Protein AF-A0AAX0X054-F1 (afdb_monomer_lite)

pLDDT: mean 71.23, std 25.9, range [21.17, 98.19]

Organism: NCBI:txid28082

Foldseek 3Di:
DDDDPPPPDDDPPPPPPPDPPPPPPPPDDDDDDDPDVVVVVVVVVCVPDDDPVVVVVPDPPDDPDDDDPDDDDDDPPPVPCPVVVVVVVVVVVVVVVVVVVVVVVVVVVVVVVVVVVVVVVVVVVVVVVVVVVVVVVVVVVVVVVVVVVVVVVVVVVVVVVVVVVVVVVVVVVVVVVVVVVVVPPVVVVVVVVPDDPDDDDPPPDDDDDDDPPPDDPPDDPPDPPPPDPDDLAADADVVSQLQQFWAFDLQFIATSVRHTDEFFKWWWFQAPVRGIGIDGPVDPDAPCRDHVPDDTLATDIWGAHRVRHTAEDERHRPPDAQALLSCQVVLLVSCVSNVSHDDPVDQNRKYWHCNCVVVQDIAIDRSVVSNPQDHDVSVVVVCVVCVVPDDRPPDPDDDDDDDPDDDDDPDDDDDDDDDDDDDDDDDDDD

Radius of gyration: 42.75 Å; chains: 1; bounding box: 107×79×151 Å

Sequence (430 aa):
MYEKNDFFDGIEENNFDFLDFNFDDLDVFGENRTPIHLEQELKQDDEKLSTPSDLLSWIPSEQFDLFPILDSQSPPQVEHSSKKRKLNNMELQNRINSLEERRGKLHDEEKEELRRRKNALSQRRVRERAKQKIVGLENQAETLRTSIWETNKTIKELEVENNLLKKELSFLSSLAKTIQQISNNSSVQNYFFQSNPFENPSVTRSHDDNNSTRVSSDLIPMDSQFLTEDKSHYLYTENERAPYLVHFNNGKLYNYKNEVILDSRLLYVLDKNNNLYAVPSSYEWNHSWFFAGQPVKAAGFIETDNTGEVFLISNESGYYKPTMLQMLPTLRYFSQQIKLSQSPAKSTVVYESHDRANEGIILTYRLNDVARLNGAQDINNVLHKLMVMGKQSTKKTNVVSEGIKGYETKMYEDNSEVTLSRYGLGSQKT

InterPro domains:
  IPR004827 Basic-leucine zipper domain [PS00036] (115-129)
  IPR004827 Basic-leucine zipper domain [PS50217] (109-172)

Secondary structure (DSSP, 8-state):
-PPP------------------GGG---------TTSHHHHHTTTGGGS--TTGGGTTS--------------PPP---S-HHHHHHHHHHHHHHHHHHHHHHHHHHHHHHHHHHHHHHHHHHHHHHHHHHHHHHHHHHHHHHHHHHHHHHHHHHHHHHHHHHHHHHHHHHHHHHHHHHHHHHT-HHHHHHHTTS----------------------------S----SS------SHHHHGGGEEEEETTEEE-TTS-B--S-EEEEEE-TT--EEEEETTS---HHHHHTT---SEEEEEEE-TTSBEEEEE--BTTB---HHHHHHHHHHHHHHHHTTS-TT---PEEEE-TTGGGT--EEEEHHHHHT--SHHHHHHHHHHHHTT-------------------------S---------------

Structure (mmCIF, N/CA/C/O backbone):
data_AF-A0AAX0X054-F1
#
_entry.id   AF-A0AAX0X054-F1
#
loop_
_atom_site.group_PDB
_atom_site.id
_atom_site.type_symbol
_atom_site.label_atom_id
_atom_site.label_alt_id
_atom_site.label_comp_id
_atom_site.label_asym_id
_atom_site.label_entity_id
_atom_site.label_seq_id
_atom_site.pdbx_PDB_ins_code
_atom_site.Cartn_x
_atom_site.Cartn_y
_atom_site.Cartn_z
_atom_site.occupancy
_atom_site.B_iso_or_equiv
_atom_site.auth_seq_id
_atom_site.auth_comp_id
_atom_site.auth_asym_id
_atom_site.auth_atom_id
_atom_site.pdbx_PDB_model_num
ATOM 1 N N . MET A 1 1 ? -43.550 -31.860 2.692 1.00 37.50 1 MET A N 1
ATOM 2 C CA . MET A 1 1 ? -43.912 -31.343 1.358 1.00 37.50 1 MET A CA 1
ATOM 3 C C . MET A 1 1 ? -43.564 -29.869 1.374 1.00 37.50 1 MET A C 1
ATOM 5 O O . MET A 1 1 ? -44.274 -29.117 2.019 1.00 37.50 1 MET A O 1
ATOM 9 N N . TYR A 1 2 ? -42.404 -29.497 0.835 1.00 32.59 2 TYR A N 1
ATOM 10 C CA . TYR A 1 2 ? -41.979 -28.098 0.781 1.00 32.59 2 TYR A CA 1
ATOM 11 C C . TYR A 1 2 ? -42.402 -27.525 -0.569 1.00 32.59 2 TYR A C 1
ATOM 13 O O . TYR A 1 2 ? -41.990 -28.036 -1.610 1.00 32.59 2 TYR A O 1
ATOM 21 N N . GLU A 1 3 ? -43.269 -26.518 -0.522 1.00 41.12 3 GLU A N 1
ATOM 22 C CA . GLU A 1 3 ? -43.678 -25.720 -1.672 1.00 41.12 3 GLU A CA 1
ATOM 23 C C . GLU A 1 3 ? -42.481 -24.906 -2.179 1.00 41.12 3 GLU A C 1
ATOM 25 O O . GLU A 1 3 ? -41.755 -24.274 -1.407 1.00 41.12 3 GLU A O 1
ATOM 30 N N . LYS A 1 4 ? -42.253 -24.976 -3.493 1.00 39.44 4 LYS A N 1
ATOM 31 C CA . LYS A 1 4 ? -41.329 -24.101 -4.213 1.00 39.44 4 LYS A CA 1
ATOM 32 C C . LYS A 1 4 ? -41.923 -22.695 -4.212 1.00 39.44 4 LYS A C 1
ATOM 34 O O . LYS A 1 4 ? -42.990 -22.488 -4.774 1.00 39.44 4 LYS A O 1
ATOM 39 N N . ASN A 1 5 ? -41.221 -21.749 -3.596 1.00 40.62 5 ASN A N 1
ATOM 40 C CA . ASN A 1 5 ? -41.498 -20.330 -3.778 1.00 40.62 5 ASN A CA 1
ATOM 41 C C . ASN A 1 5 ? -40.805 -19.857 -5.060 1.00 40.62 5 ASN A C 1
ATOM 43 O O . ASN A 1 5 ? -39.590 -19.647 -5.075 1.00 40.62 5 ASN A O 1
ATOM 47 N N . ASP A 1 6 ? -41.598 -19.693 -6.114 1.00 43.38 6 ASP A N 1
ATOM 48 C CA . ASP A 1 6 ? -41.240 -18.990 -7.344 1.00 43.38 6 ASP A CA 1
ATOM 49 C C . ASP A 1 6 ? -41.238 -17.474 -7.060 1.00 43.38 6 ASP A C 1
ATOM 51 O O . ASP A 1 6 ? -42.267 -16.810 -7.143 1.00 43.38 6 ASP A O 1
ATOM 55 N N . PHE A 1 7 ? -40.091 -16.925 -6.637 1.00 49.41 7 PHE A N 1
ATOM 56 C CA . PHE A 1 7 ? -39.941 -15.492 -6.311 1.00 49.41 7 PHE A CA 1
ATOM 57 C C . PHE A 1 7 ? -38.848 -14.784 -7.135 1.00 49.41 7 PHE A C 1
ATOM 59 O O . PHE A 1 7 ? -38.215 -13.843 -6.666 1.00 49.41 7 PHE A O 1
ATOM 66 N N . PHE A 1 8 ? -38.607 -15.232 -8.369 1.00 43.44 8 PHE A N 1
ATOM 67 C CA . PHE A 1 8 ? -37.689 -14.571 -9.306 1.00 43.44 8 PHE A CA 1
ATOM 68 C C . PHE A 1 8 ? -38.316 -14.433 -10.701 1.00 43.44 8 PHE A C 1
ATOM 70 O O . PHE A 1 8 ? -37.746 -14.880 -11.685 1.00 43.44 8 PHE A O 1
ATOM 77 N N . ASP A 1 9 ? -39.471 -13.773 -10.780 1.00 41.75 9 ASP A N 1
ATOM 78 C CA . ASP A 1 9 ? -39.961 -13.162 -12.021 1.00 41.75 9 ASP A CA 1
ATOM 79 C C . ASP A 1 9 ? -39.891 -11.643 -11.835 1.00 41.75 9 ASP A C 1
ATOM 81 O O . ASP A 1 9 ? -40.727 -11.052 -11.152 1.00 41.75 9 ASP A O 1
ATOM 85 N N . GLY A 1 10 ? -38.844 -11.005 -12.365 1.00 36.53 10 GLY A N 1
ATOM 86 C CA . GLY A 1 10 ? -38.724 -9.545 -12.284 1.00 36.53 10 GLY A CA 1
ATOM 87 C C . GLY A 1 10 ? -37.322 -8.953 -12.384 1.00 36.53 10 GLY A C 1
ATOM 88 O O . GLY A 1 10 ? -37.091 -7.881 -11.830 1.00 36.53 10 GLY A O 1
ATOM 89 N N . ILE A 1 11 ? -36.378 -9.612 -13.059 1.00 40.59 11 ILE A N 1
ATOM 90 C CA . ILE A 1 11 ? -35.191 -8.921 -13.575 1.00 40.59 11 ILE A CA 1
ATOM 91 C C . ILE A 1 11 ? -35.355 -8.901 -15.087 1.00 40.59 11 ILE A C 1
ATOM 93 O O . ILE A 1 11 ? -35.149 -9.912 -15.750 1.00 40.59 11 ILE A O 1
ATOM 97 N N . GLU A 1 12 ? -35.811 -7.760 -15.600 1.00 36.50 12 GLU A N 1
ATOM 98 C CA . GLU A 1 12 ? -35.842 -7.473 -17.030 1.00 36.50 12 GLU A CA 1
ATOM 99 C C . GLU A 1 12 ? -34.437 -7.699 -17.601 1.00 36.50 12 GLU A C 1
ATOM 101 O O . GLU A 1 12 ? -33.459 -7.073 -17.177 1.00 36.50 12 GLU A O 1
ATOM 106 N N . GLU A 1 13 ? -34.343 -8.636 -18.542 1.00 36.00 13 GLU A N 1
ATOM 107 C CA . GLU A 1 13 ? -33.186 -8.829 -19.401 1.00 36.00 13 GLU A CA 1
ATOM 108 C C . GLU A 1 13 ? -32.975 -7.540 -20.202 1.00 36.00 13 GLU A C 1
ATOM 110 O O . GLU A 1 13 ? -33.556 -7.327 -21.265 1.00 36.00 13 GLU A O 1
ATOM 115 N N . ASN A 1 14 ? -32.140 -6.643 -19.680 1.00 35.31 14 ASN A N 1
ATOM 116 C CA . ASN A 1 14 ? -31.542 -5.606 -20.502 1.00 35.31 14 ASN A CA 1
ATOM 117 C C . ASN A 1 14 ? -30.633 -6.313 -21.509 1.00 35.31 14 ASN A C 1
ATOM 119 O O . ASN A 1 14 ? -29.506 -6.687 -21.180 1.00 35.31 14 ASN A O 1
ATOM 123 N N . ASN A 1 15 ? -31.161 -6.508 -22.719 1.00 32.97 15 ASN A N 1
ATOM 124 C CA . ASN A 1 15 ? -30.406 -6.828 -23.922 1.00 32.97 15 ASN A CA 1
ATOM 125 C C . ASN A 1 15 ? -29.242 -5.838 -24.042 1.00 32.97 15 ASN A C 1
ATOM 127 O O . ASN A 1 15 ? -29.396 -4.716 -24.522 1.00 32.97 15 ASN A O 1
ATOM 131 N N . PHE A 1 16 ? -28.067 -6.248 -23.571 1.00 36.91 16 PHE A N 1
ATOM 132 C CA . PHE A 1 16 ? -26.815 -5.644 -23.985 1.00 36.91 16 PHE A CA 1
ATOM 133 C C . PHE A 1 16 ? -26.561 -6.141 -25.402 1.00 36.91 16 PHE A C 1
ATOM 135 O O . PHE A 1 16 ? -25.985 -7.210 -25.606 1.00 36.91 16 PHE A O 1
ATOM 142 N N . ASP A 1 17 ? -27.041 -5.369 -26.376 1.00 33.59 17 ASP A N 1
ATOM 143 C CA . ASP A 1 17 ? -26.593 -5.492 -27.754 1.00 33.59 17 ASP A CA 1
ATOM 144 C C . ASP A 1 17 ? -25.062 -5.424 -27.746 1.00 33.59 17 ASP A C 1
ATOM 146 O O . ASP A 1 17 ? -24.453 -4.427 -27.342 1.00 33.59 17 ASP A O 1
ATOM 150 N N . PHE A 1 18 ? -24.434 -6.528 -28.151 1.00 36.19 18 PHE A N 1
ATOM 151 C CA . PHE A 1 18 ? -23.022 -6.554 -28.487 1.00 36.19 18 PHE A CA 1
ATOM 152 C C . PHE A 1 18 ? -22.825 -5.570 -29.639 1.00 36.19 18 PHE A C 1
ATOM 154 O O . PHE A 1 18 ? -23.109 -5.873 -30.794 1.00 36.19 18 PHE A O 1
ATOM 161 N N . LEU A 1 19 ? -22.362 -4.365 -29.312 1.00 34.12 19 LEU A N 1
ATOM 162 C CA . LEU A 1 19 ? -21.788 -3.463 -30.294 1.00 34.12 19 LEU A CA 1
ATOM 163 C C . LEU A 1 19 ? -20.584 -4.184 -30.902 1.00 34.12 19 LEU A C 1
ATOM 165 O O . LEU A 1 19 ? -19.560 -4.363 -30.237 1.00 34.12 19 LEU A O 1
ATOM 169 N N . ASP A 1 20 ? -20.730 -4.608 -32.156 1.00 33.56 20 ASP A N 1
ATOM 170 C CA . ASP A 1 20 ? -19.623 -4.997 -33.019 1.00 33.56 20 ASP A CA 1
ATOM 171 C C . ASP A 1 20 ? -18.632 -3.827 -33.063 1.00 33.56 20 ASP A C 1
ATOM 173 O O . ASP A 1 20 ? -18.819 -2.831 -33.765 1.00 33.56 20 ASP A O 1
ATOM 177 N N . PHE A 1 21 ? -17.579 -3.918 -32.250 1.00 37.66 21 PHE A N 1
ATOM 178 C CA . PHE A 1 21 ? -16.469 -2.979 -32.289 1.00 37.66 21 PHE A CA 1
ATOM 179 C C . PHE A 1 21 ? -15.703 -3.209 -33.590 1.00 37.66 21 PHE A C 1
ATOM 181 O O . PHE A 1 21 ? -14.863 -4.105 -33.698 1.00 37.66 21 PHE A O 1
ATOM 188 N N . ASN A 1 22 ? -16.009 -2.381 -34.585 1.00 34.28 22 ASN A N 1
ATOM 189 C CA . ASN A 1 22 ? -15.249 -2.284 -35.818 1.00 34.28 22 ASN A CA 1
ATOM 190 C C . ASN A 1 22 ? -13.858 -1.722 -35.476 1.00 34.28 22 ASN A C 1
ATOM 192 O O . ASN A 1 22 ? -13.716 -0.562 -35.095 1.00 34.28 22 ASN A O 1
ATOM 196 N N . PHE A 1 23 ? -12.827 -2.566 -35.549 1.00 43.31 23 PHE A N 1
ATOM 197 C CA . PHE A 1 23 ? -11.446 -2.220 -35.175 1.00 43.31 23 PHE A CA 1
ATOM 198 C C . PHE A 1 23 ? -10.701 -1.388 -36.234 1.00 43.31 23 PHE A C 1
ATOM 200 O O . PHE A 1 23 ? -9.516 -1.108 -36.050 1.00 43.31 23 PHE A O 1
ATOM 207 N N . ASP A 1 24 ? -11.375 -0.983 -37.311 1.00 41.25 24 ASP A N 1
ATOM 208 C CA . ASP A 1 24 ? -10.747 -0.314 -38.453 1.00 41.25 24 ASP A C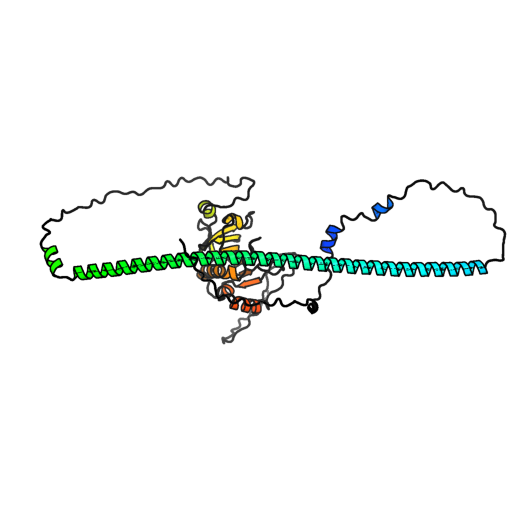A 1
ATOM 209 C C . ASP A 1 24 ? -10.579 1.211 -38.285 1.00 41.25 24 ASP A C 1
ATOM 211 O O . ASP A 1 24 ? -9.817 1.803 -39.041 1.00 41.25 24 ASP A O 1
ATOM 215 N N . ASP A 1 25 ? -11.166 1.831 -37.250 1.00 38.34 25 ASP A N 1
ATOM 216 C CA . ASP A 1 25 ? -11.129 3.297 -37.046 1.00 38.34 25 ASP A CA 1
ATOM 217 C C . ASP A 1 25 ? -10.319 3.766 -35.818 1.00 38.34 25 ASP A C 1
ATOM 219 O O . ASP A 1 25 ? -10.433 4.910 -35.370 1.00 38.34 25 ASP A O 1
ATOM 223 N N . LEU A 1 26 ? -9.449 2.920 -35.256 1.00 39.97 26 LEU A N 1
ATOM 224 C CA . LEU A 1 26 ? -8.464 3.388 -34.274 1.00 39.97 26 LEU A CA 1
ATOM 225 C C . LEU A 1 26 ? -7.276 4.031 -35.000 1.00 39.97 26 LEU A C 1
ATOM 227 O O . LEU A 1 26 ? -6.211 3.429 -35.143 1.00 39.97 26 LEU A O 1
ATOM 231 N N . ASP A 1 27 ? -7.469 5.286 -35.412 1.00 41.28 27 ASP A N 1
ATOM 232 C CA . ASP A 1 27 ? -6.382 6.226 -35.682 1.00 41.28 27 ASP A CA 1
ATOM 233 C C . ASP A 1 27 ? -5.554 6.372 -34.398 1.00 41.28 27 ASP A C 1
ATOM 235 O O . ASP A 1 27 ? -5.874 7.102 -33.455 1.00 41.28 27 ASP A O 1
ATOM 239 N N . VAL A 1 28 ? -4.491 5.574 -34.337 1.00 42.91 28 VAL A N 1
ATOM 240 C CA . VAL A 1 28 ? -3.510 5.586 -33.263 1.00 42.91 28 VAL A CA 1
ATOM 241 C C . VAL A 1 28 ? -2.813 6.938 -33.290 1.00 42.91 28 VAL A C 1
ATOM 243 O O . VAL A 1 28 ? -2.056 7.252 -34.209 1.00 42.91 28 VAL A O 1
ATOM 246 N N . PHE A 1 29 ? -3.078 7.713 -32.241 1.00 37.59 29 PHE A N 1
ATOM 247 C CA . PHE A 1 29 ? -2.338 8.895 -31.829 1.00 37.59 29 PHE A CA 1
ATOM 248 C C . PHE A 1 29 ? -0.856 8.812 -32.210 1.00 37.59 29 PHE A C 1
ATOM 250 O O . PHE A 1 29 ? -0.129 7.900 -31.807 1.00 37.59 29 PHE A O 1
ATOM 257 N N . GLY A 1 30 ? -0.421 9.813 -32.974 1.00 42.28 30 GLY A N 1
ATOM 258 C CA . GLY A 1 30 ? 0.978 10.053 -33.269 1.00 42.28 30 GLY A CA 1
ATOM 259 C C . GLY A 1 30 ? 1.761 10.293 -31.985 1.00 42.28 30 GLY A C 1
ATOM 260 O O . GLY A 1 30 ? 1.680 11.359 -31.384 1.00 42.28 30 GLY A O 1
ATOM 261 N N . GLU A 1 31 ? 2.572 9.315 -31.602 1.00 36.06 31 GLU A N 1
ATOM 262 C CA . GLU A 1 31 ? 3.674 9.515 -30.673 1.00 36.06 31 GLU A CA 1
ATOM 263 C C . GLU A 1 31 ? 4.973 9.078 -31.342 1.00 36.06 31 GLU A C 1
ATOM 265 O O . GLU A 1 31 ? 5.179 7.913 -31.688 1.00 36.06 31 GLU A O 1
ATOM 270 N N . ASN A 1 32 ? 5.870 10.051 -31.493 1.00 43.34 32 ASN A N 1
ATOM 271 C CA . ASN A 1 32 ? 7.276 9.858 -31.807 1.00 43.34 32 ASN A CA 1
ATOM 272 C C . ASN A 1 32 ? 7.912 8.916 -30.774 1.00 43.34 32 ASN A C 1
ATOM 274 O O . ASN A 1 32 ? 8.374 9.356 -29.723 1.00 43.34 32 ASN A O 1
ATOM 278 N N . ARG A 1 33 ? 7.973 7.617 -31.075 1.00 37.69 33 ARG A N 1
ATOM 279 C CA . ARG A 1 33 ? 8.833 6.673 -30.357 1.00 37.69 33 ARG A CA 1
ATOM 280 C C . ARG A 1 33 ? 10.058 6.390 -31.206 1.00 37.69 33 ARG A C 1
ATOM 282 O O . ARG A 1 33 ? 9.965 5.834 -32.297 1.00 37.69 33 ARG A O 1
ATOM 289 N N . THR A 1 34 ? 11.214 6.803 -30.702 1.00 43.53 34 THR A N 1
ATOM 290 C CA . THR A 1 34 ? 12.503 6.491 -31.311 1.00 43.53 34 THR A CA 1
ATOM 291 C C . THR A 1 34 ? 12.754 4.975 -31.280 1.00 43.53 34 THR A C 1
ATOM 293 O O . THR A 1 34 ? 12.467 4.310 -30.278 1.00 43.53 34 THR A O 1
ATOM 296 N N . PRO A 1 35 ? 13.297 4.397 -32.365 1.00 41.69 35 PRO A N 1
ATOM 297 C CA . PRO A 1 35 ? 13.538 2.965 -32.484 1.00 41.69 35 PRO A CA 1
ATOM 298 C C . PRO A 1 35 ? 14.836 2.602 -31.752 1.00 41.69 35 PRO A C 1
ATOM 300 O O . PRO A 1 35 ? 15.868 2.425 -32.380 1.00 41.69 35 PRO A O 1
ATOM 303 N N . ILE A 1 36 ? 14.824 2.569 -30.417 1.00 48.03 36 ILE A N 1
ATOM 304 C CA . ILE A 1 36 ? 16.029 2.210 -29.635 1.00 48.03 36 ILE A CA 1
ATOM 305 C C . ILE A 1 36 ? 15.752 1.079 -28.632 1.00 48.03 36 ILE A C 1
ATOM 307 O O . ILE A 1 36 ? 16.656 0.322 -28.291 1.00 48.03 36 ILE A O 1
ATOM 311 N N . HIS A 1 37 ? 14.500 0.860 -28.215 1.00 42.59 37 HIS A N 1
ATOM 312 C CA . HIS A 1 37 ? 14.200 -0.171 -27.211 1.00 42.59 37 HIS A CA 1
ATOM 313 C C . HIS A 1 37 ? 13.945 -1.584 -27.749 1.00 42.59 37 HIS A C 1
ATOM 315 O O . HIS A 1 37 ? 14.006 -2.535 -26.981 1.00 42.59 37 HIS A O 1
ATOM 321 N N . LEU A 1 38 ? 13.745 -1.755 -29.058 1.00 45.25 38 LEU A N 1
ATOM 322 C CA . LEU A 1 38 ? 13.615 -3.088 -29.665 1.00 45.25 38 LEU A CA 1
ATOM 323 C C . LEU A 1 38 ? 14.969 -3.754 -29.973 1.00 45.25 38 LEU A C 1
ATOM 325 O O . LEU A 1 38 ? 15.019 -4.971 -30.098 1.00 45.25 38 LEU A O 1
ATOM 329 N N . GLU A 1 39 ? 16.071 -3.000 -30.047 1.00 45.34 39 GLU A N 1
ATOM 330 C CA . GLU A 1 39 ? 17.398 -3.562 -30.357 1.00 45.34 39 GLU A CA 1
ATOM 331 C C . GLU A 1 39 ? 18.092 -4.228 -29.158 1.00 45.34 39 GLU A C 1
ATOM 333 O O . GLU A 1 39 ? 18.992 -5.042 -29.356 1.00 45.34 39 GLU A O 1
ATOM 338 N N . GLN A 1 40 ? 17.697 -3.916 -27.917 1.00 46.88 40 GLN A N 1
ATOM 339 C CA . GLN A 1 40 ? 18.358 -4.469 -26.726 1.00 46.88 40 GLN A CA 1
ATOM 340 C C . GLN A 1 40 ? 17.816 -5.843 -26.303 1.00 46.88 40 GLN A C 1
ATOM 342 O O . GLN A 1 40 ? 18.602 -6.658 -25.834 1.00 46.88 40 GLN A O 1
ATOM 347 N N . GLU A 1 41 ? 16.535 -6.146 -26.543 1.00 43.28 41 GLU A N 1
ATOM 348 C CA . GLU A 1 41 ? 15.974 -7.489 -26.293 1.00 43.28 41 GLU A CA 1
ATOM 349 C C . GLU A 1 41 ? 16.215 -8.470 -27.456 1.00 43.28 41 GLU A C 1
ATOM 351 O O . GLU A 1 41 ? 16.269 -9.673 -27.233 1.00 43.28 41 GLU A O 1
ATOM 356 N N . LEU A 1 42 ? 16.436 -7.988 -28.688 1.00 50.44 42 LEU A N 1
ATOM 357 C CA . LEU A 1 42 ? 16.758 -8.858 -29.833 1.00 50.44 42 LEU A CA 1
ATOM 358 C C . LEU A 1 42 ? 18.174 -9.457 -29.763 1.00 50.44 42 LEU A C 1
ATOM 360 O O . LEU A 1 42 ? 18.405 -10.532 -30.308 1.00 50.44 42 LEU A O 1
ATOM 364 N N . LYS A 1 43 ? 19.109 -8.821 -29.041 1.00 48.19 43 LYS A N 1
ATOM 365 C CA . LYS A 1 43 ? 20.471 -9.356 -28.867 1.00 48.19 43 LYS A CA 1
ATOM 366 C C . LYS A 1 43 ? 20.533 -10.636 -28.029 1.00 48.19 43 LYS A C 1
ATOM 368 O O . LYS A 1 43 ? 21.507 -11.364 -28.162 1.00 48.19 43 LYS A O 1
ATOM 373 N N . GLN A 1 44 ? 19.527 -10.922 -27.198 1.00 47.12 44 GLN A N 1
ATOM 374 C CA . GLN A 1 44 ? 19.509 -12.146 -26.384 1.00 47.12 44 GLN A CA 1
ATOM 375 C C . GLN A 1 44 ? 18.980 -13.377 -27.136 1.00 47.12 44 GLN A C 1
ATOM 377 O O . GLN A 1 44 ? 19.323 -14.495 -26.761 1.00 47.12 44 GLN A O 1
ATOM 382 N N . ASP A 1 45 ? 18.218 -13.192 -28.219 1.00 42.88 45 ASP A N 1
ATOM 383 C CA . ASP A 1 45 ? 17.711 -14.306 -29.034 1.00 42.88 45 ASP A CA 1
ATOM 384 C C . ASP A 1 45 ? 18.597 -14.600 -30.265 1.00 42.88 45 ASP A C 1
ATOM 386 O O . ASP A 1 45 ? 18.632 -15.740 -30.734 1.00 42.88 45 ASP A O 1
ATOM 390 N N . ASP A 1 46 ? 19.370 -13.620 -30.754 1.00 43.53 46 ASP A N 1
ATOM 391 C CA . ASP A 1 46 ? 20.309 -13.800 -31.878 1.00 43.53 46 ASP A CA 1
ATOM 392 C C . ASP A 1 46 ? 21.629 -14.507 -31.478 1.00 43.53 46 ASP A C 1
ATOM 394 O O . ASP A 1 46 ? 22.347 -14.999 -32.348 1.00 43.53 46 ASP A O 1
ATOM 398 N N . GLU A 1 47 ? 21.929 -14.672 -30.180 1.00 47.31 47 GLU A N 1
ATOM 399 C CA . GLU A 1 47 ? 23.099 -15.440 -29.692 1.00 47.31 47 GLU A CA 1
ATOM 400 C C . GLU A 1 47 ? 22.989 -16.967 -29.906 1.00 47.31 47 GLU A C 1
ATOM 402 O O . GLU A 1 47 ? 23.901 -17.717 -29.556 1.00 47.31 47 GLU A O 1
ATOM 407 N N . LYS A 1 48 ? 21.902 -17.454 -30.522 1.00 46.88 48 LYS A N 1
ATOM 408 C CA . LYS A 1 48 ? 21.727 -18.869 -30.907 1.00 46.88 48 LYS A CA 1
ATOM 409 C C . LYS A 1 48 ? 21.765 -19.137 -32.413 1.00 46.88 48 LYS A C 1
ATOM 411 O O . LYS A 1 48 ? 21.494 -20.265 -32.824 1.00 46.88 48 LYS A O 1
ATOM 416 N N . LEU A 1 49 ? 22.115 -18.153 -33.239 1.00 47.34 49 LEU A N 1
ATOM 417 C CA . LEU A 1 49 ? 22.341 -18.371 -34.668 1.00 47.34 49 LEU A CA 1
ATOM 418 C C . LEU A 1 49 ? 23.845 -18.399 -34.952 1.00 47.34 49 LEU A C 1
ATOM 420 O O . LEU A 1 49 ? 24.557 -17.420 -34.747 1.00 47.34 49 LEU A O 1
ATOM 424 N N . SER A 1 50 ? 24.301 -19.571 -35.400 1.00 49.75 50 SER A N 1
ATOM 425 C CA . SER A 1 50 ? 25.656 -19.882 -35.863 1.00 49.75 50 SER A CA 1
ATOM 426 C C . SER A 1 50 ? 26.291 -18.721 -36.622 1.00 49.75 50 SER A C 1
ATOM 428 O O . SER A 1 50 ? 25.704 -18.179 -37.564 1.00 49.75 50 SER A O 1
ATOM 430 N N . THR A 1 51 ? 27.503 -18.359 -36.215 1.00 49.03 51 THR A N 1
ATOM 431 C CA . THR A 1 51 ? 28.272 -17.296 -36.857 1.00 49.03 51 THR A CA 1
ATOM 432 C C . THR A 1 51 ? 28.554 -17.648 -38.327 1.00 49.03 51 THR A C 1
ATOM 434 O O . THR A 1 51 ? 28.693 -18.827 -38.655 1.00 49.03 51 THR A O 1
ATOM 437 N N . PRO A 1 52 ? 28.707 -16.668 -39.241 1.00 48.38 52 PRO A N 1
ATOM 438 C CA . PRO A 1 52 ? 29.093 -16.927 -40.637 1.00 48.38 52 PRO A CA 1
ATOM 439 C C . PRO A 1 52 ? 30.406 -17.721 -40.795 1.00 48.38 52 PRO A C 1
ATOM 441 O O . PRO A 1 52 ? 30.671 -18.271 -41.861 1.00 48.38 52 PRO A O 1
ATOM 444 N N . SER A 1 53 ? 31.207 -17.808 -39.730 1.00 52.31 53 SER A N 1
ATOM 445 C CA . SER A 1 53 ? 32.411 -18.634 -39.609 1.00 52.31 53 SER A CA 1
ATOM 446 C C . SER A 1 53 ? 32.130 -20.144 -39.651 1.00 52.31 53 SER A C 1
ATOM 448 O O . SER A 1 53 ? 32.979 -20.897 -40.122 1.00 52.31 53 SER A O 1
ATOM 450 N N . ASP A 1 54 ? 30.943 -20.595 -39.235 1.00 52.00 54 ASP A N 1
ATOM 451 C CA . ASP A 1 54 ? 30.606 -22.024 -39.169 1.00 52.00 54 ASP A CA 1
ATOM 452 C C . ASP A 1 54 ? 30.206 -22.599 -40.543 1.00 52.00 54 ASP A C 1
ATOM 454 O O . ASP A 1 54 ? 30.417 -23.782 -40.816 1.00 52.00 54 ASP A O 1
ATOM 458 N N . LEU A 1 55 ? 29.723 -21.752 -41.462 1.00 49.34 55 LEU A N 1
ATOM 459 C CA . LEU A 1 55 ? 29.319 -22.136 -42.825 1.00 49.34 55 LEU A CA 1
ATOM 460 C C . LEU A 1 55 ? 30.493 -22.374 -43.793 1.00 49.34 55 LEU A C 1
ATOM 462 O O . LEU A 1 55 ? 30.288 -22.931 -44.869 1.00 49.34 55 LEU A O 1
ATOM 466 N N . LEU A 1 56 ? 31.720 -21.994 -43.425 1.00 48.03 56 LEU A N 1
ATOM 467 C CA . LEU A 1 56 ? 32.923 -22.232 -44.238 1.00 48.03 56 LEU A CA 1
ATOM 468 C C . LEU A 1 56 ? 33.635 -23.555 -43.908 1.00 48.03 56 LEU A C 1
ATOM 470 O O . LEU A 1 56 ? 34.566 -23.936 -44.612 1.00 48.03 56 LEU A O 1
ATOM 474 N N . SER A 1 57 ? 33.180 -24.285 -42.885 1.00 49.34 57 SER A N 1
ATOM 475 C CA . SER A 1 57 ? 33.746 -25.586 -42.491 1.00 49.34 57 SER A CA 1
ATOM 476 C C . SER A 1 57 ? 33.251 -26.772 -43.337 1.00 49.34 57 SER A C 1
ATOM 478 O O . SER A 1 57 ? 33.731 -27.891 -43.170 1.00 49.34 57 SER A O 1
ATOM 480 N N . TRP A 1 58 ? 32.320 -26.536 -44.270 1.00 45.53 58 TRP A N 1
ATOM 481 C CA . TRP A 1 58 ? 31.690 -27.569 -45.104 1.00 45.53 58 TRP A CA 1
ATOM 482 C C . TRP A 1 58 ? 32.119 -27.530 -46.578 1.00 45.53 58 TRP A C 1
ATOM 484 O O . TRP A 1 58 ? 31.391 -27.982 -47.459 1.00 45.53 58 TRP A O 1
ATOM 494 N N . ILE A 1 59 ? 33.308 -26.991 -46.859 1.00 51.75 59 ILE A N 1
ATOM 495 C CA . ILE A 1 59 ? 33.976 -27.186 -48.149 1.00 51.75 59 ILE A CA 1
ATOM 496 C C . ILE A 1 59 ? 34.978 -28.331 -47.954 1.00 51.75 59 ILE A C 1
ATOM 498 O O . ILE A 1 59 ? 35.951 -28.147 -47.222 1.00 51.75 59 ILE A O 1
ATOM 502 N N . PRO A 1 60 ? 34.760 -29.513 -48.560 1.00 44.12 60 PRO A N 1
ATOM 503 C CA . PRO A 1 60 ? 35.711 -30.614 -48.483 1.00 44.12 60 PRO A CA 1
ATOM 504 C C . PRO A 1 60 ? 37.067 -30.151 -49.017 1.00 44.12 60 PRO A C 1
ATOM 506 O O . PRO A 1 60 ? 37.179 -29.709 -50.159 1.00 44.12 60 PRO A O 1
ATOM 509 N N . SER A 1 61 ? 38.102 -30.243 -48.188 1.00 52.84 61 SER A N 1
ATOM 510 C CA . SER A 1 61 ? 39.482 -29.878 -48.514 1.00 52.84 61 SER A CA 1
ATOM 511 C C . SER A 1 61 ? 40.190 -30.933 -49.376 1.00 52.84 61 SER A C 1
ATOM 513 O O . SER A 1 61 ? 41.389 -31.158 -49.220 1.00 52.84 61 SER A O 1
ATOM 515 N N . GLU A 1 62 ? 39.466 -31.606 -50.268 1.00 50.69 62 GLU A N 1
ATOM 516 C CA . GLU A 1 62 ? 40.006 -32.679 -51.098 1.00 50.69 62 GLU A CA 1
ATOM 517 C C . GLU A 1 62 ? 40.085 -32.257 -52.571 1.00 50.69 62 GLU A C 1
ATOM 519 O O . GLU A 1 62 ? 39.092 -31.894 -53.195 1.00 50.69 62 GLU A O 1
ATOM 524 N N . GLN A 1 63 ? 41.310 -32.358 -53.102 1.00 52.84 63 GLN A N 1
ATOM 525 C CA . GLN A 1 63 ? 41.681 -32.380 -54.522 1.00 52.84 63 GLN A CA 1
ATOM 526 C C . GLN A 1 63 ? 41.614 -31.052 -55.296 1.00 52.84 63 GLN A C 1
ATOM 528 O O . GLN A 1 63 ? 40.865 -30.890 -56.255 1.00 52.84 63 GLN A O 1
ATOM 533 N N . PHE A 1 64 ? 42.543 -30.145 -54.982 1.00 44.53 64 PHE A N 1
ATOM 534 C CA . PHE A 1 64 ? 43.197 -29.357 -56.033 1.00 44.53 64 PHE A CA 1
ATOM 535 C C . PHE A 1 64 ? 44.506 -30.050 -56.408 1.00 44.53 64 PHE A C 1
ATOM 537 O O . PHE A 1 64 ? 45.579 -29.701 -55.917 1.00 44.53 64 PHE A O 1
ATOM 544 N N . ASP A 1 65 ? 44.395 -31.068 -57.260 1.00 42.88 65 ASP A N 1
ATOM 545 C CA . ASP A 1 65 ? 45.559 -31.628 -57.928 1.00 42.88 65 ASP A CA 1
ATOM 546 C C . ASP A 1 65 ? 46.158 -30.584 -58.873 1.00 42.88 65 ASP A C 1
ATOM 548 O O . ASP A 1 65 ? 45.481 -29.910 -59.655 1.00 42.88 65 ASP A O 1
ATOM 552 N N . LEU A 1 66 ? 47.471 -30.460 -58.735 1.00 45.03 66 LEU A N 1
ATOM 553 C CA . LEU A 1 66 ? 48.384 -29.656 -59.522 1.00 45.03 66 LEU A CA 1
ATOM 554 C C . LEU A 1 66 ? 48.128 -29.856 -61.022 1.00 45.03 66 LEU A C 1
ATOM 556 O O . LEU A 1 66 ? 48.473 -30.893 -61.589 1.00 45.03 66 LEU A O 1
ATOM 560 N N . PHE A 1 67 ? 47.588 -28.838 -61.693 1.00 46.28 67 PHE A N 1
ATOM 561 C CA . PHE A 1 67 ? 47.699 -28.758 -63.146 1.00 46.28 67 PHE A CA 1
ATOM 562 C C . PHE A 1 67 ? 49.175 -28.526 -63.506 1.00 46.28 67 PHE A C 1
ATOM 564 O O . PHE A 1 67 ? 49.773 -27.565 -63.010 1.00 46.28 67 PHE A O 1
ATOM 571 N N . PRO A 1 68 ? 49.784 -29.370 -64.357 1.00 49.50 68 PRO A N 1
ATOM 572 C CA . PRO A 1 68 ? 51.142 -29.145 -64.811 1.00 49.50 68 PRO A CA 1
ATOM 573 C C . PRO A 1 68 ? 51.170 -27.886 -65.676 1.00 49.50 68 PRO A C 1
ATOM 575 O O . PRO A 1 68 ? 50.349 -27.706 -66.578 1.00 49.50 68 PRO A O 1
ATOM 578 N N . ILE A 1 69 ? 52.134 -27.019 -65.376 1.00 52.81 69 ILE A N 1
ATOM 579 C CA . ILE A 1 69 ? 52.526 -25.880 -66.200 1.00 52.81 69 ILE A CA 1
ATOM 580 C C . ILE A 1 69 ? 52.923 -26.449 -67.567 1.00 52.81 69 ILE A C 1
ATOM 582 O O . ILE A 1 69 ? 54.004 -27.009 -67.727 1.00 52.81 69 ILE A O 1
ATOM 586 N N . LEU A 1 70 ? 52.002 -26.382 -68.529 1.00 45.19 70 LEU A N 1
ATOM 587 C CA . LEU A 1 70 ? 52.264 -26.719 -69.919 1.00 45.19 70 LEU A CA 1
ATOM 588 C C . LEU A 1 70 ? 52.942 -25.524 -70.577 1.00 45.19 70 LEU A C 1
ATOM 590 O O . LEU A 1 70 ? 52.396 -24.419 -70.625 1.00 45.19 70 LEU A O 1
ATOM 594 N N . ASP A 1 71 ? 54.152 -25.798 -71.049 1.00 45.59 71 ASP A N 1
ATOM 595 C CA . ASP A 1 71 ? 55.024 -24.895 -71.772 1.00 45.59 71 ASP A CA 1
ATOM 596 C C . ASP A 1 71 ? 54.339 -24.184 -72.939 1.00 45.59 71 ASP A C 1
ATOM 598 O O . ASP A 1 71 ? 53.465 -24.691 -73.648 1.00 45.59 71 ASP A O 1
ATOM 602 N N . SER A 1 72 ? 54.843 -22.974 -73.140 1.00 49.91 72 SER A N 1
ATOM 603 C CA . SER A 1 72 ? 54.535 -22.028 -74.192 1.00 49.91 72 SER A CA 1
ATOM 604 C C . SER A 1 72 ? 54.631 -22.645 -75.590 1.00 49.91 72 SER A C 1
ATOM 606 O O . SER A 1 72 ? 55.717 -22.787 -76.152 1.00 49.91 72 SER A O 1
ATOM 608 N N . GLN A 1 73 ? 53.482 -22.918 -76.200 1.00 47.06 73 GLN A N 1
ATOM 609 C CA . GLN A 1 73 ? 53.352 -22.975 -77.652 1.00 47.06 73 GLN A CA 1
ATOM 610 C C . GLN A 1 73 ? 52.556 -21.745 -78.087 1.00 47.06 73 GLN A C 1
ATOM 612 O O . GLN A 1 73 ? 51.391 -21.568 -77.731 1.00 47.06 73 GLN A O 1
ATOM 617 N N . SER A 1 74 ? 53.238 -20.854 -78.804 1.00 52.81 74 SER A N 1
ATOM 618 C CA . SER A 1 74 ? 52.714 -19.601 -79.336 1.00 52.81 74 SER A CA 1
ATOM 619 C C . SER A 1 74 ? 51.413 -19.836 -80.115 1.00 52.81 74 SER A C 1
ATOM 621 O O . SER A 1 74 ? 51.413 -20.636 -81.054 1.00 52.81 74 SER A O 1
ATOM 623 N N . PRO A 1 75 ? 50.302 -19.154 -79.779 1.00 50.16 75 PRO A N 1
ATOM 624 C CA . PRO A 1 75 ? 49.070 -19.315 -80.529 1.00 50.16 75 PRO A CA 1
ATOM 625 C C . PRO A 1 75 ? 49.246 -18.741 -81.946 1.00 50.16 75 PRO A C 1
ATOM 627 O O . PRO A 1 75 ? 49.831 -17.665 -82.104 1.00 50.16 75 PRO A O 1
ATOM 630 N N . PRO A 1 76 ? 48.731 -19.420 -82.986 1.00 48.91 76 PRO A N 1
ATOM 631 C CA . PRO A 1 76 ? 48.753 -18.907 -84.347 1.00 48.91 76 PRO A CA 1
ATOM 632 C C . PRO A 1 76 ? 47.999 -17.574 -84.411 1.00 48.91 76 PRO A C 1
ATOM 634 O O . PRO A 1 76 ? 46.886 -17.440 -83.893 1.00 48.91 76 PRO A O 1
ATOM 637 N N . GLN A 1 77 ? 48.621 -16.576 -85.043 1.00 53.59 77 GLN A N 1
ATOM 638 C CA . GLN A 1 77 ? 48.028 -15.265 -85.280 1.00 53.59 77 GLN A CA 1
ATOM 639 C C . GLN A 1 77 ? 46.834 -15.391 -86.231 1.00 53.59 77 GLN A C 1
ATOM 641 O O . GLN A 1 77 ? 46.964 -15.366 -87.450 1.00 53.59 77 GLN A O 1
ATOM 646 N N . VAL A 1 78 ? 45.641 -15.534 -85.656 1.00 52.72 78 VAL A N 1
ATOM 647 C CA . VAL A 1 78 ? 44.371 -15.421 -86.375 1.00 52.72 78 VAL A CA 1
ATOM 648 C C . VAL A 1 78 ? 43.891 -13.972 -86.246 1.00 52.72 78 VAL A C 1
ATOM 650 O O . VAL A 1 78 ? 43.126 -13.626 -85.344 1.00 52.72 78 VAL A O 1
ATOM 653 N N . GLU A 1 79 ? 44.350 -13.104 -87.152 1.00 53.25 79 GLU A N 1
ATOM 654 C CA . GLU A 1 79 ? 44.046 -11.658 -87.201 1.00 53.25 79 GLU A CA 1
ATOM 655 C C . GLU A 1 79 ? 42.626 -11.302 -87.693 1.00 53.25 79 GLU A C 1
ATOM 657 O O . GLU A 1 79 ? 42.310 -10.147 -87.985 1.00 53.25 79 GLU A O 1
ATOM 662 N N . HIS A 1 80 ? 41.697 -12.256 -87.728 1.00 52.00 80 HIS A N 1
ATOM 663 C CA . HIS A 1 80 ? 40.338 -12.019 -88.223 1.00 52.00 80 HIS A CA 1
ATOM 664 C C . HIS A 1 80 ? 39.254 -12.457 -87.226 1.00 52.00 80 HIS A C 1
ATOM 666 O O . HIS A 1 80 ? 38.390 -13.265 -87.544 1.00 52.00 80 HIS A O 1
ATOM 672 N N . SER A 1 81 ? 39.252 -11.923 -85.993 1.00 54.22 81 SER A N 1
ATOM 673 C CA . SER A 1 81 ? 38.052 -12.014 -85.122 1.00 54.22 81 SER A CA 1
ATOM 674 C C . SER A 1 81 ? 37.881 -10.924 -84.046 1.00 54.22 81 SER A C 1
ATOM 676 O O . SER A 1 81 ? 36.977 -11.017 -83.210 1.00 54.22 81 SER A O 1
ATOM 678 N N . SER A 1 82 ? 38.686 -9.854 -84.058 1.00 59.81 82 SER A N 1
ATOM 679 C CA . SER A 1 82 ? 38.681 -8.815 -83.007 1.00 59.81 82 SER A CA 1
ATOM 680 C C . SER A 1 82 ? 37.328 -8.107 -82.833 1.00 59.81 82 SER A C 1
ATOM 682 O O . SER A 1 82 ? 36.939 -7.785 -81.710 1.00 59.81 82 SER A O 1
ATOM 684 N N . LYS A 1 83 ? 36.560 -7.926 -83.916 1.00 63.00 83 LYS A N 1
ATOM 685 C CA . LYS A 1 83 ? 35.208 -7.343 -83.855 1.00 63.00 83 LYS A CA 1
ATOM 686 C C . LYS A 1 83 ? 34.183 -8.276 -83.194 1.00 63.00 83 LYS A C 1
ATOM 688 O O . LYS A 1 83 ? 33.375 -7.807 -82.400 1.00 63.00 83 LYS A O 1
ATOM 693 N N . LYS A 1 84 ? 34.247 -9.589 -83.452 1.00 66.88 84 LYS A N 1
ATOM 694 C CA . LYS A 1 84 ? 33.305 -10.573 -82.883 1.00 66.88 84 LYS A CA 1
ATOM 695 C C . LYS A 1 84 ? 33.531 -10.774 -81.379 1.00 66.88 84 LYS A C 1
ATOM 697 O O . LYS A 1 84 ? 32.572 -10.867 -80.626 1.00 66.88 84 LYS A O 1
ATOM 702 N N . ARG A 1 85 ? 34.791 -10.738 -80.922 1.00 72.44 85 ARG A N 1
ATOM 703 C CA . ARG A 1 85 ? 35.127 -10.783 -79.485 1.00 72.44 85 ARG A CA 1
ATOM 704 C C . ARG A 1 85 ? 34.641 -9.546 -78.723 1.00 72.44 85 ARG A C 1
ATOM 706 O O . ARG A 1 85 ? 34.130 -9.683 -77.619 1.00 72.44 85 ARG A O 1
ATOM 713 N N . LYS A 1 86 ? 34.748 -8.351 -79.317 1.00 74.44 86 LYS A N 1
ATOM 714 C CA . LYS A 1 86 ? 34.234 -7.112 -78.705 1.00 74.44 86 LYS A CA 1
ATOM 715 C C . LYS A 1 86 ? 32.710 -7.120 -78.561 1.00 74.44 86 LYS A C 1
ATOM 717 O O . LYS A 1 86 ? 32.214 -6.723 -77.512 1.00 74.44 86 LYS A O 1
ATOM 722 N N . LEU A 1 87 ? 31.987 -7.605 -79.575 1.00 73.12 87 LEU A N 1
ATOM 723 C CA . LEU A 1 87 ? 30.528 -7.730 -79.516 1.00 73.12 87 LEU A CA 1
ATOM 724 C C . LEU A 1 87 ? 30.092 -8.723 -78.421 1.00 73.12 87 LEU A C 1
ATOM 726 O O . LEU A 1 87 ? 29.242 -8.382 -77.605 1.00 73.12 87 LEU A O 1
ATOM 730 N N . ASN A 1 88 ? 30.752 -9.885 -78.329 1.00 82.06 88 ASN A N 1
ATOM 731 C CA . ASN A 1 88 ? 30.472 -10.878 -77.284 1.00 82.06 88 ASN A CA 1
ATOM 732 C C . ASN A 1 88 ? 30.777 -10.361 -75.868 1.00 82.06 88 ASN A C 1
ATOM 734 O O . ASN A 1 88 ? 30.025 -10.649 -74.943 1.00 82.06 88 ASN A O 1
ATOM 738 N N . ASN A 1 89 ? 31.848 -9.582 -75.682 1.00 85.69 89 ASN A N 1
ATOM 739 C CA . ASN A 1 89 ? 32.163 -8.998 -74.373 1.00 85.69 89 ASN A CA 1
ATOM 740 C C . ASN A 1 89 ? 31.120 -7.961 -73.936 1.00 85.69 89 ASN A C 1
ATOM 742 O O . ASN A 1 89 ? 30.782 -7.897 -72.758 1.00 85.69 89 ASN A O 1
ATOM 746 N N . MET A 1 90 ? 30.590 -7.171 -74.871 1.00 89.38 90 MET A N 1
ATOM 747 C CA . MET A 1 90 ? 29.532 -6.205 -74.571 1.00 89.38 90 MET A CA 1
ATOM 748 C C . MET A 1 90 ? 28.215 -6.904 -74.200 1.00 89.38 90 MET A C 1
ATOM 750 O O . MET A 1 90 ? 27.554 -6.502 -73.247 1.00 89.38 90 MET A O 1
ATOM 754 N N . GLU A 1 91 ? 27.856 -7.982 -74.902 1.00 91.50 91 GLU A N 1
ATOM 755 C CA . GLU A 1 91 ? 26.682 -8.797 -74.568 1.00 91.50 91 GLU A CA 1
ATOM 756 C C . GLU A 1 91 ? 26.824 -9.477 -73.196 1.00 91.50 91 GLU A C 1
ATOM 758 O O . GLU A 1 91 ? 25.888 -9.460 -72.393 1.00 91.50 91 GLU A O 1
ATOM 763 N N . LEU A 1 92 ? 28.016 -10.000 -72.885 1.00 91.38 92 LEU A N 1
ATOM 764 C CA . LEU A 1 92 ? 28.325 -10.570 -71.575 1.00 91.38 92 LEU A CA 1
ATOM 765 C C . LEU A 1 92 ? 28.186 -9.521 -70.463 1.00 91.38 92 LEU A C 1
ATOM 767 O O . LEU A 1 92 ? 27.539 -9.791 -69.452 1.00 91.38 92 LEU A O 1
ATOM 771 N N . GLN A 1 93 ? 28.733 -8.319 -70.663 1.00 92.00 93 GLN A N 1
ATOM 772 C CA . GLN A 1 93 ? 28.650 -7.242 -69.676 1.00 92.00 93 GLN A CA 1
ATOM 773 C C . GLN A 1 93 ? 27.201 -6.806 -69.433 1.00 92.00 93 GLN A C 1
ATOM 775 O O . GLN A 1 93 ? 26.789 -6.646 -68.287 1.00 92.00 93 GLN A O 1
ATOM 780 N N . ASN A 1 94 ? 26.398 -6.683 -70.493 1.00 93.81 94 ASN A N 1
ATOM 781 C CA . ASN A 1 94 ? 24.975 -6.365 -70.364 1.00 93.81 94 ASN A CA 1
ATOM 782 C C . ASN A 1 94 ? 24.219 -7.446 -69.578 1.00 93.81 94 ASN A C 1
ATOM 784 O O . ASN A 1 94 ? 23.351 -7.132 -68.762 1.00 93.81 94 ASN A O 1
ATOM 788 N N . ARG A 1 95 ? 24.566 -8.723 -69.783 1.00 94.00 95 ARG A N 1
ATOM 789 C CA . ARG A 1 95 ? 23.968 -9.839 -69.043 1.00 94.00 95 ARG A CA 1
ATOM 790 C C . ARG A 1 95 ? 24.372 -9.839 -67.567 1.00 94.00 95 ARG A C 1
ATOM 792 O O . ARG A 1 95 ? 23.513 -10.097 -66.730 1.00 94.00 95 ARG A O 1
ATOM 799 N N . ILE A 1 96 ? 25.629 -9.522 -67.249 1.00 93.81 96 ILE A N 1
ATOM 800 C CA . ILE A 1 96 ? 26.103 -9.366 -65.863 1.00 93.81 96 ILE A CA 1
ATOM 801 C C . ILE A 1 96 ? 25.333 -8.237 -65.172 1.00 93.81 96 ILE A C 1
ATOM 803 O O . ILE A 1 96 ? 24.701 -8.484 -64.149 1.00 93.81 96 ILE A O 1
ATOM 807 N N . ASN A 1 97 ? 25.276 -7.051 -65.785 1.00 93.62 97 ASN A N 1
ATOM 808 C CA . ASN A 1 97 ? 24.559 -5.903 -65.224 1.00 93.62 97 ASN A CA 1
ATOM 809 C C . ASN A 1 97 ? 23.065 -6.221 -64.990 1.00 93.62 97 ASN A C 1
ATOM 811 O O . ASN A 1 97 ? 22.504 -5.870 -63.956 1.00 93.62 97 ASN A O 1
ATOM 815 N N . SER A 1 98 ? 22.419 -6.944 -65.917 1.00 94.81 98 SER A N 1
ATOM 816 C CA . SER A 1 98 ? 21.018 -7.368 -65.767 1.00 94.81 98 SER A CA 1
ATOM 817 C C . SER A 1 98 ? 20.808 -8.361 -64.615 1.00 94.81 98 SER A C 1
ATOM 819 O O . SER A 1 98 ? 19.784 -8.309 -63.929 1.00 94.81 98 SER A O 1
ATOM 821 N N . LEU A 1 99 ? 21.760 -9.269 -64.380 1.00 93.50 99 LEU A N 1
ATOM 822 C CA . LEU A 1 99 ? 21.706 -10.206 -63.255 1.00 93.50 99 LEU A CA 1
ATOM 823 C C . LEU A 1 99 ? 21.946 -9.502 -61.916 1.00 93.50 99 LEU A C 1
ATOM 825 O O . LEU A 1 99 ? 21.268 -9.824 -60.943 1.00 93.50 99 LEU A O 1
ATOM 829 N N . GLU A 1 100 ? 22.856 -8.529 -61.867 1.00 93.38 100 GLU A N 1
ATOM 830 C CA . GLU A 1 100 ? 23.096 -7.712 -60.673 1.00 93.38 100 GLU A CA 1
ATOM 831 C C . GLU A 1 100 ? 21.868 -6.872 -60.305 1.00 93.38 100 GLU A C 1
ATOM 833 O O . GLU A 1 100 ? 21.467 -6.856 -59.142 1.00 93.38 100 GLU A O 1
ATOM 838 N N . GLU A 1 101 ? 21.198 -6.266 -61.291 1.00 94.31 101 GLU A N 1
ATOM 839 C CA . GLU A 1 101 ? 19.945 -5.537 -61.069 1.00 94.31 101 GLU A CA 1
ATOM 840 C C . GLU A 1 101 ? 18.840 -6.461 -60.527 1.00 94.31 101 GLU A C 1
ATOM 842 O O . GLU A 1 101 ? 18.139 -6.112 -59.575 1.00 94.31 101 GLU A O 1
ATOM 847 N N . ARG A 1 102 ? 18.701 -7.672 -61.088 1.00 92.69 102 ARG A N 1
ATOM 848 C CA . ARG A 1 102 ? 17.747 -8.678 -60.584 1.00 92.69 102 ARG A CA 1
ATOM 849 C C . ARG A 1 102 ? 18.076 -9.123 -59.162 1.00 92.69 102 ARG A C 1
ATOM 851 O O . ARG A 1 102 ? 17.162 -9.262 -58.357 1.00 92.69 102 ARG A O 1
ATOM 858 N N . ARG A 1 103 ? 19.358 -9.322 -58.844 1.00 92.19 103 ARG A N 1
ATOM 859 C CA . ARG A 1 103 ? 19.808 -9.680 -57.492 1.00 92.19 103 ARG A CA 1
ATOM 860 C C . ARG A 1 103 ? 19.501 -8.566 -56.488 1.00 92.19 103 ARG A C 1
ATOM 862 O O . ARG A 1 103 ? 19.069 -8.872 -55.383 1.00 92.19 103 ARG A O 1
ATOM 869 N N . GLY A 1 104 ? 19.686 -7.302 -56.875 1.00 93.12 104 GLY A N 1
ATOM 870 C CA . GLY A 1 104 ? 19.312 -6.148 -56.053 1.00 93.12 104 GLY A CA 1
ATOM 871 C C . GLY A 1 104 ? 17.814 -6.121 -55.741 1.00 93.12 104 GLY A C 1
ATOM 872 O O . GLY A 1 104 ? 17.437 -6.051 -54.576 1.00 93.12 104 GLY A O 1
ATOM 873 N N . LYS A 1 105 ? 16.964 -6.285 -56.766 1.00 94.25 105 LYS A N 1
ATOM 874 C CA . LYS A 1 105 ? 15.499 -6.334 -56.597 1.00 94.25 105 LYS A CA 1
ATOM 875 C C . LYS A 1 105 ? 15.051 -7.481 -55.692 1.00 94.25 105 LYS A C 1
ATOM 877 O O . LYS A 1 105 ? 14.244 -7.256 -54.799 1.00 94.25 105 LYS A O 1
ATOM 882 N N . LEU A 1 106 ? 15.611 -8.677 -55.880 1.00 92.88 106 LEU A N 1
ATOM 883 C CA . LEU A 1 106 ? 15.280 -9.843 -55.057 1.00 92.88 106 LEU A CA 1
ATOM 884 C C . LEU A 1 106 ? 15.662 -9.627 -53.583 1.00 92.88 106 LEU A C 1
ATOM 886 O O . LEU A 1 106 ? 14.879 -9.933 -52.693 1.00 92.88 106 LEU A O 1
ATOM 890 N N . HIS A 1 107 ? 16.822 -9.020 -53.321 1.00 93.50 107 HIS A N 1
ATOM 891 C CA . HIS A 1 107 ? 17.245 -8.684 -51.960 1.00 93.50 107 HIS A CA 1
ATOM 892 C C . HIS A 1 107 ? 16.341 -7.620 -51.303 1.00 93.50 107 HIS A C 1
ATOM 894 O O . HIS A 1 107 ? 16.060 -7.691 -50.104 1.00 93.50 107 HIS A O 1
ATOM 900 N N . ASP A 1 108 ? 15.867 -6.630 -52.065 1.00 94.00 108 ASP A N 1
ATOM 901 C CA . ASP A 1 108 ? 14.918 -5.629 -51.561 1.00 94.00 108 ASP A CA 1
ATOM 902 C C . ASP A 1 108 ? 13.535 -6.237 -51.271 1.00 94.00 108 ASP A C 1
ATOM 904 O O . ASP A 1 108 ? 12.927 -5.913 -50.247 1.00 94.00 108 ASP A O 1
ATOM 908 N N . GLU A 1 109 ? 13.066 -7.164 -52.114 1.00 95.56 109 GLU A N 1
ATOM 909 C CA . GLU A 1 109 ? 11.833 -7.932 -51.895 1.00 95.56 109 GLU A CA 1
ATOM 910 C C . GLU A 1 109 ? 11.922 -8.810 -50.635 1.00 95.56 109 GLU A C 1
ATOM 912 O O . GLU A 1 109 ? 11.037 -8.736 -49.780 1.00 95.56 109 GLU A O 1
ATOM 917 N N . GLU A 1 110 ? 13.015 -9.559 -50.453 1.00 95.31 110 GLU A N 1
ATOM 918 C CA . GLU A 1 110 ? 13.261 -10.376 -49.253 1.00 95.31 110 GLU A CA 1
ATOM 919 C C . GLU A 1 110 ? 13.303 -9.522 -47.975 1.00 95.31 110 GLU A C 1
ATOM 921 O O . GLU A 1 110 ? 12.744 -9.885 -46.933 1.00 95.31 110 GLU A O 1
ATOM 926 N N . LYS A 1 111 ? 13.935 -8.344 -48.041 1.00 94.50 111 LYS A N 1
ATOM 927 C CA . LYS A 1 111 ? 14.005 -7.408 -46.912 1.00 94.50 111 LYS A CA 1
ATOM 928 C C . LYS A 1 111 ? 12.630 -6.853 -46.547 1.00 94.50 111 LYS A C 1
ATOM 930 O O . LYS A 1 111 ? 12.333 -6.685 -45.359 1.00 94.50 111 LYS A O 1
ATOM 935 N N . GLU A 1 112 ? 11.797 -6.560 -47.539 1.00 95.81 112 GLU A N 1
ATOM 936 C CA . GLU A 1 112 ? 10.436 -6.077 -47.318 1.00 95.81 112 GLU A CA 1
ATOM 937 C C . GLU A 1 112 ? 9.518 -7.185 -46.781 1.00 95.81 112 GLU A C 1
ATOM 939 O O . GLU A 1 112 ? 8.754 -6.954 -45.840 1.00 95.81 112 GLU A O 1
ATOM 944 N N . GLU A 1 113 ? 9.649 -8.418 -47.271 1.00 96.38 113 GLU A N 1
ATOM 945 C CA . GLU A 1 113 ? 8.946 -9.575 -46.713 1.00 96.38 113 GLU A CA 1
ATOM 946 C C . GLU A 1 113 ? 9.330 -9.817 -45.245 1.00 96.38 113 GLU A C 1
ATOM 948 O O . GLU A 1 113 ? 8.460 -10.001 -44.384 1.00 96.38 113 GLU A O 1
ATOM 953 N N . LEU A 1 114 ? 10.622 -9.719 -44.913 1.00 94.31 114 LEU A N 1
ATOM 954 C CA . LEU A 1 114 ? 11.100 -9.838 -43.537 1.00 94.31 114 LEU A CA 1
ATOM 955 C C . LEU A 1 114 ? 10.498 -8.757 -42.626 1.00 94.31 114 LEU A C 1
ATOM 957 O O . LEU A 1 114 ? 10.098 -9.053 -41.495 1.00 94.31 114 LEU A O 1
ATOM 961 N N . ARG A 1 115 ? 10.390 -7.511 -43.106 1.00 94.06 115 ARG A N 1
ATOM 962 C CA . ARG A 1 115 ? 9.729 -6.415 -42.376 1.00 94.06 115 ARG A CA 1
ATOM 963 C C . ARG A 1 115 ? 8.254 -6.710 -42.133 1.00 94.06 115 ARG A C 1
ATOM 965 O O . ARG A 1 115 ? 7.794 -6.575 -40.999 1.00 94.06 115 ARG A O 1
ATOM 972 N N . ARG A 1 116 ? 7.527 -7.181 -43.151 1.00 96.44 116 ARG A N 1
ATOM 973 C CA . ARG A 1 116 ? 6.115 -7.581 -43.019 1.00 96.44 116 ARG A CA 1
ATOM 974 C C . ARG A 1 116 ? 5.943 -8.696 -41.995 1.00 96.44 116 ARG A C 1
ATOM 976 O O . ARG A 1 116 ? 5.081 -8.595 -41.123 1.00 96.44 116 ARG A O 1
ATOM 983 N N . ARG A 1 117 ? 6.808 -9.715 -42.026 1.00 96.06 117 ARG A N 1
ATOM 984 C CA . ARG A 1 117 ? 6.784 -10.826 -41.064 1.00 96.06 117 ARG A CA 1
ATOM 985 C C . ARG A 1 117 ? 7.070 -10.361 -39.634 1.00 96.06 117 ARG A C 1
ATOM 987 O O . ARG A 1 117 ? 6.375 -10.788 -38.711 1.00 96.06 117 ARG A O 1
ATOM 994 N N . LYS A 1 118 ? 8.041 -9.459 -39.439 1.00 94.38 118 LYS A N 1
ATOM 995 C CA . 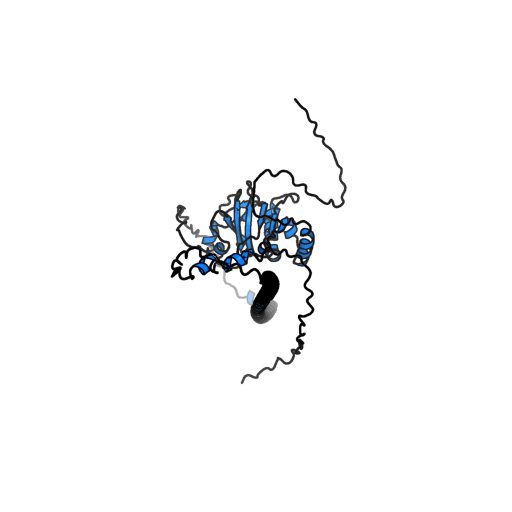LYS A 1 118 ? 8.337 -8.855 -38.125 1.00 94.38 118 LYS A CA 1
ATOM 996 C C . LYS A 1 118 ? 7.162 -8.023 -37.602 1.00 94.38 118 LYS A C 1
ATOM 998 O O . LYS A 1 118 ? 6.781 -8.180 -36.442 1.00 94.38 118 LYS A O 1
ATOM 1003 N N . ASN A 1 119 ? 6.540 -7.211 -38.455 1.00 94.75 119 ASN A N 1
ATOM 1004 C CA . ASN A 1 119 ? 5.362 -6.422 -38.090 1.00 94.75 119 ASN A CA 1
ATOM 1005 C C . ASN A 1 119 ? 4.171 -7.317 -37.717 1.00 94.75 119 ASN A C 1
ATOM 1007 O O . ASN A 1 119 ? 3.550 -7.100 -36.677 1.00 94.75 119 ASN A O 1
ATOM 1011 N N . ALA A 1 120 ? 3.903 -8.370 -38.494 1.00 96.19 120 ALA A N 1
ATOM 1012 C CA . ALA A 1 120 ? 2.845 -9.336 -38.198 1.00 96.19 120 ALA A CA 1
ATOM 1013 C C . ALA A 1 120 ? 3.078 -10.063 -36.860 1.00 96.19 120 ALA A C 1
ATOM 1015 O O . ALA A 1 120 ? 2.152 -10.216 -36.059 1.00 96.19 120 ALA A O 1
ATOM 1016 N N . LEU A 1 121 ? 4.321 -10.470 -36.571 1.00 95.69 121 LEU A N 1
ATOM 1017 C CA . LEU A 1 121 ? 4.682 -11.083 -35.289 1.00 95.69 121 LEU A CA 1
ATOM 1018 C C . LEU A 1 121 ? 4.482 -10.105 -34.119 1.00 95.69 121 LEU A C 1
ATOM 1020 O O . LEU A 1 121 ? 3.944 -10.490 -33.080 1.00 95.69 121 LEU A O 1
ATOM 1024 N N . SER A 1 122 ? 4.888 -8.845 -34.293 1.00 93.25 122 SER A N 1
ATOM 1025 C CA . SER A 1 122 ? 4.705 -7.789 -33.293 1.00 93.25 122 SER A CA 1
ATOM 1026 C C . SER A 1 122 ? 3.221 -7.566 -32.983 1.00 93.25 122 SER A C 1
ATOM 1028 O O . SER A 1 122 ? 2.811 -7.648 -31.825 1.00 93.25 122 SER A O 1
ATOM 1030 N N . GLN A 1 123 ? 2.384 -7.415 -34.014 1.00 95.44 123 GLN A N 1
ATOM 1031 C CA . GLN A 1 123 ? 0.933 -7.280 -33.854 1.00 95.44 123 GLN A CA 1
ATOM 1032 C C . GLN A 1 123 ? 0.310 -8.500 -33.166 1.00 95.44 123 GLN A C 1
ATOM 1034 O O . GLN A 1 123 ? -0.528 -8.345 -32.278 1.00 95.44 123 GLN A O 1
ATOM 1039 N N . ARG A 1 124 ? 0.750 -9.720 -33.509 1.00 96.19 124 ARG A N 1
ATOM 1040 C CA . ARG A 1 124 ? 0.304 -10.944 -32.828 1.00 96.19 124 ARG A CA 1
ATOM 1041 C C . ARG A 1 124 ? 0.639 -10.909 -31.336 1.00 96.19 124 ARG A C 1
ATOM 1043 O O . ARG A 1 124 ? -0.230 -11.210 -30.525 1.00 96.19 124 ARG A O 1
ATOM 1050 N N . ARG A 1 125 ? 1.857 -10.504 -30.961 1.00 93.06 125 ARG A N 1
ATOM 1051 C CA . ARG A 1 125 ? 2.265 -10.374 -29.549 1.00 93.06 125 ARG A CA 1
ATOM 1052 C C . ARG A 1 125 ? 1.427 -9.333 -28.803 1.00 93.06 125 ARG A C 1
ATOM 1054 O O . ARG A 1 125 ? 1.034 -9.583 -27.667 1.00 93.06 125 ARG A O 1
ATOM 1061 N N . VAL A 1 126 ? 1.118 -8.199 -29.435 1.00 94.12 126 VAL A N 1
ATOM 1062 C CA . VAL A 1 126 ? 0.239 -7.168 -28.852 1.00 94.12 126 VAL A CA 1
ATOM 1063 C C . VAL A 1 126 ? -1.168 -7.722 -28.611 1.00 94.12 126 VAL A C 1
ATOM 1065 O O . VAL A 1 126 ? -1.694 -7.571 -27.510 1.00 94.12 126 VAL A O 1
ATOM 1068 N N . ARG A 1 127 ? -1.751 -8.426 -29.592 1.00 95.44 127 ARG A N 1
ATOM 1069 C CA . ARG A 1 127 ? -3.072 -9.063 -29.450 1.00 95.44 127 ARG A CA 1
ATOM 1070 C C . ARG A 1 127 ? -3.091 -10.118 -28.345 1.00 95.44 127 ARG A C 1
ATOM 1072 O O . ARG A 1 127 ? -4.030 -10.147 -27.560 1.00 95.44 127 ARG A O 1
ATOM 1079 N N . GLU A 1 128 ? -2.059 -10.952 -28.241 1.00 95.94 128 GLU A N 1
ATOM 1080 C CA . GLU A 1 128 ? -1.970 -11.957 -27.172 1.00 95.94 128 GLU A CA 1
ATOM 1081 C C . GLU A 1 128 ? -1.840 -11.321 -25.780 1.00 95.94 128 GLU A C 1
ATOM 1083 O O . GLU A 1 128 ? -2.534 -11.736 -24.855 1.00 95.94 128 GLU A O 1
ATOM 1088 N N . ARG A 1 129 ? -1.049 -10.250 -25.625 1.00 92.31 129 ARG A N 1
ATOM 1089 C CA . ARG A 1 129 ? -0.997 -9.489 -24.362 1.00 92.31 129 ARG A CA 1
ATOM 1090 C C . ARG A 1 129 ? -2.349 -8.863 -24.012 1.00 92.31 129 ARG A C 1
ATOM 1092 O O . ARG A 1 129 ? -2.742 -8.880 -22.848 1.00 92.31 129 ARG A O 1
ATOM 1099 N N . ALA A 1 130 ? -3.069 -8.334 -25.003 1.00 93.50 130 ALA A N 1
ATOM 1100 C CA . ALA A 1 130 ? -4.410 -7.792 -24.798 1.00 93.50 130 ALA A CA 1
ATOM 1101 C C . ALA A 1 130 ? -5.392 -8.879 -24.329 1.00 93.50 130 ALA A C 1
ATOM 1103 O O . ALA A 1 130 ? -6.089 -8.668 -23.340 1.00 93.50 130 ALA A O 1
ATOM 1104 N N . LYS A 1 131 ? -5.382 -10.065 -24.955 1.00 96.12 131 LYS A N 1
ATOM 1105 C CA . LYS A 1 131 ? -6.190 -11.217 -24.519 1.00 96.12 131 LYS A CA 1
ATOM 1106 C C . LYS A 1 131 ? -5.863 -11.648 -23.091 1.00 96.12 131 LYS A C 1
ATOM 1108 O O . LYS A 1 131 ? -6.770 -11.816 -22.288 1.00 96.12 131 LYS A O 1
ATOM 1113 N N . GLN A 1 132 ? -4.580 -11.776 -22.749 1.00 92.56 132 GLN A N 1
ATOM 1114 C CA . GLN A 1 132 ? -4.160 -12.123 -21.386 1.00 92.56 132 GLN A CA 1
ATOM 1115 C C . GLN A 1 132 ? -4.630 -11.087 -20.359 1.00 92.56 132 GLN A C 1
ATOM 1117 O O . GLN A 1 132 ? -5.069 -11.452 -19.271 1.00 92.56 132 GLN A O 1
ATOM 1122 N N . LYS A 1 133 ? -4.580 -9.796 -20.711 1.00 93.06 133 LYS A N 1
ATOM 1123 C CA . LYS A 1 133 ? -5.091 -8.720 -19.856 1.00 93.06 133 LYS A CA 1
ATOM 1124 C C . LYS A 1 133 ? -6.608 -8.813 -19.667 1.00 93.06 133 LYS A C 1
ATOM 1126 O O . LYS A 1 133 ? -7.065 -8.624 -18.546 1.00 93.06 133 LYS A O 1
ATOM 1131 N N . ILE A 1 134 ? -7.363 -9.126 -20.723 1.00 95.00 134 ILE A N 1
ATOM 1132 C CA . ILE A 1 134 ? -8.818 -9.343 -20.647 1.00 95.00 134 ILE A CA 1
ATOM 1133 C C . ILE A 1 134 ? -9.132 -10.502 -19.696 1.00 95.00 134 ILE A C 1
ATOM 1135 O O . ILE A 1 134 ? -9.854 -10.293 -18.729 1.00 95.00 134 ILE A O 1
ATOM 1139 N N . VAL A 1 135 ? -8.494 -11.663 -19.876 1.00 94.81 135 VAL A N 1
ATOM 1140 C CA . VAL A 1 135 ? -8.667 -12.827 -18.983 1.00 94.81 135 VAL A CA 1
ATOM 1141 C C . VAL A 1 135 ? -8.310 -12.483 -17.529 1.00 94.81 135 VAL A C 1
ATOM 1143 O O . VAL A 1 135 ? -9.001 -12.881 -16.594 1.00 94.81 135 VAL A O 1
ATOM 1146 N N . GLY A 1 136 ? -7.244 -11.706 -17.312 1.00 90.44 136 GLY A N 1
ATOM 1147 C CA . GLY A 1 136 ? -6.869 -11.229 -15.980 1.00 90.44 136 GLY A CA 1
ATOM 1148 C C . GLY A 1 136 ? -7.945 -10.354 -15.328 1.00 90.44 136 GLY A C 1
ATOM 1149 O O . GLY A 1 136 ? -8.232 -10.520 -14.143 1.00 90.44 136 GLY A O 1
ATOM 1150 N N . LEU A 1 137 ? -8.562 -9.452 -16.096 1.00 93.19 137 LEU A N 1
ATOM 1151 C CA . LEU A 1 137 ? -9.650 -8.591 -15.625 1.00 93.19 137 LEU A CA 1
ATOM 1152 C C . LEU A 1 137 ? -10.942 -9.382 -15.371 1.00 93.19 137 LEU A C 1
ATOM 1154 O O . LEU A 1 137 ? -11.625 -9.109 -14.388 1.00 93.19 137 LEU A O 1
ATOM 1158 N N . GLU A 1 138 ? -11.254 -10.385 -16.194 1.00 95.31 138 GLU A N 1
ATOM 1159 C CA . GLU A 1 138 ? -12.397 -11.287 -15.985 1.00 95.31 138 GLU A CA 1
ATOM 1160 C C . GLU A 1 138 ? -12.262 -12.071 -14.674 1.00 95.31 138 GLU A C 1
ATOM 1162 O O . GLU A 1 138 ? -13.190 -12.092 -13.866 1.00 95.31 138 GLU A O 1
ATOM 1167 N N . ASN A 1 139 ? -11.078 -12.626 -14.396 1.00 91.94 139 ASN A N 1
ATOM 1168 C CA . ASN A 1 139 ? -10.805 -13.319 -13.134 1.00 91.94 139 ASN A CA 1
ATOM 1169 C C . ASN A 1 139 ? -10.919 -12.385 -11.914 1.00 91.94 139 ASN A C 1
ATOM 1171 O O . ASN A 1 139 ? -11.436 -12.777 -10.863 1.00 91.94 139 ASN A O 1
ATOM 1175 N N . GLN A 1 140 ? -10.457 -11.135 -12.039 1.00 89.38 140 GLN A N 1
ATOM 1176 C CA . GLN A 1 140 ? -10.623 -10.125 -10.989 1.00 89.38 140 GLN A CA 1
ATOM 1177 C C . GLN A 1 140 ? -12.099 -9.780 -10.763 1.00 89.38 140 GLN A C 1
ATOM 1179 O O . GLN A 1 140 ? -12.540 -9.715 -9.615 1.00 89.38 140 GLN A O 1
ATOM 1184 N N . ALA A 1 141 ? -12.873 -9.601 -11.837 1.00 94.00 141 ALA A N 1
ATOM 1185 C CA . ALA A 1 141 ? -14.306 -9.347 -11.752 1.00 94.00 141 ALA A CA 1
ATOM 1186 C C . ALA A 1 141 ? -15.044 -10.508 -11.070 1.00 94.00 141 ALA A C 1
ATOM 1188 O O . ALA A 1 141 ? -15.896 -10.269 -10.217 1.00 94.00 141 ALA A O 1
ATOM 1189 N N . GLU A 1 142 ? -14.678 -11.755 -11.371 1.00 95.81 142 GLU A N 1
ATOM 1190 C CA . GLU A 1 142 ? -15.282 -12.936 -10.747 1.00 95.81 142 GLU A CA 1
ATOM 1191 C C . GLU A 1 142 ? -14.951 -13.051 -9.250 1.00 95.81 142 GLU A C 1
ATOM 1193 O O . GLU A 1 142 ? -15.819 -13.341 -8.420 1.00 95.81 142 GLU A O 1
ATOM 1198 N N . THR A 1 143 ? -13.716 -12.713 -8.874 1.00 90.38 143 THR A N 1
ATOM 1199 C CA . THR A 1 143 ? -13.303 -12.629 -7.464 1.00 90.38 143 THR A CA 1
ATOM 1200 C C . THR A 1 143 ? -14.124 -11.574 -6.713 1.00 90.38 143 THR A C 1
ATOM 1202 O O . THR A 1 143 ? -14.616 -11.826 -5.612 1.00 90.38 143 THR A O 1
ATOM 1205 N N . LEU A 1 144 ? -14.330 -10.401 -7.325 1.00 94.06 144 LEU A N 1
ATOM 1206 C CA . LEU A 1 144 ? -15.155 -9.337 -6.750 1.00 94.06 144 LEU A CA 1
ATOM 1207 C C . LEU A 1 144 ? -16.627 -9.750 -6.634 1.00 94.06 144 LEU A C 1
ATOM 1209 O O . LEU A 1 144 ? -17.239 -9.482 -5.604 1.00 94.06 144 LEU A O 1
ATOM 1213 N N . ARG A 1 145 ? -17.193 -10.440 -7.634 1.00 95.56 145 ARG A N 1
ATOM 1214 C CA . ARG A 1 145 ? -18.568 -10.971 -7.570 1.00 95.56 145 ARG A CA 1
ATOM 1215 C C . ARG A 1 145 ? -18.746 -11.941 -6.408 1.00 95.56 145 ARG A C 1
ATOM 1217 O O . ARG A 1 145 ? -19.715 -11.814 -5.662 1.00 95.56 145 ARG A O 1
ATOM 1224 N N . THR A 1 146 ? -17.793 -12.851 -6.218 1.00 92.88 146 THR A N 1
ATOM 1225 C CA . THR A 1 146 ? -17.801 -13.805 -5.098 1.00 92.88 146 THR A CA 1
ATOM 1226 C C . THR A 1 146 ? -17.753 -13.070 -3.756 1.00 92.88 146 THR A C 1
ATOM 1228 O O . THR A 1 146 ? -18.582 -13.319 -2.884 1.00 92.88 146 THR A O 1
ATOM 1231 N N . SER A 1 147 ? -16.866 -12.080 -3.616 1.00 91.62 147 SER A N 1
ATOM 1232 C CA . SER A 1 147 ? -16.765 -11.260 -2.400 1.00 91.62 147 SER A CA 1
ATOM 1233 C C . SER A 1 147 ? -18.039 -10.442 -2.120 1.00 91.62 147 SER A C 1
ATOM 1235 O O . SER A 1 147 ? -18.499 -10.364 -0.978 1.00 91.62 147 SER A O 1
ATOM 1237 N N . ILE A 1 148 ? -18.670 -9.870 -3.152 1.00 94.31 148 ILE A N 1
ATOM 1238 C CA . ILE A 1 148 ? -19.958 -9.166 -3.026 1.00 94.31 148 ILE A CA 1
ATOM 1239 C C . ILE A 1 148 ? -21.059 -10.133 -2.573 1.00 94.31 148 ILE A C 1
ATOM 1241 O O . ILE A 1 148 ? -21.886 -9.792 -1.728 1.00 94.31 148 ILE A O 1
ATOM 1245 N N . TRP A 1 149 ? -21.079 -11.353 -3.107 1.00 96.38 149 TRP A N 1
ATOM 1246 C CA . TRP A 1 149 ? -22.044 -12.369 -2.698 1.00 96.38 149 TRP A CA 1
ATOM 1247 C C . TRP A 1 149 ? -21.867 -12.772 -1.225 1.00 96.38 149 TRP A C 1
ATOM 1249 O O . TRP A 1 149 ? -22.849 -12.793 -0.480 1.00 96.38 149 TRP A O 1
ATOM 1259 N N . GLU A 1 150 ? -20.631 -13.010 -0.778 1.00 93.62 150 GLU A N 1
ATOM 1260 C CA . GLU A 1 150 ? -20.325 -13.337 0.622 1.00 93.62 150 GLU A CA 1
ATOM 1261 C C . GLU A 1 150 ? -20.699 -12.199 1.576 1.00 93.62 150 GLU A C 1
ATOM 1263 O O . GLU A 1 150 ? -21.334 -12.431 2.604 1.00 93.62 150 GLU A O 1
ATOM 1268 N N . THR A 1 151 ? -20.373 -10.954 1.225 1.00 93.88 151 THR A N 1
ATOM 1269 C CA . THR A 1 151 ? -20.729 -9.791 2.055 1.00 93.88 151 THR A CA 1
ATOM 1270 C C . THR A 1 151 ? -22.243 -9.605 2.149 1.00 93.88 151 THR A C 1
ATOM 1272 O O . THR A 1 151 ? -22.760 -9.397 3.246 1.00 93.88 151 THR A O 1
ATOM 1275 N N . ASN A 1 152 ? -22.982 -9.777 1.048 1.00 94.94 152 ASN A N 1
ATOM 1276 C CA . ASN A 1 152 ? -24.447 -9.746 1.056 1.00 94.94 152 ASN A CA 1
ATOM 1277 C C . ASN A 1 152 ? -25.065 -10.871 1.895 1.00 94.94 152 ASN A C 1
ATOM 1279 O O . ASN A 1 152 ? -26.092 -10.663 2.544 1.00 94.94 152 ASN A O 1
ATOM 1283 N N . LYS A 1 153 ? -24.455 -12.060 1.905 1.00 97.31 153 LYS A N 1
ATOM 1284 C CA . LYS A 1 153 ? -24.874 -13.157 2.782 1.00 97.31 153 LYS A CA 1
ATOM 1285 C C . LYS A 1 153 ? -24.718 -12.767 4.256 1.00 97.31 153 LYS A C 1
ATOM 1287 O O . LYS A 1 153 ? -25.686 -12.874 5.004 1.00 97.31 153 LYS A O 1
ATOM 1292 N N . THR A 1 154 ? -23.557 -12.240 4.643 1.00 94.31 154 THR A N 1
ATOM 1293 C CA . THR A 1 154 ? -23.293 -11.775 6.016 1.00 94.31 154 THR A CA 1
ATOM 1294 C C . THR A 1 154 ? -24.243 -10.652 6.435 1.00 94.31 154 THR A C 1
ATOM 1296 O O . THR A 1 154 ? -24.744 -10.656 7.556 1.00 94.31 154 THR A O 1
ATOM 1299 N N . ILE A 1 155 ? -24.551 -9.706 5.538 1.00 94.94 155 ILE A N 1
ATOM 1300 C CA . ILE A 1 155 ? -25.531 -8.639 5.808 1.00 94.94 155 ILE A CA 1
ATOM 1301 C C . ILE A 1 155 ? -26.898 -9.238 6.160 1.00 94.94 155 ILE A C 1
ATOM 1303 O O . ILE A 1 155 ? -27.487 -8.848 7.165 1.00 94.94 155 ILE A O 1
ATOM 1307 N N . LYS A 1 156 ? -27.377 -10.229 5.398 1.00 97.69 156 LYS A N 1
ATOM 1308 C CA . LYS A 1 156 ? -28.658 -10.900 5.681 1.00 97.69 156 LYS A CA 1
ATOM 1309 C C . LYS A 1 156 ? -28.651 -11.644 7.018 1.00 97.69 156 LYS A C 1
ATOM 1311 O O . LYS A 1 156 ? -29.649 -11.617 7.732 1.00 97.69 156 LYS A O 1
ATOM 1316 N N . GLU A 1 157 ? -27.546 -12.299 7.369 1.00 96.44 157 GLU A N 1
ATOM 1317 C CA . GLU A 1 157 ? -27.393 -12.968 8.670 1.00 96.44 157 GLU A CA 1
ATOM 1318 C C . GLU A 1 157 ? -27.487 -11.956 9.826 1.00 96.44 157 GLU A C 1
ATOM 1320 O O . GLU A 1 157 ? -28.259 -12.158 10.767 1.00 96.44 157 GLU A O 1
ATOM 1325 N N . LEU A 1 158 ? -26.802 -10.815 9.702 1.00 96.44 158 LEU A N 1
ATOM 1326 C CA . LEU A 1 158 ? -26.856 -9.726 10.682 1.00 96.44 158 LEU A CA 1
ATOM 1327 C C . LEU A 1 158 ? -28.241 -9.068 10.767 1.00 96.44 158 LEU A C 1
ATOM 1329 O O . LEU A 1 158 ? -28.673 -8.680 11.851 1.00 96.44 158 LEU A O 1
ATOM 1333 N N . GLU A 1 159 ? -28.969 -8.942 9.656 1.00 97.06 159 GLU A N 1
ATOM 1334 C CA . GLU A 1 159 ? -30.350 -8.443 9.659 1.00 97.06 159 GLU A CA 1
ATOM 1335 C C . GLU A 1 159 ? -31.288 -9.366 10.447 1.00 97.06 159 GLU A C 1
ATOM 1337 O O . GLU A 1 159 ? -32.134 -8.891 11.212 1.00 97.06 159 GLU A O 1
ATOM 1342 N N . VAL A 1 160 ? -31.130 -10.686 10.301 1.00 97.88 160 VAL A N 1
ATOM 1343 C CA . VAL A 1 160 ? -31.894 -11.678 11.073 1.00 97.88 160 VAL A CA 1
ATOM 1344 C C . VAL A 1 160 ? -31.571 -11.569 12.565 1.00 97.88 160 VAL A C 1
ATOM 1346 O O . VAL A 1 160 ? -32.499 -11.507 13.377 1.00 97.88 160 VAL A O 1
ATOM 1349 N N . GLU A 1 161 ? -30.291 -11.481 12.931 1.00 97.69 161 GLU A N 1
ATOM 1350 C CA . GLU A 1 161 ? -29.851 -11.312 14.322 1.00 97.69 161 GLU A CA 1
ATOM 1351 C C . GLU A 1 161 ? -30.389 -10.010 14.936 1.00 97.69 161 GLU A C 1
ATOM 1353 O O . GLU A 1 161 ? -30.978 -10.015 16.018 1.00 97.69 161 GLU A O 1
ATOM 1358 N N . ASN A 1 162 ? -30.288 -8.893 14.213 1.00 95.81 162 ASN A N 1
ATOM 1359 C CA . ASN A 1 162 ? -30.801 -7.598 14.659 1.00 95.81 162 ASN A CA 1
ATOM 1360 C C . ASN A 1 162 ? -32.320 -7.643 14.904 1.00 95.81 162 ASN A C 1
ATOM 1362 O O . ASN A 1 162 ? -32.822 -7.108 15.896 1.00 95.81 162 ASN A O 1
ATOM 1366 N N . ASN A 1 163 ? -33.063 -8.329 14.033 1.00 97.56 163 ASN A N 1
ATOM 1367 C CA . ASN A 1 163 ? -34.499 -8.533 14.205 1.00 97.56 163 ASN A CA 1
ATOM 1368 C C . ASN A 1 163 ? -34.833 -9.409 15.422 1.00 97.56 163 ASN A C 1
ATOM 1370 O O . ASN A 1 163 ? -35.846 -9.161 16.082 1.00 97.56 163 ASN A O 1
ATOM 1374 N N . LEU A 1 164 ? -34.003 -10.405 15.744 1.00 98.06 164 LEU A N 1
ATOM 1375 C CA . LEU A 1 164 ? -34.161 -11.221 16.949 1.00 98.06 164 LEU A CA 1
ATOM 1376 C C . LEU A 1 164 ? -33.931 -10.383 18.215 1.00 98.06 164 LEU A C 1
ATOM 1378 O O . LEU A 1 164 ? -34.803 -10.340 19.082 1.00 98.06 164 LEU A O 1
ATOM 1382 N N . LEU A 1 165 ? -32.834 -9.624 18.266 1.00 97.38 165 LEU A N 1
ATOM 1383 C CA . LEU A 1 165 ? -32.509 -8.738 19.390 1.00 97.38 165 LEU A CA 1
ATOM 1384 C C . LEU A 1 165 ? -33.591 -7.673 19.623 1.00 97.38 165 LEU A C 1
ATOM 1386 O O . LEU A 1 165 ? -33.963 -7.390 20.761 1.00 97.38 165 LEU A O 1
ATOM 1390 N N . LYS A 1 166 ? -34.168 -7.108 18.553 1.00 97.25 166 LYS A N 1
ATOM 1391 C CA . LYS A 1 166 ? -35.312 -6.184 18.663 1.00 97.25 166 LYS A CA 1
ATOM 1392 C C . LYS A 1 166 ? -36.529 -6.836 19.320 1.00 97.25 166 LYS A C 1
ATOM 1394 O O . LYS A 1 166 ? -37.197 -6.190 20.131 1.00 97.25 166 LYS A O 1
ATOM 1399 N N . LYS A 1 167 ? -36.822 -8.100 18.996 1.00 98.19 167 LYS A N 1
ATOM 1400 C CA . LYS A 1 167 ? -37.919 -8.850 19.630 1.00 98.19 167 LYS A CA 1
ATOM 1401 C C . LYS A 1 167 ? -37.637 -9.081 21.113 1.00 98.19 167 LYS A C 1
ATOM 1403 O O . LYS A 1 167 ? -38.516 -8.808 21.929 1.00 98.19 167 LYS A O 1
ATOM 1408 N N . GLU A 1 168 ? -36.423 -9.485 21.476 1.00 98.19 168 GLU A N 1
ATOM 1409 C CA . GLU A 1 168 ? -36.020 -9.669 22.878 1.00 98.19 168 GLU A CA 1
ATOM 1410 C C . GLU A 1 168 ? -36.124 -8.370 23.687 1.00 98.19 168 GLU A C 1
ATOM 1412 O O . GLU A 1 168 ? -36.732 -8.348 24.758 1.00 98.19 168 GLU A O 1
ATOM 1417 N N . LEU A 1 169 ? -35.632 -7.254 23.142 1.00 97.81 169 LEU A N 1
ATOM 1418 C CA . LEU A 1 169 ? -35.762 -5.937 23.771 1.00 97.81 169 LEU A CA 1
ATOM 1419 C C . LEU A 1 169 ? -37.228 -5.534 23.974 1.00 97.81 169 LEU A C 1
ATOM 1421 O O . LEU A 1 169 ? -37.586 -5.003 25.028 1.00 97.81 169 LEU A O 1
ATOM 1425 N N . SER A 1 170 ? -38.098 -5.808 22.996 1.00 97.81 170 SER A N 1
ATOM 1426 C CA . SER A 1 170 ? -39.534 -5.521 23.116 1.00 97.81 170 SER A CA 1
ATOM 1427 C C . SER A 1 170 ? -40.211 -6.346 24.221 1.00 97.81 170 SER A C 1
ATOM 1429 O O . SER A 1 170 ? -41.063 -5.831 24.956 1.00 97.81 170 SER A O 1
ATOM 1431 N N . PHE A 1 171 ? -39.784 -7.601 24.397 1.00 98.19 171 PHE A N 1
ATOM 1432 C CA . PHE A 1 171 ? -40.255 -8.481 25.462 1.00 98.19 171 PHE A CA 1
ATOM 1433 C C . PHE A 1 171 ? -39.805 -7.978 26.838 1.00 98.19 171 PHE A C 1
ATOM 1435 O O . PHE A 1 171 ? -40.640 -7.791 27.724 1.00 98.19 171 PHE A O 1
ATOM 1442 N N . LEU A 1 172 ? -38.515 -7.666 26.999 1.00 97.56 172 LEU A N 1
ATOM 1443 C CA . LEU A 1 172 ? -37.969 -7.124 28.248 1.00 97.56 172 LEU A CA 1
ATOM 1444 C C . LEU A 1 172 ? -38.620 -5.789 28.630 1.00 97.56 172 LEU A C 1
ATOM 1446 O O . LEU A 1 172 ? -38.946 -5.575 29.795 1.00 97.56 172 LEU A O 1
ATOM 1450 N N . SER A 1 173 ? -38.876 -4.914 27.653 1.00 97.44 173 SER A N 1
ATOM 1451 C CA . SER A 1 173 ? -39.600 -3.658 27.882 1.00 97.44 173 SER A CA 1
ATOM 1452 C C . SER A 1 173 ? -41.021 -3.899 28.400 1.00 97.44 173 SER A C 1
ATOM 1454 O O . SER A 1 173 ? -41.479 -3.211 29.313 1.00 97.44 173 SER A O 1
ATOM 1456 N N . SER A 1 174 ? -41.716 -4.899 27.853 1.00 97.75 174 SER A N 1
ATOM 1457 C CA . SER A 1 174 ? -43.061 -5.275 28.300 1.00 97.75 174 SER A CA 1
ATOM 1458 C C . SER A 1 174 ? -43.040 -5.833 29.725 1.00 97.75 174 SER A C 1
ATOM 1460 O O . SER A 1 174 ? -43.833 -5.406 30.561 1.00 97.75 174 SER A O 1
ATOM 1462 N N . LEU A 1 175 ? -42.077 -6.705 30.034 1.00 97.44 175 LEU A N 1
ATOM 1463 C CA . LEU A 1 175 ? -41.888 -7.277 31.368 1.00 97.44 175 LEU A CA 1
ATOM 1464 C C . LEU A 1 175 ? -41.556 -6.201 32.414 1.00 97.44 175 LEU A C 1
ATOM 1466 O O . LEU A 1 175 ? -42.146 -6.188 33.494 1.00 97.44 175 LEU A O 1
ATOM 1470 N N . ALA A 1 176 ? -40.682 -5.249 32.077 1.00 97.06 176 ALA A N 1
ATOM 1471 C CA . ALA A 1 176 ? -40.355 -4.120 32.945 1.00 97.06 176 ALA A CA 1
ATOM 1472 C C . ALA A 1 176 ? -41.591 -3.262 33.266 1.00 97.06 176 ALA A C 1
ATOM 1474 O O . ALA A 1 176 ? -41.804 -2.898 34.424 1.00 97.06 176 ALA A O 1
ATOM 1475 N N . LYS A 1 177 ? -42.452 -2.997 32.271 1.00 97.44 177 LYS A N 1
ATOM 1476 C CA . LYS A 1 177 ? -43.728 -2.292 32.484 1.00 97.44 177 LYS A CA 1
ATOM 1477 C C . LYS A 1 177 ? -44.652 -3.062 33.427 1.00 97.44 177 LYS A C 1
ATOM 1479 O O . LYS A 1 177 ? -45.249 -2.451 34.310 1.00 97.44 177 LYS A O 1
ATOM 1484 N N . THR A 1 178 ? -44.751 -4.383 33.282 1.00 96.81 178 THR A N 1
ATOM 1485 C CA . THR A 1 178 ? -45.554 -5.223 34.182 1.00 96.81 178 THR A CA 1
ATOM 1486 C C . THR A 1 178 ? -45.024 -5.183 35.617 1.00 96.81 178 THR A C 1
ATOM 1488 O O . THR A 1 178 ? -45.804 -4.985 36.545 1.00 96.81 178 THR A O 1
ATOM 1491 N N . ILE A 1 179 ? -43.705 -5.289 35.817 1.00 94.38 179 ILE A N 1
ATOM 1492 C CA . ILE A 1 179 ? -43.087 -5.168 37.150 1.00 94.38 179 ILE A CA 1
ATOM 1493 C C . ILE A 1 179 ? -43.385 -3.797 37.763 1.00 94.38 179 ILE A C 1
ATOM 1495 O O . ILE A 1 179 ? -43.772 -3.710 38.928 1.00 94.38 179 ILE A O 1
ATOM 1499 N N . GLN A 1 180 ? -43.257 -2.725 36.979 1.00 94.62 180 GLN A N 1
ATOM 1500 C CA . GLN A 1 180 ? -43.553 -1.370 37.439 1.00 94.62 180 GLN A CA 1
ATOM 1501 C C . GLN A 1 180 ? -45.028 -1.213 37.846 1.00 94.62 180 GLN A C 1
ATOM 1503 O O . GLN A 1 180 ? -45.322 -0.609 38.875 1.00 94.62 180 GLN A O 1
ATOM 1508 N N . GLN A 1 181 ? -45.961 -1.797 37.087 1.00 94.56 181 GLN A N 1
ATOM 1509 C CA . GLN A 1 181 ? -47.387 -1.810 37.434 1.00 94.56 181 GLN A CA 1
ATOM 1510 C C . GLN A 1 181 ? -47.665 -2.566 38.739 1.00 94.56 181 GLN A C 1
ATOM 1512 O O . GLN A 1 181 ? -48.445 -2.087 39.560 1.00 94.56 181 GLN A O 1
ATOM 1517 N N . ILE A 1 182 ? -47.011 -3.713 38.956 1.00 91.75 182 ILE A N 1
ATOM 1518 C CA . ILE A 1 182 ? -47.123 -4.482 40.206 1.00 91.75 182 ILE A CA 1
ATOM 1519 C C . ILE A 1 182 ? -46.576 -3.669 41.386 1.00 91.75 182 ILE A C 1
ATOM 1521 O O . ILE A 1 182 ? -47.229 -3.582 42.422 1.00 91.75 182 ILE A O 1
ATOM 1525 N N . SER A 1 183 ? -45.411 -3.034 41.221 1.00 88.31 183 SER A N 1
ATOM 1526 C CA . SER A 1 183 ? -44.764 -2.217 42.258 1.00 88.31 183 SER A CA 1
ATOM 1527 C C . SER A 1 183 ? -45.605 -1.006 42.681 1.00 88.31 183 SER A C 1
ATOM 1529 O O . SER A 1 183 ? -45.637 -0.656 43.864 1.00 88.31 183 SER A O 1
ATOM 1531 N N . ASN A 1 184 ? -46.325 -0.404 41.731 1.00 89.31 184 ASN A N 1
ATOM 1532 C CA . ASN A 1 184 ? -47.214 0.731 41.978 1.00 89.31 184 ASN A CA 1
ATOM 1533 C C . ASN A 1 184 ? -48.556 0.332 42.617 1.00 89.31 184 ASN A C 1
ATOM 1535 O O . ASN A 1 184 ? -49.315 1.204 43.040 1.00 89.31 184 ASN A O 1
ATOM 1539 N N . ASN A 1 185 ? -48.881 -0.961 42.689 1.00 90.06 185 ASN A N 1
ATOM 1540 C CA . ASN A 1 185 ? -50.130 -1.431 43.272 1.00 90.06 185 ASN A CA 1
ATOM 1541 C C . ASN A 1 185 ? -49.998 -1.463 44.807 1.00 90.06 185 ASN A C 1
ATOM 1543 O O . ASN A 1 185 ? -49.378 -2.361 45.380 1.00 90.06 185 ASN A O 1
ATOM 1547 N N . SER A 1 186 ? -50.564 -0.457 45.481 1.00 69.94 186 SER A N 1
ATOM 1548 C CA . SER A 1 186 ? -50.413 -0.182 46.925 1.00 69.94 186 SER A CA 1
ATOM 1549 C C . SER A 1 186 ? -50.746 -1.367 47.843 1.00 69.94 186 SER A C 1
ATOM 1551 O O . SER A 1 186 ? -50.178 -1.498 48.927 1.00 69.94 186 SER A O 1
ATOM 1553 N N . SER A 1 187 ? -51.599 -2.283 47.388 1.00 71.56 187 SER A N 1
ATOM 1554 C CA . SER A 1 187 ? -51.937 -3.533 48.079 1.00 71.56 187 SER A CA 1
ATOM 1555 C C . SER A 1 187 ? -50.722 -4.448 48.311 1.00 71.56 187 SER A C 1
ATOM 1557 O O . SER A 1 187 ? -50.647 -5.115 49.339 1.00 71.56 187 SER A O 1
ATOM 1559 N N . VAL A 1 188 ? -49.755 -4.470 47.384 1.00 63.28 188 VAL A N 1
ATOM 1560 C CA . VAL A 1 188 ? -48.538 -5.302 47.481 1.00 63.28 188 VAL A CA 1
ATOM 1561 C C . VAL A 1 188 ? -47.504 -4.661 48.409 1.00 63.28 188 VAL A C 1
ATOM 1563 O O . VAL A 1 188 ? -46.831 -5.368 49.159 1.00 63.28 188 VAL A O 1
ATOM 1566 N N . GLN A 1 189 ? -47.421 -3.326 48.430 1.00 58.47 189 GLN A N 1
ATOM 1567 C CA . GLN A 1 189 ? -46.515 -2.611 49.336 1.00 58.47 189 GLN A CA 1
ATOM 1568 C C . GLN A 1 189 ? -46.861 -2.866 50.812 1.00 58.47 189 GLN A C 1
ATOM 1570 O O . GLN A 1 189 ? -45.959 -3.060 51.623 1.00 58.47 189 GLN A O 1
ATOM 1575 N N . ASN A 1 190 ? -48.148 -2.975 51.159 1.00 58.12 190 ASN A N 1
ATOM 1576 C CA . ASN A 1 190 ? -48.567 -3.250 52.538 1.00 58.12 190 ASN A CA 1
ATOM 1577 C C . ASN A 1 190 ? -48.238 -4.677 53.021 1.00 58.12 190 ASN A C 1
ATOM 1579 O O . ASN A 1 190 ? -48.000 -4.867 54.212 1.00 58.12 190 ASN A O 1
ATOM 1583 N N . TYR A 1 191 ? -48.161 -5.670 52.127 1.00 58.84 191 TYR A N 1
ATOM 1584 C CA . TYR A 1 191 ? -47.776 -7.042 52.494 1.00 58.84 191 TYR A CA 1
ATOM 1585 C C . TYR A 1 191 ? -46.263 -7.202 52.719 1.00 58.84 191 TYR A C 1
ATOM 1587 O O . TYR A 1 191 ? -45.843 -7.984 53.574 1.00 58.84 191 TYR A O 1
ATOM 1595 N N . PHE A 1 192 ? -45.437 -6.442 51.994 1.00 53.81 192 PHE A N 1
ATOM 1596 C CA . PHE A 1 192 ? -43.977 -6.526 52.112 1.00 53.81 192 PHE A CA 1
ATOM 1597 C C . PHE A 1 192 ? -43.433 -5.876 53.396 1.00 53.81 192 PHE A C 1
ATOM 1599 O O . PHE A 1 192 ? -42.400 -6.297 53.908 1.00 53.81 192 PHE A O 1
ATOM 1606 N N . PHE A 1 193 ? -44.145 -4.897 53.963 1.00 53.78 193 PHE A N 1
ATOM 1607 C CA . PHE A 1 193 ? -43.745 -4.236 55.212 1.00 53.78 193 PHE A CA 1
ATOM 1608 C C . PHE A 1 193 ? -44.184 -4.962 56.496 1.00 53.78 193 PHE A C 1
ATOM 1610 O O . PHE A 1 193 ? -43.760 -4.566 57.578 1.00 53.78 193 PHE A O 1
ATOM 1617 N N . GLN A 1 194 ? -44.989 -6.028 56.416 1.00 52.19 194 GLN A N 1
ATOM 1618 C CA . GLN A 1 194 ? -45.498 -6.728 57.608 1.00 52.19 194 GLN A CA 1
ATOM 1619 C C . GLN A 1 194 ? -44.786 -8.051 57.946 1.00 52.19 194 GLN A C 1
ATOM 1621 O O . GLN A 1 194 ? -45.167 -8.693 58.920 1.00 52.19 194 GLN A O 1
ATOM 1626 N N . SER A 1 195 ? -43.754 -8.477 57.202 1.00 49.06 195 SER A N 1
ATOM 1627 C CA . SER A 1 195 ? -43.210 -9.845 57.337 1.00 49.06 195 SER A CA 1
ATOM 1628 C C . SER A 1 195 ? -41.687 -10.002 57.483 1.00 49.06 195 SER A C 1
ATOM 1630 O O . SER A 1 195 ? -41.200 -11.119 57.346 1.00 49.06 195 SER A O 1
ATOM 1632 N N . ASN A 1 196 ? -40.926 -8.967 57.864 1.00 46.25 196 ASN A N 1
ATOM 1633 C CA . ASN A 1 196 ? -39.494 -9.136 58.183 1.00 46.25 196 ASN A CA 1
ATOM 1634 C C . ASN A 1 196 ? -39.143 -8.801 59.648 1.00 46.25 196 ASN A C 1
ATOM 1636 O O . ASN A 1 196 ? -38.768 -7.667 59.941 1.00 46.25 196 ASN A O 1
ATOM 1640 N N . PRO A 1 197 ? -39.191 -9.790 60.564 1.00 50.00 197 PRO A N 1
ATOM 1641 C CA . PRO A 1 197 ? -38.578 -9.722 61.888 1.00 50.00 197 PRO A CA 1
ATOM 1642 C C . PRO A 1 197 ? -37.205 -10.424 61.930 1.00 50.00 197 PRO A C 1
ATOM 1644 O O . PRO A 1 197 ? -36.864 -11.035 62.937 1.00 50.00 197 PRO A O 1
ATOM 1647 N N . PHE A 1 198 ? -36.419 -10.390 60.848 1.00 47.53 198 PHE A N 1
ATOM 1648 C CA . PHE A 1 198 ? -35.058 -10.933 60.868 1.00 47.53 198 PHE A CA 1
ATOM 1649 C C . PHE A 1 198 ? -34.035 -9.810 60.998 1.00 47.53 198 PHE A C 1
ATOM 1651 O O . PHE A 1 198 ? -33.756 -9.058 60.066 1.00 47.53 198 PHE A O 1
ATOM 1658 N N . GLU A 1 199 ? -33.527 -9.715 62.222 1.00 44.06 199 GLU A N 1
ATOM 1659 C CA . GLU A 1 199 ? -32.361 -8.957 62.644 1.00 44.06 199 GLU A CA 1
ATOM 1660 C C . GLU A 1 199 ? -31.188 -9.168 61.678 1.00 44.06 199 GLU A C 1
ATOM 1662 O O . GLU A 1 199 ? -30.847 -10.295 61.321 1.00 44.06 199 GLU A O 1
ATOM 1667 N N . ASN A 1 200 ? -30.560 -8.065 61.271 1.00 44.41 200 ASN A N 1
ATOM 1668 C CA . ASN A 1 200 ? -29.294 -8.061 60.548 1.00 44.41 200 ASN A CA 1
ATOM 1669 C C . ASN A 1 200 ? -28.177 -8.611 61.453 1.00 44.41 200 ASN A C 1
ATOM 1671 O O . ASN A 1 200 ? -27.828 -7.934 62.425 1.00 44.41 200 ASN A O 1
ATOM 1675 N N . PRO A 1 201 ? -27.535 -9.753 61.140 1.00 47.03 201 PRO A N 1
ATOM 1676 C CA . PRO A 1 201 ? -26.254 -10.069 61.740 1.00 47.03 201 PRO A CA 1
ATOM 1677 C C . PRO A 1 201 ? -25.184 -9.177 61.106 1.00 47.03 201 PRO A C 1
ATOM 1679 O O . PRO A 1 201 ? -24.979 -9.148 59.892 1.00 47.03 201 PRO A O 1
ATOM 1682 N N . SER A 1 202 ? -24.497 -8.434 61.961 1.00 45.66 202 SER A N 1
ATOM 1683 C CA . SER A 1 202 ? -23.324 -7.622 61.669 1.00 45.66 202 SER A CA 1
ATOM 1684 C C . SER A 1 202 ? -22.210 -8.502 61.087 1.00 45.66 202 SER A C 1
ATOM 1686 O O . SER A 1 202 ? -21.425 -9.097 61.821 1.00 45.66 202 SER A O 1
ATOM 1688 N N . VAL A 1 203 ? -22.124 -8.610 59.760 1.00 45.00 203 VAL A N 1
ATOM 1689 C CA . VAL A 1 203 ? -20.995 -9.274 59.098 1.00 45.00 203 VAL A CA 1
ATOM 1690 C C . VAL A 1 203 ? -19.833 -8.285 59.034 1.00 45.00 203 VAL A C 1
ATOM 1692 O O . VAL A 1 203 ? -19.724 -7.464 58.124 1.00 45.00 203 VAL A O 1
ATOM 1695 N N . THR A 1 204 ? -18.958 -8.358 60.034 1.00 46.19 204 THR A N 1
ATOM 1696 C CA . THR A 1 204 ? -17.612 -7.782 59.996 1.00 46.19 204 THR A CA 1
ATOM 1697 C C . THR A 1 204 ? -16.814 -8.492 58.908 1.00 46.19 204 THR A C 1
ATOM 1699 O O . THR A 1 204 ? -16.433 -9.652 59.054 1.00 46.19 204 THR A O 1
ATOM 1702 N N . ARG A 1 205 ? -16.596 -7.801 57.790 1.00 41.81 205 ARG A N 1
ATOM 1703 C CA . ARG A 1 205 ? -15.794 -8.283 56.665 1.00 41.81 205 ARG A CA 1
ATOM 1704 C C . ARG A 1 205 ? -14.319 -8.047 57.001 1.00 41.81 205 ARG A C 1
ATOM 1706 O O . ARG A 1 205 ? -13.857 -6.910 56.970 1.00 41.81 205 ARG A O 1
ATOM 1713 N N . SER A 1 206 ? -13.613 -9.113 57.365 1.00 41.84 206 SER A N 1
ATOM 1714 C CA . SER A 1 206 ? -12.158 -9.128 57.506 1.00 41.84 206 SER A CA 1
ATOM 1715 C C . SER A 1 206 ? -11.513 -8.842 56.147 1.00 41.84 206 SER A C 1
ATOM 1717 O O . SER A 1 206 ? -11.753 -9.543 55.163 1.00 41.84 206 SER A O 1
ATOM 1719 N N . HIS A 1 207 ? -10.743 -7.758 56.093 1.00 48.50 207 HIS A N 1
ATOM 1720 C CA . HIS A 1 207 ? -9.728 -7.519 55.078 1.00 48.50 207 HIS A CA 1
ATOM 1721 C C . HIS A 1 207 ? -8.538 -8.404 55.414 1.00 48.50 207 HIS A C 1
ATOM 1723 O O . HIS A 1 207 ? -7.797 -8.052 56.319 1.00 48.50 207 HIS A O 1
ATOM 1729 N N . ASP A 1 208 ? -8.366 -9.506 54.693 1.00 44.78 208 ASP A N 1
ATOM 1730 C CA . ASP A 1 208 ? -7.092 -10.209 54.646 1.00 44.78 208 ASP A CA 1
ATOM 1731 C C . ASP A 1 208 ? -6.823 -10.720 53.223 1.00 44.78 208 ASP A C 1
ATOM 1733 O O . ASP A 1 208 ? -7.709 -11.211 52.521 1.00 44.78 208 ASP A O 1
ATOM 1737 N N . ASP A 1 209 ? -5.552 -10.549 52.863 1.00 40.50 209 ASP A N 1
ATOM 1738 C CA . ASP A 1 209 ? -4.749 -11.325 51.922 1.00 40.50 209 ASP A CA 1
ATOM 1739 C C . ASP A 1 209 ? -4.748 -10.978 50.424 1.00 40.50 209 ASP A C 1
ATOM 1741 O O . ASP A 1 209 ? -5.345 -11.612 49.556 1.00 40.50 209 ASP A O 1
ATOM 1745 N N . ASN A 1 210 ? -3.921 -9.968 50.126 1.00 47.38 210 ASN A N 1
ATOM 1746 C CA . ASN A 1 210 ? -2.655 -10.143 49.399 1.00 47.38 210 ASN A CA 1
ATOM 1747 C C . ASN A 1 210 ? -2.563 -11.375 48.482 1.00 47.38 210 ASN A C 1
ATOM 1749 O O . ASN A 1 210 ? -2.138 -12.447 48.905 1.00 47.38 210 ASN A O 1
ATOM 1753 N N . ASN A 1 211 ? -2.771 -11.170 47.181 1.00 40.00 211 ASN A N 1
ATOM 1754 C CA . ASN A 1 211 ? -2.196 -12.052 46.169 1.00 40.00 211 ASN A CA 1
ATOM 1755 C C . ASN A 1 211 ? -1.504 -11.224 45.076 1.00 40.00 211 ASN A C 1
ATOM 1757 O O . ASN A 1 211 ? -1.965 -11.102 43.942 1.00 40.00 211 ASN A O 1
ATOM 1761 N N . SER A 1 212 ? -0.392 -10.593 45.464 1.00 41.06 212 SER A N 1
ATOM 1762 C CA . SER A 1 212 ? 0.566 -9.991 44.536 1.00 41.06 212 SER A CA 1
ATOM 1763 C C . SER A 1 212 ? 1.465 -11.101 44.005 1.00 41.06 212 SER A C 1
ATOM 1765 O O . SER A 1 212 ? 2.450 -11.496 44.631 1.00 41.06 212 SER A O 1
ATOM 1767 N N . THR A 1 213 ? 1.079 -11.647 42.856 1.00 41.78 213 THR A N 1
ATOM 1768 C CA . THR A 1 213 ? 1.878 -12.634 42.132 1.00 41.78 213 THR A CA 1
ATOM 1769 C C . THR A 1 213 ? 3.078 -11.901 41.529 1.00 41.78 213 THR A C 1
ATOM 1771 O O . THR A 1 213 ? 2.989 -11.310 40.455 1.00 41.78 213 THR A O 1
ATOM 1774 N N . ARG A 1 214 ? 4.204 -11.884 42.255 1.00 40.66 214 ARG A N 1
ATOM 1775 C CA . ARG A 1 214 ? 5.516 -11.502 41.719 1.00 40.66 214 ARG A CA 1
ATOM 1776 C C . ARG A 1 214 ? 5.898 -12.513 40.641 1.00 40.66 214 ARG A C 1
ATOM 1778 O O . ARG A 1 214 ? 6.334 -13.618 40.948 1.00 40.66 214 ARG A O 1
ATOM 1785 N N . VAL A 1 215 ? 5.732 -12.126 39.383 1.00 40.72 215 VAL A N 1
ATOM 1786 C CA . VAL A 1 215 ? 6.358 -12.813 38.255 1.00 40.72 215 VAL A CA 1
ATOM 1787 C C . VAL A 1 215 ? 7.855 -12.510 38.331 1.00 40.72 215 VAL A C 1
ATOM 1789 O O . VAL A 1 215 ? 8.259 -11.348 38.271 1.00 40.72 215 VAL A O 1
ATOM 1792 N N . SER A 1 216 ? 8.654 -13.555 38.557 1.00 36.59 216 SER A N 1
ATOM 1793 C CA . SER A 1 216 ? 10.118 -13.506 38.557 1.00 36.59 216 SER A CA 1
ATOM 1794 C C . SER A 1 216 ? 10.602 -13.003 37.201 1.00 36.59 216 SER A C 1
ATOM 1796 O O . SER A 1 216 ? 10.359 -13.635 36.174 1.00 36.59 216 SER A O 1
ATOM 1798 N N . SER A 1 217 ? 11.259 -11.848 37.194 1.00 39.84 217 SER A N 1
ATOM 1799 C CA . SER A 1 217 ? 12.024 -11.350 36.059 1.00 39.84 217 SER A CA 1
ATOM 1800 C C . SER A 1 217 ? 13.394 -12.020 36.080 1.00 39.84 217 SER A C 1
ATOM 1802 O O . SER A 1 217 ? 14.374 -11.442 36.558 1.00 39.84 217 SER A O 1
ATOM 1804 N N . ASP A 1 218 ? 13.446 -13.255 35.592 1.00 36.78 218 ASP A N 1
ATOM 1805 C CA . ASP A 1 218 ? 14.711 -13.905 35.286 1.00 36.78 218 ASP A CA 1
ATOM 1806 C C . ASP A 1 218 ? 15.296 -13.204 34.053 1.00 36.78 218 ASP A C 1
ATOM 1808 O O . ASP A 1 218 ? 14.809 -13.323 32.927 1.00 36.78 218 ASP A O 1
ATOM 1812 N N . LEU A 1 219 ? 16.312 -12.382 34.312 1.00 37.59 219 LEU A N 1
ATOM 1813 C CA . LEU A 1 219 ? 17.158 -11.740 33.317 1.00 37.59 219 LEU A CA 1
ATOM 1814 C C . LEU A 1 219 ? 17.905 -12.828 32.542 1.00 37.59 219 LEU A C 1
ATOM 1816 O O . LEU A 1 219 ? 18.921 -13.346 33.001 1.00 37.59 219 LEU A O 1
ATOM 1820 N N . ILE A 1 220 ? 17.399 -13.162 31.359 1.00 39.16 220 ILE A N 1
ATOM 1821 C CA . ILE A 1 220 ? 18.152 -13.920 30.362 1.00 39.16 220 ILE A CA 1
ATOM 1822 C C . ILE A 1 220 ? 19.214 -12.964 29.788 1.00 39.16 220 ILE A C 1
ATOM 1824 O O . ILE A 1 220 ? 18.848 -11.900 29.277 1.00 39.16 220 ILE A O 1
ATOM 1828 N N . PRO A 1 221 ? 20.517 -13.291 29.874 1.00 36.53 221 PRO A N 1
ATOM 1829 C CA . PRO A 1 221 ? 21.551 -12.511 29.216 1.00 36.53 221 PRO A CA 1
ATOM 1830 C C . PRO A 1 221 ? 21.329 -12.600 27.709 1.00 36.53 221 PRO A C 1
ATOM 1832 O O . PRO A 1 221 ? 21.188 -13.685 27.145 1.00 36.53 221 PRO A O 1
ATOM 1835 N N . MET A 1 222 ? 21.249 -11.436 27.071 1.00 39.38 222 MET A N 1
ATOM 1836 C CA . MET A 1 222 ? 21.056 -11.308 25.635 1.00 39.38 222 MET A CA 1
ATOM 1837 C C . MET A 1 222 ? 22.383 -11.615 24.928 1.00 39.38 222 MET A C 1
ATOM 1839 O O . MET A 1 222 ? 23.087 -10.711 24.483 1.00 39.38 222 MET A O 1
ATOM 1843 N N . ASP A 1 223 ? 22.733 -12.898 24.876 1.00 39.94 223 ASP A N 1
ATOM 1844 C CA . ASP A 1 223 ? 23.818 -13.391 24.039 1.00 39.94 223 ASP A CA 1
ATOM 1845 C C . ASP A 1 223 ? 23.375 -13.414 22.573 1.00 39.94 223 ASP A C 1
ATOM 1847 O O . ASP A 1 223 ? 22.239 -13.737 22.219 1.00 39.94 223 ASP A O 1
ATOM 1851 N N . SER A 1 224 ? 24.322 -13.046 21.719 1.00 45.06 224 SER A N 1
ATOM 1852 C CA . SER A 1 224 ? 24.262 -12.817 20.276 1.00 45.06 224 SER A CA 1
ATOM 1853 C C . SER A 1 224 ? 23.962 -14.064 19.422 1.00 45.06 224 SER A C 1
ATOM 1855 O O . SER A 1 224 ? 24.579 -14.262 18.379 1.00 45.06 224 SER A O 1
ATOM 1857 N N . GLN A 1 225 ? 23.024 -14.920 19.835 1.00 41.84 225 GLN A N 1
ATOM 1858 C CA . GLN A 1 225 ? 22.747 -16.217 19.199 1.00 41.84 225 GLN A CA 1
ATOM 1859 C C . GLN A 1 225 ? 21.643 -16.212 18.124 1.00 41.84 225 GLN A C 1
ATOM 1861 O O . GLN A 1 225 ? 21.338 -17.263 17.570 1.00 41.84 225 GLN A O 1
ATOM 1866 N N . PHE A 1 226 ? 21.069 -15.062 17.754 1.00 45.97 226 PHE A N 1
ATOM 1867 C CA . PHE A 1 226 ? 20.008 -15.005 16.728 1.00 45.97 226 PHE A CA 1
ATOM 1868 C C . PHE A 1 226 ? 20.489 -14.778 15.288 1.00 45.97 226 PHE A C 1
ATOM 1870 O O . PHE A 1 226 ? 19.696 -14.439 14.416 1.00 45.97 226 PHE A O 1
ATOM 1877 N N . LEU A 1 227 ? 21.767 -15.022 15.008 1.00 44.69 227 LEU A N 1
ATOM 1878 C CA . LEU A 1 227 ? 22.261 -15.150 13.638 1.00 44.69 227 LEU A CA 1
ATOM 1879 C C . LEU A 1 227 ? 22.651 -16.608 13.401 1.00 44.69 227 LEU A C 1
ATOM 1881 O O . LEU A 1 227 ? 23.828 -16.945 13.326 1.00 44.69 227 LEU A O 1
ATOM 1885 N N . THR A 1 228 ? 21.646 -17.484 13.342 1.00 40.91 228 THR A N 1
ATOM 1886 C CA . THR A 1 228 ? 21.840 -18.780 12.689 1.00 40.91 228 THR A CA 1
ATOM 1887 C C . THR A 1 228 ? 21.586 -18.587 11.203 1.00 40.91 228 THR A C 1
ATOM 1889 O O . THR A 1 228 ? 20.568 -18.034 10.788 1.00 40.91 228 THR A O 1
ATOM 1892 N N . GLU A 1 229 ? 22.600 -18.954 10.431 1.00 49.44 229 GLU A N 1
ATOM 1893 C CA . GLU A 1 229 ? 22.648 -18.913 8.978 1.00 49.44 229 GLU A CA 1
ATOM 1894 C C . GLU A 1 229 ? 21.439 -19.654 8.378 1.00 49.44 229 GLU A C 1
ATOM 1896 O O . GLU A 1 229 ? 21.075 -20.743 8.821 1.00 49.44 229 GLU A O 1
ATOM 1901 N N . ASP A 1 230 ? 20.832 -19.048 7.357 1.00 59.59 230 ASP A N 1
ATOM 1902 C CA . ASP A 1 230 ? 19.764 -19.593 6.513 1.00 59.59 230 ASP A CA 1
ATOM 1903 C C . ASP A 1 230 ? 18.392 -19.875 7.154 1.00 59.59 230 ASP A C 1
ATOM 1905 O O . ASP A 1 230 ? 18.063 -20.995 7.558 1.00 59.59 230 ASP A O 1
ATOM 1909 N N . LYS A 1 231 ? 17.511 -18.864 7.081 1.00 51.47 231 LYS A N 1
ATOM 1910 C CA . LYS A 1 231 ? 16.158 -18.917 6.477 1.00 51.47 231 LYS A CA 1
ATOM 1911 C C . LYS A 1 231 ? 15.425 -17.610 6.761 1.00 51.47 231 LYS A C 1
ATOM 1913 O O . LYS A 1 231 ? 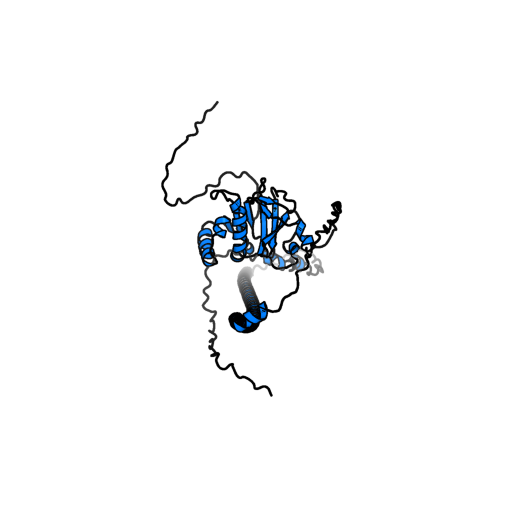15.501 -17.076 7.860 1.00 51.47 231 LYS A O 1
ATOM 1918 N N . SER A 1 232 ? 14.671 -17.129 5.779 1.00 63.94 232 SER A N 1
ATOM 1919 C CA . SER A 1 232 ? 13.682 -16.053 5.893 1.00 63.94 232 SER A CA 1
ATOM 1920 C C . SER A 1 232 ? 12.728 -16.295 7.072 1.00 63.94 232 SER A C 1
ATOM 1922 O O . SER A 1 232 ? 11.692 -16.950 6.939 1.00 63.94 232 SER A O 1
ATOM 1924 N N . HIS A 1 233 ? 13.100 -15.800 8.251 1.00 81.50 233 HIS A N 1
ATOM 1925 C CA . HIS A 1 233 ? 12.340 -15.993 9.475 1.00 81.50 233 HIS A CA 1
ATOM 1926 C C . HIS A 1 233 ? 11.203 -14.972 9.517 1.00 81.50 233 HIS A C 1
ATOM 1928 O O . HIS A 1 233 ? 11.404 -13.786 9.771 1.00 81.50 233 HIS A O 1
ATOM 1934 N N . TYR A 1 234 ? 9.997 -15.438 9.204 1.00 91.50 234 TYR A N 1
ATOM 1935 C CA . TYR A 1 234 ? 8.782 -14.662 9.409 1.00 91.50 234 TYR A CA 1
ATOM 1936 C C . TYR A 1 234 ? 8.481 -14.553 10.908 1.00 91.50 234 TYR A C 1
ATOM 1938 O O . TYR A 1 234 ? 8.548 -15.550 11.622 1.00 91.50 234 TYR A O 1
ATOM 1946 N N . LEU A 1 235 ? 8.101 -13.359 11.363 1.00 93.44 235 LEU A N 1
ATOM 1947 C CA . LEU A 1 235 ? 7.667 -13.097 12.734 1.00 93.44 235 LEU A CA 1
ATOM 1948 C C . LEU A 1 235 ? 6.166 -13.402 12.845 1.00 93.44 235 LEU A C 1
ATOM 1950 O O . LEU A 1 235 ? 5.322 -12.628 12.382 1.00 93.44 235 LEU A O 1
ATOM 1954 N N . TYR A 1 236 ? 5.809 -14.538 13.440 1.00 91.62 236 TYR A N 1
ATOM 1955 C CA . TYR A 1 236 ? 4.420 -14.999 13.519 1.00 91.62 236 TYR A CA 1
ATOM 1956 C C . TYR A 1 236 ? 3.692 -14.412 14.730 1.00 91.62 236 TYR A C 1
ATOM 1958 O O . TYR A 1 236 ? 2.526 -14.013 14.633 1.00 91.62 236 TYR A O 1
ATOM 1966 N N . THR A 1 237 ? 4.380 -14.290 15.860 1.00 93.75 237 THR A N 1
ATOM 1967 C CA . THR A 1 237 ? 3.793 -13.888 17.142 1.00 93.75 237 THR A CA 1
ATOM 1968 C C . THR A 1 237 ? 4.047 -12.418 17.473 1.00 93.75 237 THR A C 1
ATOM 1970 O O . THR A 1 237 ? 4.972 -11.784 16.969 1.00 93.75 237 THR A O 1
ATOM 1973 N N . GLU A 1 238 ? 3.215 -11.843 18.344 1.00 93.88 238 GLU A N 1
ATOM 1974 C CA . GLU A 1 238 ? 3.433 -10.476 18.837 1.00 93.88 238 GLU A CA 1
ATOM 1975 C C . GLU A 1 238 ? 4.722 -10.363 19.655 1.00 93.88 238 GLU A C 1
ATOM 1977 O O . GLU A 1 238 ? 5.419 -9.360 19.540 1.00 93.88 238 GLU A O 1
ATOM 1982 N N . ASN A 1 239 ? 5.084 -11.411 20.401 1.00 95.38 239 ASN A N 1
ATOM 1983 C CA . ASN A 1 239 ? 6.325 -11.458 21.175 1.00 95.38 239 ASN A CA 1
ATOM 1984 C C . ASN A 1 239 ? 7.567 -11.403 20.274 1.00 95.38 239 ASN A C 1
ATOM 1986 O O . ASN A 1 239 ? 8.519 -10.704 20.602 1.00 95.38 239 ASN A O 1
ATOM 1990 N N . GLU A 1 240 ? 7.542 -12.082 19.122 1.00 95.44 240 GLU A N 1
ATOM 1991 C CA . GLU A 1 240 ? 8.614 -12.002 18.117 1.00 95.44 240 GLU A CA 1
ATOM 1992 C C . GLU A 1 240 ? 8.696 -10.612 17.469 1.00 95.44 240 GLU A C 1
ATOM 1994 O O . GLU A 1 240 ? 9.783 -10.143 17.143 1.00 95.44 240 GLU A O 1
ATOM 1999 N N . ARG A 1 241 ? 7.557 -9.925 17.301 1.00 96.38 241 ARG A N 1
ATOM 2000 C CA . ARG A 1 241 ? 7.498 -8.566 16.736 1.00 96.38 241 ARG A CA 1
ATOM 2001 C C . ARG A 1 241 ? 7.846 -7.462 17.737 1.00 96.38 241 ARG A C 1
ATOM 2003 O O . ARG A 1 241 ? 8.277 -6.389 17.319 1.00 96.38 241 ARG A O 1
ATOM 2010 N N . ALA A 1 242 ? 7.648 -7.691 19.034 1.00 96.75 242 ALA A N 1
ATOM 2011 C CA . ALA A 1 242 ? 7.793 -6.679 20.081 1.00 96.75 242 ALA A CA 1
ATOM 2012 C C . ALA A 1 242 ? 9.149 -5.936 20.074 1.00 96.75 242 ALA A C 1
ATOM 2014 O O . ALA A 1 242 ? 9.131 -4.710 20.206 1.00 96.75 242 ALA A O 1
ATOM 2015 N N . PRO A 1 243 ? 10.306 -6.591 19.836 1.00 96.94 243 PRO A N 1
ATOM 2016 C CA . PRO A 1 243 ? 11.603 -5.909 19.758 1.00 96.94 243 PRO A CA 1
ATOM 2017 C C . PRO A 1 243 ? 11.748 -4.930 18.585 1.00 96.94 243 PRO A C 1
ATOM 2019 O O . PRO A 1 243 ? 12.698 -4.154 18.545 1.00 96.94 243 PRO A O 1
ATOM 2022 N N . TYR A 1 244 ? 10.835 -4.963 17.616 1.00 97.25 244 TYR A N 1
ATOM 2023 C CA . TYR A 1 244 ? 10.860 -4.089 16.444 1.00 97.25 244 TYR A CA 1
ATOM 2024 C C . TYR A 1 244 ? 9.807 -2.988 16.502 1.00 97.25 244 TYR A C 1
ATOM 2026 O O . TYR A 1 244 ? 9.672 -2.218 15.551 1.00 97.25 244 TYR A O 1
ATOM 2034 N N . LEU A 1 245 ? 9.034 -2.925 17.588 1.00 97.88 245 LEU A N 1
ATOM 2035 C CA . LEU A 1 245 ? 8.050 -1.876 17.780 1.00 97.88 245 LEU A CA 1
ATOM 2036 C C . LEU A 1 245 ? 8.768 -0.527 17.900 1.00 97.88 245 LEU A C 1
ATOM 2038 O O . LEU A 1 245 ? 9.686 -0.357 18.706 1.00 97.88 245 LEU A O 1
ATOM 2042 N N . VAL A 1 246 ? 8.324 0.436 17.104 1.00 97.94 246 VAL A N 1
ATOM 2043 C CA . VAL A 1 246 ? 8.766 1.826 17.160 1.00 97.94 246 VAL A CA 1
ATOM 2044 C C . VAL A 1 246 ? 7.560 2.733 17.366 1.00 97.94 246 VAL A C 1
ATOM 2046 O O . VAL A 1 246 ? 6.433 2.405 16.993 1.00 97.94 246 VAL A O 1
ATOM 2049 N N . HIS A 1 247 ? 7.778 3.890 17.973 1.00 97.19 247 HIS A N 1
ATOM 2050 C CA . HIS A 1 247 ? 6.716 4.860 18.203 1.00 97.19 247 HIS A CA 1
ATOM 2051 C C . HIS A 1 247 ? 7.218 6.285 18.000 1.00 97.19 247 HIS A C 1
ATOM 2053 O O . HIS A 1 247 ? 8.411 6.576 18.098 1.00 97.19 247 HIS A O 1
ATOM 2059 N N . PHE A 1 248 ? 6.282 7.178 17.697 1.00 95.88 248 PHE A N 1
ATOM 2060 C CA . PHE A 1 248 ? 6.554 8.603 17.606 1.00 95.88 248 PHE A CA 1
ATOM 2061 C C . PHE A 1 248 ? 6.420 9.245 18.983 1.00 95.88 248 PHE A C 1
ATOM 2063 O O . PHE A 1 248 ? 5.454 8.994 19.701 1.00 95.88 248 PHE A O 1
ATOM 2070 N N . ASN A 1 249 ? 7.347 10.132 19.321 1.00 94.44 249 ASN A N 1
ATOM 2071 C CA . ASN A 1 249 ? 7.194 11.046 20.443 1.00 94.44 249 ASN A CA 1
ATOM 2072 C C . ASN A 1 249 ? 7.828 12.381 20.057 1.00 94.44 249 ASN A C 1
ATOM 2074 O O . ASN A 1 249 ? 9.015 12.450 19.744 1.00 94.44 249 ASN A O 1
ATOM 2078 N N . ASN A 1 250 ? 7.010 13.432 20.010 1.00 88.50 250 ASN A N 1
ATOM 2079 C CA . ASN A 1 250 ? 7.420 14.752 19.546 1.00 88.50 250 ASN A CA 1
ATOM 2080 C C . ASN A 1 250 ? 8.202 14.680 18.217 1.00 88.50 250 ASN A C 1
ATOM 2082 O O . ASN A 1 250 ? 9.286 15.244 18.092 1.00 88.50 250 ASN A O 1
ATOM 2086 N N . GLY A 1 251 ? 7.624 14.019 17.203 1.00 88.56 251 GLY A N 1
ATOM 2087 C CA . GLY A 1 251 ? 8.148 13.981 15.826 1.00 88.56 251 GLY A CA 1
ATOM 2088 C C . GLY A 1 251 ? 9.472 13.240 15.654 1.00 88.56 251 GLY A C 1
ATOM 2089 O O . GLY A 1 251 ? 9.957 13.111 14.529 1.00 88.56 251 GLY A O 1
ATOM 2090 N N . LYS A 1 252 ? 10.020 12.718 16.751 1.00 94.62 252 LYS A N 1
ATOM 2091 C CA . LYS A 1 252 ? 11.154 11.811 16.760 1.00 94.62 252 LYS A CA 1
ATOM 2092 C C . LYS A 1 252 ? 10.678 10.376 16.854 1.00 94.62 252 LYS A C 1
ATOM 2094 O O . LYS A 1 252 ? 9.608 10.103 17.407 1.00 94.62 252 LYS A O 1
ATOM 2099 N N . LEU A 1 253 ? 11.488 9.471 16.323 1.00 96.00 253 LEU A N 1
ATOM 2100 C CA . LEU A 1 253 ? 11.211 8.045 16.357 1.00 96.00 253 LEU A CA 1
ATOM 2101 C C . LEU A 1 253 ? 11.991 7.372 17.490 1.00 96.00 253 LEU A C 1
ATOM 2103 O O . LEU A 1 253 ? 13.194 7.585 17.638 1.00 96.00 253 LEU A O 1
ATOM 2107 N N . TYR A 1 254 ? 11.296 6.558 18.277 1.00 97.69 254 TYR A N 1
ATOM 2108 C CA . TYR A 1 254 ? 11.846 5.826 19.413 1.00 97.69 254 TYR A CA 1
ATOM 2109 C C . TYR A 1 254 ? 11.657 4.326 19.215 1.00 97.69 254 TYR A C 1
ATOM 2111 O O . TYR A 1 254 ? 10.619 3.889 18.714 1.00 97.69 254 TYR A O 1
ATOM 2119 N N . ASN A 1 255 ? 12.645 3.533 19.623 1.00 97.81 255 ASN A N 1
ATOM 2120 C CA . ASN A 1 255 ? 12.543 2.074 19.627 1.00 97.81 255 ASN A CA 1
ATOM 2121 C C . ASN A 1 255 ? 11.743 1.554 20.844 1.00 97.81 255 ASN A C 1
ATOM 2123 O O . ASN A 1 255 ? 11.310 2.323 21.706 1.00 97.81 255 ASN A O 1
ATOM 2127 N N . TYR A 1 256 ? 11.576 0.233 20.947 1.00 97.00 256 TYR A N 1
ATOM 2128 C CA . TYR A 1 256 ? 10.864 -0.420 22.057 1.00 97.00 256 TYR A CA 1
ATOM 2129 C C . TYR A 1 256 ? 11.503 -0.205 23.442 1.00 97.00 256 TYR A C 1
ATOM 2131 O O . TYR A 1 256 ? 10.849 -0.423 24.461 1.00 97.00 256 TYR A O 1
ATOM 2139 N N . LYS A 1 257 ? 12.772 0.222 23.492 1.00 97.56 257 LYS A N 1
ATOM 2140 C CA . LYS A 1 257 ? 13.503 0.581 24.717 1.00 97.56 257 LYS A CA 1
ATOM 2141 C C . LYS A 1 257 ? 13.397 2.070 25.062 1.00 97.56 257 LYS A C 1
ATOM 2143 O O . LYS A 1 257 ? 14.022 2.508 26.024 1.00 97.56 257 LYS A O 1
ATOM 2148 N N . ASN A 1 258 ? 12.606 2.845 24.315 1.00 97.56 258 ASN A N 1
ATOM 2149 C CA . ASN A 1 258 ? 12.508 4.304 24.420 1.00 97.56 258 ASN A CA 1
ATOM 2150 C C . ASN A 1 258 ? 13.827 5.039 24.120 1.00 97.56 258 ASN A C 1
ATOM 2152 O O . ASN A 1 258 ? 14.069 6.132 24.634 1.00 97.56 258 ASN A O 1
ATOM 2156 N N . GLU A 1 259 ? 14.670 4.474 23.258 1.00 97.50 259 GLU A N 1
ATOM 2157 C CA . GLU A 1 259 ? 15.873 5.134 22.749 1.00 97.50 259 GLU A CA 1
ATOM 2158 C C . GLU A 1 259 ? 15.556 5.807 21.406 1.00 97.50 259 GLU A C 1
ATOM 2160 O O . GLU A 1 259 ? 14.845 5.238 20.573 1.00 97.50 259 GLU A O 1
ATOM 2165 N N . VAL A 1 260 ? 16.074 7.021 21.192 1.00 96.94 260 VAL A N 1
ATOM 2166 C CA . VAL A 1 260 ? 15.878 7.771 19.939 1.00 96.94 260 VAL A CA 1
ATOM 2167 C C . VAL A 1 260 ? 16.646 7.091 18.806 1.00 96.94 260 VAL A C 1
ATOM 2169 O O . VAL A 1 260 ? 17.827 6.782 18.956 1.00 96.94 260 VAL A O 1
ATOM 2172 N N . ILE A 1 261 ? 15.998 6.914 17.655 1.00 95.81 261 ILE A N 1
ATOM 2173 C CA . ILE A 1 261 ? 16.618 6.358 16.451 1.00 95.81 261 ILE A CA 1
ATOM 2174 C C . ILE A 1 261 ? 17.181 7.498 15.593 1.00 95.81 261 ILE A C 1
ATOM 2176 O O . ILE A 1 261 ? 16.429 8.317 15.065 1.00 95.81 261 ILE A O 1
ATOM 2180 N N . LEU A 1 262 ? 18.504 7.547 15.447 1.00 94.44 262 LEU A N 1
ATOM 2181 C CA . LEU A 1 262 ? 19.233 8.631 14.778 1.00 94.44 262 LEU A CA 1
ATOM 2182 C C . LEU A 1 262 ? 19.759 8.195 13.407 1.00 94.44 262 LEU A C 1
ATOM 2184 O O . LEU A 1 262 ? 20.175 7.046 13.264 1.00 94.44 262 LEU A O 1
ATOM 2188 N N . ASP A 1 263 ? 19.786 9.126 12.450 1.00 92.06 263 ASP A N 1
ATOM 2189 C CA . ASP A 1 263 ? 20.458 9.020 11.141 1.00 92.06 263 ASP A CA 1
ATOM 2190 C C . ASP A 1 263 ? 20.263 7.657 10.462 1.00 92.06 263 ASP A C 1
ATOM 2192 O O . ASP A 1 263 ? 21.207 6.957 10.095 1.00 92.06 263 ASP A O 1
ATOM 2196 N N . SER A 1 264 ? 19.007 7.218 10.409 1.00 93.88 264 SER A N 1
ATOM 2197 C CA . SER A 1 264 ? 18.670 5.858 10.011 1.00 93.88 264 SER A CA 1
ATOM 2198 C C . SER A 1 264 ? 17.612 5.861 8.928 1.00 93.88 264 SER A C 1
ATOM 2200 O O . SER A 1 264 ? 16.551 6.468 9.072 1.00 93.88 264 SER A O 1
ATOM 2202 N N . ARG A 1 265 ? 17.866 5.078 7.879 1.00 96.62 265 ARG A N 1
ATOM 2203 C CA . ARG A 1 265 ? 16.834 4.615 6.956 1.00 96.62 265 ARG A CA 1
ATOM 2204 C C . ARG A 1 265 ? 16.267 3.309 7.485 1.00 96.62 265 ARG A C 1
ATOM 2206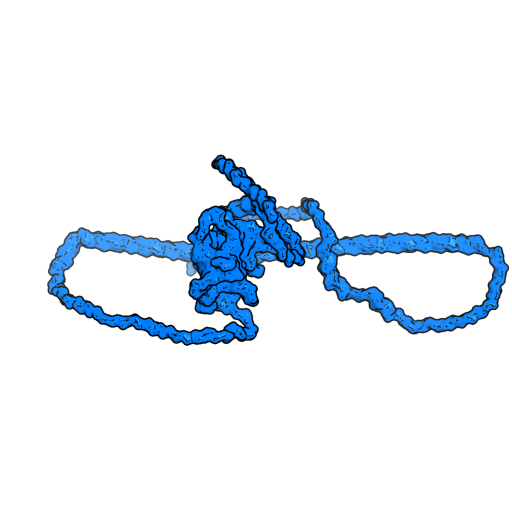 O O . ARG A 1 265 ? 16.989 2.324 7.639 1.00 96.62 265 ARG A O 1
ATOM 2213 N N . LEU A 1 266 ? 14.976 3.301 7.779 1.00 97.38 266 LEU A N 1
ATOM 2214 C CA . LEU A 1 266 ? 14.295 2.156 8.359 1.00 97.38 266 LEU A CA 1
ATOM 2215 C C . LEU A 1 266 ? 13.268 1.606 7.382 1.00 97.38 266 LEU A C 1
ATOM 2217 O O . LEU A 1 266 ? 12.440 2.345 6.852 1.00 97.38 266 LEU A O 1
ATOM 2221 N N . LEU A 1 267 ? 13.291 0.295 7.189 1.00 96.88 267 LEU A N 1
ATOM 2222 C CA . LEU A 1 267 ? 12.195 -0.443 6.591 1.00 96.88 267 LEU A CA 1
ATOM 2223 C C . LEU A 1 267 ? 11.063 -0.507 7.620 1.00 96.88 267 LEU A C 1
ATOM 2225 O O . LEU A 1 267 ? 11.294 -0.997 8.724 1.00 96.88 267 LEU A O 1
ATOM 2229 N N . TYR A 1 268 ? 9.861 -0.029 7.281 1.00 97.62 268 TYR A N 1
ATOM 2230 C CA . TYR A 1 268 ? 8.728 -0.010 8.213 1.00 97.62 268 TYR A CA 1
ATOM 2231 C C . TYR A 1 268 ? 7.497 -0.752 7.699 1.00 97.62 268 TYR A C 1
ATOM 2233 O O . TYR A 1 268 ? 7.227 -0.803 6.498 1.00 97.62 268 TYR A O 1
ATOM 2241 N N . VAL A 1 269 ? 6.705 -1.254 8.645 1.00 97.06 269 VAL A N 1
ATOM 2242 C CA . VAL A 1 269 ? 5.368 -1.808 8.435 1.00 97.06 269 VAL A CA 1
ATOM 2243 C C . VAL A 1 269 ? 4.424 -1.254 9.498 1.00 97.06 269 VAL A C 1
ATOM 2245 O O . VAL A 1 269 ? 4.745 -1.258 10.684 1.00 97.06 269 VAL A O 1
ATOM 2248 N N . LEU A 1 270 ? 3.251 -0.781 9.077 1.00 97.69 270 LEU A N 1
ATOM 2249 C CA . LEU A 1 270 ? 2.190 -0.310 9.966 1.00 97.69 270 LEU A CA 1
ATOM 2250 C C . LEU A 1 270 ? 1.024 -1.299 9.939 1.00 97.69 270 LEU A C 1
ATOM 2252 O O . LEU A 1 270 ? 0.421 -1.534 8.886 1.00 97.69 270 LEU A O 1
ATOM 2256 N N . ASP A 1 271 ? 0.692 -1.871 11.090 1.00 97.00 271 ASP A N 1
ATOM 2257 C CA . ASP A 1 271 ? -0.368 -2.872 11.194 1.00 97.00 271 ASP A CA 1
ATOM 2258 C C . ASP A 1 271 ? -1.785 -2.258 11.184 1.00 97.00 271 ASP A C 1
ATOM 2260 O O . ASP A 1 271 ? -1.983 -1.040 11.117 1.00 97.00 271 ASP A O 1
ATOM 2264 N N . LYS A 1 272 ? -2.816 -3.108 11.276 1.00 96.00 272 LYS A N 1
ATOM 2265 C CA . LYS A 1 272 ? -4.224 -2.673 11.332 1.00 96.00 272 LYS A CA 1
ATOM 2266 C C . LYS A 1 272 ? -4.581 -1.836 12.573 1.00 96.00 272 LYS A C 1
ATOM 2268 O O . LYS A 1 272 ? -5.549 -1.074 12.525 1.00 96.00 272 LYS A O 1
ATOM 2273 N N . ASN A 1 273 ? -3.802 -1.932 13.644 1.00 96.44 273 ASN A N 1
ATOM 2274 C CA . ASN A 1 273 ? -3.997 -1.244 14.919 1.00 96.44 273 ASN A CA 1
ATOM 2275 C C . ASN A 1 273 ? -3.131 0.027 15.050 1.00 96.44 273 ASN A C 1
ATOM 2277 O O . ASN A 1 273 ? -3.194 0.694 16.077 1.00 96.44 273 ASN A O 1
ATOM 2281 N N . ASN A 1 274 ? -2.395 0.407 13.997 1.00 97.19 274 ASN A N 1
ATOM 2282 C CA . ASN A 1 274 ? -1.407 1.494 13.985 1.00 97.19 274 ASN A CA 1
ATOM 2283 C C . ASN A 1 274 ? -0.159 1.235 14.850 1.00 97.19 274 ASN A C 1
ATOM 2285 O O . ASN A 1 274 ? 0.511 2.185 15.250 1.00 97.19 274 ASN A O 1
ATOM 2289 N N . ASN A 1 275 ? 0.182 -0.026 15.111 1.00 97.50 275 ASN A N 1
ATOM 2290 C CA . ASN A 1 275 ? 1.493 -0.382 15.638 1.00 97.50 275 ASN A CA 1
ATOM 2291 C C . ASN A 1 275 ? 2.513 -0.291 14.499 1.00 97.50 275 ASN A C 1
ATOM 2293 O O . ASN A 1 275 ? 2.348 -0.933 13.454 1.00 97.50 275 ASN A O 1
ATOM 2297 N N . LEU A 1 276 ? 3.540 0.537 14.686 1.00 98.00 276 LEU A N 1
ATOM 2298 C CA . LEU A 1 276 ? 4.610 0.732 13.718 1.00 98.00 276 LEU A CA 1
ATOM 2299 C C . LEU A 1 276 ? 5.777 -0.183 14.084 1.00 98.00 276 LEU A C 1
ATOM 2301 O O . LEU A 1 276 ? 6.329 -0.087 15.175 1.00 98.00 276 LEU A O 1
ATOM 2305 N N . TYR A 1 277 ? 6.155 -1.059 13.164 1.00 97.69 277 TYR A N 1
ATOM 2306 C CA . TYR A 1 277 ? 7.331 -1.910 13.293 1.00 97.69 277 TYR A CA 1
ATOM 2307 C C . TYR A 1 277 ? 8.379 -1.443 12.303 1.00 97.69 277 TYR A C 1
ATOM 2309 O O . TYR A 1 277 ? 8.040 -1.158 11.153 1.00 97.69 277 TYR A O 1
ATOM 2317 N N . ALA A 1 278 ? 9.633 -1.349 12.733 1.00 97.25 278 ALA A N 1
ATOM 2318 C CA . ALA A 1 278 ? 10.700 -0.902 11.856 1.00 97.25 278 ALA A CA 1
ATOM 2319 C C . ALA A 1 278 ? 12.045 -1.560 12.173 1.00 97.25 278 ALA A C 1
ATOM 2321 O O . ALA A 1 278 ? 12.341 -1.907 13.315 1.00 97.25 278 ALA A O 1
ATOM 2322 N N . VAL A 1 279 ? 12.867 -1.712 11.139 1.00 96.19 279 VAL A N 1
ATOM 2323 C CA . VAL A 1 279 ? 14.227 -2.258 11.216 1.00 96.19 279 VAL A CA 1
ATOM 2324 C C . VAL A 1 279 ? 15.149 -1.432 10.316 1.00 96.19 279 VAL A C 1
ATOM 2326 O O . VAL A 1 279 ? 14.694 -0.961 9.271 1.00 96.19 279 VAL A O 1
ATOM 2329 N N . PRO A 1 280 ? 16.430 -1.224 10.670 1.00 95.88 280 PRO A N 1
ATOM 2330 C CA . PRO A 1 280 ? 17.371 -0.558 9.775 1.00 95.88 280 PRO A CA 1
ATOM 2331 C C . PRO A 1 280 ? 17.463 -1.246 8.410 1.00 95.88 280 PRO A C 1
ATOM 2333 O O . PRO A 1 280 ? 17.524 -2.471 8.322 1.00 95.88 280 PRO A O 1
ATOM 2336 N N . SER A 1 281 ? 17.500 -0.461 7.333 1.00 92.81 281 SER A N 1
ATOM 2337 C CA . SER A 1 281 ? 17.564 -0.983 5.961 1.00 92.81 281 SER A CA 1
ATOM 2338 C C . SER A 1 281 ? 18.904 -1.638 5.614 1.00 92.81 281 SER A C 1
ATOM 2340 O O . SER A 1 281 ? 19.049 -2.181 4.526 1.00 92.81 281 SER A O 1
ATOM 2342 N N . SER A 1 282 ? 19.902 -1.541 6.498 1.00 86.75 282 SER A N 1
ATOM 2343 C CA . SER A 1 282 ? 21.193 -2.220 6.359 1.00 86.75 282 SER A CA 1
ATOM 2344 C C . SER A 1 282 ? 21.095 -3.734 6.550 1.00 86.75 282 SER A C 1
ATOM 2346 O O . SER A 1 282 ? 22.017 -4.449 6.165 1.00 86.75 282 SER A O 1
ATOM 2348 N N . TYR A 1 283 ? 20.006 -4.226 7.141 1.00 80.62 283 TYR A N 1
ATOM 2349 C CA . TYR A 1 283 ? 19.751 -5.653 7.267 1.00 80.62 283 TYR A CA 1
ATOM 2350 C C . TYR A 1 283 ? 19.036 -6.194 6.019 1.00 80.62 283 TYR A C 1
ATOM 2352 O O . TYR A 1 283 ? 18.264 -5.477 5.385 1.00 80.62 283 TYR A O 1
ATOM 2360 N N . GLU A 1 284 ? 19.229 -7.478 5.696 1.00 86.19 284 GLU A N 1
ATOM 2361 C CA . GLU A 1 284 ? 18.576 -8.180 4.571 1.00 86.19 284 GLU A CA 1
ATOM 2362 C C . GLU A 1 284 ? 17.078 -8.455 4.816 1.00 86.19 284 GLU A C 1
ATOM 2364 O O . GLU A 1 284 ? 16.573 -9.549 4.586 1.00 86.19 284 GLU A O 1
ATOM 2369 N N . TRP A 1 285 ? 16.349 -7.474 5.341 1.00 90.00 285 TRP A N 1
ATOM 2370 C CA . TRP A 1 285 ? 14.961 -7.625 5.752 1.00 90.00 285 TRP A CA 1
ATOM 2371 C C . TRP A 1 285 ? 13.997 -7.301 4.6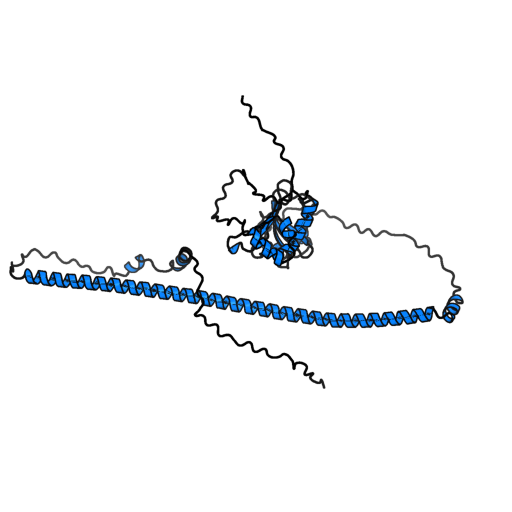21 1.00 90.00 285 TRP A C 1
ATOM 2373 O O . TRP A 1 285 ? 14.228 -6.419 3.799 1.00 90.00 285 TRP A O 1
ATOM 2383 N N . ASN A 1 286 ? 12.859 -7.990 4.632 1.00 91.62 286 ASN A N 1
ATOM 2384 C CA . ASN A 1 286 ? 11.745 -7.724 3.732 1.00 91.62 286 ASN A CA 1
ATOM 2385 C C . ASN A 1 286 ? 10.503 -7.345 4.542 1.00 91.62 286 ASN A C 1
ATOM 2387 O O . ASN A 1 286 ? 10.259 -7.911 5.608 1.00 91.62 286 ASN A O 1
ATOM 2391 N N . HIS A 1 287 ? 9.651 -6.460 4.011 1.00 92.25 287 HIS A N 1
ATOM 2392 C CA . HIS A 1 287 ? 8.394 -6.061 4.666 1.00 92.25 287 HIS A CA 1
ATOM 2393 C C . HIS A 1 287 ? 7.509 -7.252 5.043 1.00 92.25 287 HIS A C 1
ATOM 2395 O O . HIS A 1 287 ? 6.889 -7.255 6.104 1.00 92.25 287 HIS A O 1
ATOM 2401 N N . SER A 1 288 ? 7.496 -8.297 4.211 1.00 90.50 288 SER A N 1
ATOM 2402 C CA . SER A 1 288 ? 6.715 -9.512 4.458 1.00 90.50 288 SER A CA 1
ATOM 2403 C C . SER A 1 288 ? 7.138 -10.271 5.718 1.00 90.50 288 SER A C 1
ATOM 2405 O O . SER A 1 288 ? 6.328 -11.028 6.248 1.00 90.50 288 SER A O 1
ATOM 2407 N N . TRP A 1 289 ? 8.372 -10.090 6.201 1.00 91.94 289 TRP A N 1
ATOM 2408 C CA . TRP A 1 289 ? 8.878 -10.797 7.382 1.00 91.94 289 TRP A CA 1
ATOM 2409 C C . TRP A 1 289 ? 8.185 -10.357 8.665 1.00 91.94 289 TRP A C 1
ATOM 2411 O O . TRP A 1 289 ? 7.960 -11.191 9.533 1.00 91.94 289 TRP A O 1
ATOM 2421 N N . PHE A 1 290 ? 7.751 -9.097 8.758 1.00 91.06 290 PHE A N 1
ATOM 2422 C CA . PHE A 1 290 ? 7.064 -8.607 9.951 1.00 91.06 290 PHE A CA 1
ATOM 2423 C C . PHE A 1 290 ? 5.732 -9.307 10.213 1.00 91.06 290 PHE A C 1
ATOM 2425 O O . PHE A 1 290 ? 5.383 -9.516 11.366 1.00 91.06 290 PHE A O 1
ATOM 2432 N N . PHE A 1 291 ? 4.981 -9.652 9.165 1.00 91.12 291 PHE A N 1
ATOM 2433 C CA . PHE A 1 291 ? 3.580 -10.065 9.303 1.00 91.12 291 PHE A CA 1
ATOM 2434 C C . PHE A 1 291 ? 3.236 -11.395 8.633 1.00 91.12 291 PHE A C 1
ATOM 2436 O O . PHE A 1 291 ? 2.060 -11.737 8.562 1.00 91.12 291 PHE A O 1
ATOM 2443 N N . ALA A 1 292 ? 4.219 -12.151 8.136 1.00 89.44 292 ALA A N 1
ATOM 2444 C CA . ALA A 1 292 ? 3.989 -13.456 7.503 1.00 89.44 292 ALA A CA 1
ATOM 2445 C C . ALA A 1 292 ? 2.895 -13.428 6.410 1.00 89.44 292 ALA A C 1
ATOM 2447 O O . ALA A 1 292 ? 2.094 -14.350 6.281 1.00 89.44 292 ALA A O 1
ATOM 2448 N N . GLY A 1 293 ? 2.828 -12.331 5.645 1.00 86.31 293 GLY A N 1
ATOM 2449 C CA . GLY A 1 293 ? 1.820 -12.126 4.598 1.00 86.31 293 GLY A CA 1
ATOM 2450 C C . GLY A 1 293 ? 0.447 -11.640 5.080 1.00 86.31 293 GLY A C 1
ATOM 2451 O O . GLY A 1 293 ? -0.448 -11.470 4.254 1.00 86.31 293 GLY A O 1
ATOM 2452 N N . GLN A 1 294 ? 0.258 -11.382 6.377 1.00 90.50 294 GLN A N 1
ATOM 2453 C CA . GLN A 1 294 ? -0.967 -10.748 6.864 1.00 90.50 294 GLN A CA 1
ATOM 2454 C C . GLN A 1 294 ? -1.127 -9.317 6.323 1.00 90.50 294 GLN A C 1
ATOM 2456 O O . GLN A 1 294 ? -0.132 -8.643 6.040 1.00 90.50 294 GLN A O 1
ATOM 2461 N N . PRO A 1 295 ? -2.377 -8.835 6.172 1.00 91.62 295 PRO A N 1
ATOM 2462 C CA . PRO A 1 295 ? -2.645 -7.502 5.652 1.00 91.62 295 PRO A CA 1
ATOM 2463 C C . PRO A 1 295 ? -2.105 -6.410 6.582 1.00 91.62 295 PRO A C 1
ATOM 2465 O O . PRO A 1 295 ? -2.287 -6.454 7.800 1.00 91.62 295 PRO A O 1
ATOM 2468 N N . VAL A 1 296 ? -1.491 -5.393 5.979 1.00 95.38 296 VAL A N 1
ATOM 2469 C CA . VAL A 1 296 ? -0.900 -4.233 6.659 1.00 95.38 296 VAL A CA 1
ATOM 2470 C C . VAL A 1 296 ? -1.513 -2.947 6.109 1.00 95.38 296 VAL A C 1
ATOM 2472 O O . VAL A 1 296 ? -1.911 -2.893 4.945 1.00 95.38 296 VAL A O 1
ATOM 2475 N N . LYS A 1 297 ? -1.594 -1.893 6.928 1.00 95.81 297 LYS A N 1
ATOM 2476 C CA . LYS A 1 297 ? -2.092 -0.582 6.474 1.00 95.81 297 LYS A CA 1
ATOM 2477 C C . LYS A 1 297 ? -1.112 0.098 5.534 1.00 95.81 297 LYS A C 1
ATOM 2479 O O . LYS A 1 297 ? -1.521 0.763 4.588 1.00 95.81 297 LYS A O 1
ATOM 2484 N N . ALA A 1 298 ? 0.176 -0.044 5.814 1.00 97.06 298 ALA A N 1
ATOM 2485 C CA . ALA A 1 298 ? 1.237 0.541 5.017 1.00 97.06 298 ALA A CA 1
ATOM 2486 C C . ALA A 1 298 ? 2.540 -0.218 5.217 1.00 97.06 298 ALA A C 1
ATOM 2488 O O . ALA A 1 298 ? 2.757 -0.855 6.250 1.00 97.06 298 ALA A O 1
ATOM 2489 N N . ALA A 1 299 ? 3.415 -0.089 4.233 1.00 96.88 299 ALA A N 1
ATOM 2490 C CA . ALA A 1 299 ? 4.793 -0.513 4.320 1.00 96.88 299 ALA A CA 1
ATOM 2491 C C . ALA A 1 299 ? 5.640 0.407 3.431 1.00 96.88 299 ALA A C 1
ATOM 2493 O O . ALA A 1 299 ? 5.129 0.977 2.464 1.00 96.88 299 ALA A O 1
ATOM 2494 N N . GLY A 1 300 ? 6.914 0.573 3.768 1.00 96.75 300 GLY A N 1
ATOM 2495 C CA . GLY A 1 300 ? 7.828 1.402 2.986 1.00 96.75 300 GLY A CA 1
ATOM 2496 C C . GLY A 1 300 ? 9.122 1.696 3.729 1.00 96.75 300 GLY A C 1
ATOM 2497 O O . GLY A 1 300 ? 9.570 0.862 4.523 1.00 96.75 300 GLY A O 1
ATOM 2498 N N . PHE A 1 301 ? 9.693 2.880 3.499 1.00 97.56 301 PHE A N 1
ATOM 2499 C CA . PHE A 1 301 ? 10.833 3.385 4.264 1.00 97.56 301 PHE A CA 1
ATOM 2500 C C . PHE A 1 301 ? 10.503 4.672 5.016 1.00 97.56 301 PHE A C 1
ATOM 2502 O O . PHE A 1 301 ? 9.707 5.491 4.562 1.00 97.56 301 PHE A O 1
ATOM 2509 N N . ILE A 1 302 ? 11.119 4.841 6.179 1.00 97.75 302 ILE A N 1
ATOM 2510 C CA . ILE A 1 302 ? 11.088 6.075 6.960 1.00 97.75 302 ILE A CA 1
ATOM 2511 C C . ILE A 1 302 ? 12.527 6.455 7.294 1.00 97.75 302 ILE A C 1
ATOM 2513 O O . ILE A 1 302 ? 13.315 5.589 7.678 1.00 97.75 302 ILE A O 1
ATOM 2517 N N . GLU A 1 303 ? 12.883 7.722 7.109 1.00 96.94 303 GLU A N 1
ATOM 2518 C CA . GLU A 1 303 ? 14.236 8.216 7.373 1.00 96.94 303 GLU A CA 1
ATOM 2519 C C . GLU A 1 303 ? 14.225 9.276 8.469 1.00 96.94 303 GLU A C 1
ATOM 2521 O O . GLU A 1 303 ? 13.379 10.182 8.477 1.00 96.94 303 GLU A O 1
ATOM 2526 N N . THR A 1 304 ? 15.171 9.141 9.398 1.00 96.12 304 THR A N 1
ATOM 2527 C CA . THR A 1 304 ? 15.410 10.087 10.488 1.00 96.12 304 THR A CA 1
ATOM 2528 C C . THR A 1 304 ? 16.734 10.809 10.307 1.00 96.12 304 THR A C 1
ATOM 2530 O O . THR A 1 304 ? 17.695 10.238 9.798 1.00 96.12 304 THR A O 1
ATOM 2533 N N . ASP A 1 305 ? 16.796 12.072 10.724 1.00 94.25 305 ASP A N 1
ATOM 2534 C CA . ASP A 1 305 ? 18.035 12.846 10.723 1.00 94.25 305 ASP A CA 1
ATOM 2535 C C . ASP A 1 305 ? 18.916 12.529 11.948 1.00 94.25 305 ASP A C 1
ATOM 2537 O O . ASP A 1 305 ? 18.586 11.703 12.806 1.00 94.25 305 ASP A O 1
ATOM 2541 N N . ASN A 1 306 ? 20.048 13.224 12.071 1.00 94.62 306 ASN A N 1
ATOM 2542 C CA . ASN A 1 306 ? 20.972 13.073 13.199 1.00 94.62 306 ASN A CA 1
ATOM 2543 C C . ASN A 1 306 ? 20.399 13.518 14.562 1.00 94.62 306 ASN A C 1
ATOM 2545 O O . ASN A 1 306 ? 21.041 13.303 15.590 1.00 94.62 306 ASN A O 1
ATOM 2549 N N . THR A 1 307 ? 19.214 14.131 14.595 1.00 92.56 307 THR A N 1
ATOM 2550 C CA . THR A 1 307 ? 18.485 14.490 15.820 1.00 92.56 307 THR A CA 1
ATOM 2551 C C . THR A 1 307 ? 17.346 13.518 16.141 1.00 92.56 307 THR A C 1
ATOM 2553 O O . THR A 1 307 ? 16.747 13.618 17.222 1.00 92.56 307 THR A O 1
ATOM 2556 N N . GLY A 1 308 ? 17.076 12.578 15.229 1.00 93.62 308 GLY A N 1
ATOM 2557 C CA . GLY A 1 308 ? 16.005 11.591 15.288 1.00 93.62 308 GLY A CA 1
ATOM 2558 C C . GLY A 1 308 ? 14.676 12.077 14.716 1.00 93.62 308 GLY A C 1
ATOM 2559 O O . GLY A 1 308 ? 13.683 11.357 14.829 1.00 93.62 308 GLY A O 1
ATOM 2560 N N . GLU A 1 309 ? 14.627 13.280 14.136 1.00 93.25 309 GLU A N 1
ATOM 2561 C CA . GLU A 1 309 ? 13.424 13.812 13.498 1.00 93.25 309 GLU A CA 1
ATOM 2562 C C . GLU A 1 309 ? 13.192 13.127 12.153 1.00 93.25 309 GLU A C 1
ATOM 2564 O O . GLU A 1 309 ? 14.108 12.965 11.347 1.00 93.25 309 GLU A O 1
ATOM 2569 N N . VAL A 1 310 ? 11.946 12.728 11.898 1.00 94.94 310 VAL A N 1
ATOM 2570 C CA . VAL A 1 310 ? 11.572 12.131 10.613 1.00 94.94 310 VAL A CA 1
ATOM 2571 C C . VAL A 1 310 ? 11.533 13.216 9.546 1.00 94.94 310 VAL A C 1
ATOM 2573 O O . VAL A 1 310 ? 10.771 14.173 9.674 1.00 94.94 310 VAL A O 1
ATOM 2576 N N . PHE A 1 311 ? 12.295 13.045 8.466 1.00 94.19 311 PHE A N 1
ATOM 2577 C CA . PHE A 1 311 ? 12.301 13.985 7.339 1.00 94.19 311 PHE A CA 1
ATOM 2578 C C . PHE A 1 311 ? 11.763 13.380 6.037 1.00 94.19 311 PHE A C 1
ATOM 2580 O O . PHE A 1 311 ? 11.355 14.135 5.151 1.00 94.19 311 PHE A O 1
ATOM 2587 N N . LEU A 1 312 ? 11.703 12.049 5.922 1.00 96.19 312 LEU A N 1
ATOM 2588 C CA . LEU A 1 312 ? 11.208 11.362 4.731 1.00 96.19 312 LEU A CA 1
ATOM 2589 C C . LEU A 1 312 ? 10.392 10.121 5.097 1.00 96.19 312 LEU A C 1
ATOM 2591 O O . LEU A 1 312 ? 10.764 9.344 5.974 1.00 96.19 312 LEU A O 1
ATOM 2595 N N . ILE A 1 313 ? 9.272 9.939 4.403 1.00 97.38 313 ILE A N 1
ATOM 2596 C CA . ILE A 1 313 ? 8.447 8.729 4.427 1.00 97.38 313 ILE A CA 1
ATOM 2597 C C . ILE A 1 313 ? 8.220 8.311 2.977 1.00 97.38 313 ILE A C 1
ATOM 2599 O O . ILE A 1 313 ? 7.829 9.137 2.160 1.00 97.38 313 ILE A O 1
ATOM 2603 N N . SER A 1 314 ? 8.386 7.037 2.651 1.00 97.38 314 SER A N 1
ATOM 2604 C CA . SER A 1 314 ? 8.049 6.490 1.339 1.00 97.38 314 SER A CA 1
ATOM 2605 C C . SER A 1 314 ? 7.117 5.286 1.457 1.00 97.38 314 SER A C 1
ATOM 2607 O O . SER A 1 314 ? 6.958 4.694 2.529 1.00 97.38 314 SER A O 1
ATOM 2609 N N . ASN A 1 315 ? 6.473 4.923 0.350 1.00 97.06 315 ASN A N 1
ATOM 2610 C CA . ASN A 1 315 ? 5.752 3.653 0.183 1.00 97.06 315 ASN A CA 1
ATOM 2611 C C . ASN A 1 315 ? 6.532 2.643 -0.681 1.00 97.06 315 ASN A C 1
ATOM 2613 O O . ASN A 1 315 ? 5.947 1.777 -1.335 1.00 97.06 315 ASN A O 1
ATOM 2617 N N . GLU A 1 316 ? 7.859 2.767 -0.729 1.00 96.00 316 GLU A N 1
ATOM 2618 C CA . GLU A 1 316 ? 8.722 1.820 -1.429 1.00 96.00 316 GLU A CA 1
ATOM 2619 C C . GLU A 1 316 ? 8.802 0.503 -0.636 1.00 96.00 316 GLU A C 1
ATOM 2621 O O . GLU A 1 316 ? 9.650 0.342 0.237 1.00 96.00 316 GLU A O 1
ATOM 2626 N N . SER A 1 317 ? 7.898 -0.443 -0.917 1.00 90.31 317 SER A N 1
ATOM 2627 C CA . SER A 1 317 ? 7.840 -1.743 -0.222 1.00 90.31 317 SER A CA 1
ATOM 2628 C C . SER A 1 317 ? 8.017 -2.980 -1.108 1.00 90.31 317 SER A C 1
ATOM 2630 O O . SER A 1 317 ? 7.339 -4.001 -0.954 1.00 90.31 317 SER A O 1
ATOM 2632 N N . GLY A 1 318 ? 8.964 -2.907 -2.049 1.00 87.94 318 GLY A N 1
ATOM 2633 C CA . GLY A 1 318 ? 9.300 -4.024 -2.933 1.00 87.94 318 GLY A CA 1
ATOM 2634 C C . GLY A 1 318 ? 8.118 -4.423 -3.821 1.00 87.94 318 GLY A C 1
ATOM 2635 O O . GLY A 1 318 ? 7.727 -3.662 -4.708 1.00 87.94 318 GLY A O 1
ATOM 2636 N N . TYR A 1 319 ? 7.557 -5.617 -3.595 1.00 84.06 319 TYR A N 1
ATOM 2637 C CA . TYR A 1 319 ? 6.386 -6.123 -4.327 1.00 84.06 319 TYR A CA 1
ATOM 2638 C C . TYR A 1 319 ? 5.063 -5.504 -3.873 1.00 84.06 319 TYR A C 1
ATOM 2640 O O . TYR A 1 319 ? 4.135 -5.394 -4.674 1.00 84.06 319 TYR A O 1
ATOM 2648 N N . TYR A 1 320 ? 4.963 -5.088 -2.610 1.00 85.56 320 TYR A N 1
ATOM 2649 C CA . TYR A 1 320 ? 3.809 -4.338 -2.135 1.00 85.56 320 TYR A CA 1
ATOM 2650 C C . TYR A 1 320 ? 4.049 -2.866 -2.471 1.00 85.56 320 TYR A C 1
ATOM 2652 O O . TYR A 1 320 ? 5.080 -2.308 -2.112 1.00 85.56 320 TYR A O 1
ATOM 2660 N N . LYS A 1 321 ? 3.146 -2.233 -3.217 1.00 86.88 321 LYS A N 1
ATOM 2661 C CA . LYS A 1 321 ? 3.245 -0.812 -3.586 1.00 86.88 321 LYS A CA 1
ATOM 2662 C C . LYS A 1 321 ? 1.874 -0.175 -3.384 1.00 86.88 321 LYS A C 1
ATOM 2664 O O . LYS A 1 321 ? 1.111 -0.082 -4.346 1.00 86.88 321 LYS A O 1
ATOM 2669 N N . PRO A 1 322 ? 1.501 0.150 -2.132 1.00 90.31 322 PRO A N 1
ATOM 2670 C CA . PRO A 1 322 ? 0.187 0.709 -1.857 1.00 90.31 322 PRO A CA 1
ATOM 2671 C C . PRO A 1 322 ? 0.071 2.058 -2.554 1.00 90.31 322 PRO A C 1
ATOM 2673 O O . PRO A 1 322 ? 0.969 2.881 -2.431 1.00 90.31 322 PRO A O 1
ATOM 2676 N N . THR A 1 323 ? -1.028 2.293 -3.262 1.00 91.75 323 THR A N 1
ATOM 2677 C CA . THR A 1 323 ? -1.248 3.562 -3.960 1.00 91.75 323 THR A CA 1
ATOM 2678 C C . THR A 1 323 ? -1.318 4.735 -2.980 1.00 91.75 323 THR A C 1
ATOM 2680 O O . THR A 1 323 ? -1.631 4.560 -1.802 1.00 91.75 323 THR A O 1
ATOM 2683 N N . MET A 1 324 ? -1.130 5.962 -3.457 1.00 91.50 324 MET A N 1
ATOM 2684 C CA . MET A 1 324 ? -1.248 7.175 -2.653 1.00 91.50 324 MET A CA 1
ATOM 2685 C C . MET A 1 324 ? -2.617 7.269 -1.964 1.00 91.50 324 MET A C 1
ATOM 2687 O O . MET A 1 324 ? -2.703 7.680 -0.807 1.00 91.50 324 MET A O 1
ATOM 2691 N N . LEU A 1 325 ? -3.690 6.835 -2.638 1.00 91.12 325 LEU A N 1
ATOM 2692 C CA . LEU A 1 325 ? -5.030 6.785 -2.047 1.00 91.12 325 LEU A CA 1
ATOM 2693 C C . LEU A 1 325 ? -5.099 5.778 -0.887 1.00 91.12 325 LEU A C 1
ATOM 2695 O O . LEU A 1 325 ? -5.690 6.084 0.147 1.00 91.12 325 LEU A O 1
ATOM 2699 N N . GLN A 1 326 ? -4.465 4.611 -1.031 1.00 93.31 326 GLN A N 1
ATOM 2700 C CA . GLN A 1 326 ? -4.359 3.611 0.039 1.00 93.31 326 GLN A CA 1
ATOM 2701 C C . GLN A 1 326 ? -3.474 4.100 1.195 1.00 93.31 326 GLN A C 1
ATOM 2703 O O . GLN A 1 326 ? -3.762 3.807 2.352 1.00 93.31 326 GLN A O 1
ATOM 2708 N N . MET A 1 327 ? -2.441 4.891 0.898 1.00 95.88 327 MET A N 1
ATOM 2709 C CA . MET A 1 327 ? -1.545 5.478 1.894 1.00 95.88 327 MET A CA 1
ATOM 2710 C C . MET A 1 327 ? -2.173 6.643 2.668 1.00 95.88 327 MET A C 1
ATOM 2712 O O . MET A 1 327 ? -1.733 6.932 3.779 1.00 95.88 327 MET A O 1
ATOM 2716 N N . LEU A 1 328 ? -3.207 7.307 2.141 1.00 94.94 328 LEU A N 1
ATOM 2717 C CA . LEU A 1 328 ? -3.763 8.538 2.716 1.00 94.94 328 LEU A CA 1
ATOM 2718 C C . LEU A 1 328 ? -4.151 8.437 4.212 1.00 94.94 328 LEU A C 1
ATOM 2720 O O . LEU A 1 328 ? -3.780 9.340 4.970 1.00 94.94 328 LEU A O 1
ATOM 2724 N N . PRO A 1 329 ? -4.836 7.378 4.698 1.00 95.50 329 PRO A N 1
ATOM 2725 C CA . PRO A 1 329 ? -5.113 7.220 6.129 1.00 95.50 329 PRO A CA 1
ATOM 2726 C C . PRO A 1 329 ? -3.837 7.134 6.978 1.00 95.50 329 PRO A C 1
ATOM 2728 O O . PRO A 1 329 ? -3.764 7.735 8.050 1.00 95.50 329 PRO A O 1
ATOM 2731 N N . THR A 1 330 ? -2.811 6.446 6.477 1.00 96.56 330 THR A N 1
ATOM 2732 C CA . THR A 1 330 ? -1.510 6.313 7.143 1.00 96.56 330 THR A CA 1
ATOM 2733 C C . THR A 1 330 ? -0.737 7.630 7.151 1.00 96.56 330 THR A C 1
ATOM 2735 O O . THR A 1 330 ? -0.199 8.025 8.182 1.00 96.56 330 THR A O 1
ATOM 2738 N N . LEU A 1 331 ? -0.734 8.373 6.042 1.00 95.88 331 LEU A N 1
ATOM 2739 C CA . LEU A 1 331 ? -0.085 9.686 5.965 1.00 95.88 331 LEU A CA 1
ATOM 2740 C C . LEU A 1 331 ? -0.744 10.702 6.906 1.00 95.88 331 LEU A C 1
ATOM 2742 O O . LEU A 1 331 ? -0.056 11.529 7.503 1.00 95.88 331 LEU A O 1
ATOM 2746 N N . ARG A 1 332 ? -2.066 10.617 7.100 1.00 95.00 332 ARG A N 1
ATOM 2747 C CA . ARG A 1 332 ? -2.782 11.393 8.125 1.00 95.00 332 ARG A CA 1
ATOM 2748 C C . ARG A 1 332 ? -2.342 11.023 9.533 1.00 95.00 332 ARG A C 1
ATOM 2750 O O . ARG A 1 332 ? -2.077 11.928 10.322 1.00 95.00 332 ARG A O 1
ATOM 2757 N N . TYR A 1 333 ? -2.232 9.728 9.826 1.00 95.62 333 TYR A N 1
ATOM 2758 C CA . TYR A 1 333 ? -1.711 9.245 11.102 1.00 95.62 333 TYR A CA 1
ATOM 2759 C C . TYR A 1 333 ? -0.296 9.788 11.355 1.00 95.62 333 TYR A C 1
ATOM 2761 O O . TYR A 1 333 ? -0.085 10.464 12.359 1.00 95.62 333 TYR A O 1
ATOM 2769 N N . PHE A 1 334 ? 0.639 9.626 10.414 1.00 95.56 334 PHE A N 1
ATOM 2770 C CA . PHE A 1 334 ? 1.996 10.170 10.545 1.00 95.56 334 PHE A CA 1
ATOM 2771 C C . PHE A 1 334 ? 2.005 11.694 10.695 1.00 95.56 334 PHE A C 1
ATOM 2773 O O . PHE A 1 334 ? 2.677 12.218 11.579 1.00 95.56 334 PHE A O 1
ATOM 2780 N N . SER A 1 335 ? 1.205 12.422 9.908 1.00 93.50 335 SER A N 1
ATOM 2781 C CA . SER A 1 335 ? 1.076 13.879 10.038 1.00 93.50 335 SER A CA 1
ATOM 2782 C C . SER A 1 335 ? 0.610 14.289 11.437 1.00 93.50 335 SER A C 1
ATOM 2784 O O . SER A 1 335 ? 1.123 15.264 11.973 1.00 93.50 335 SER A O 1
ATOM 2786 N N . GLN A 1 336 ? -0.326 13.561 12.053 1.00 92.50 336 GLN A N 1
ATOM 2787 C CA . GLN A 1 336 ? -0.781 13.833 13.421 1.00 92.50 336 GLN A CA 1
ATOM 2788 C C . GLN A 1 336 ? 0.313 13.553 14.454 1.00 92.50 336 GLN A C 1
ATOM 2790 O O . GLN A 1 336 ? 0.556 14.399 15.311 1.00 92.50 336 GLN A O 1
ATOM 2795 N N . GLN A 1 337 ? 1.000 12.412 14.344 1.00 92.31 337 GLN A N 1
ATOM 2796 C CA . GLN A 1 337 ? 2.075 12.037 15.267 1.00 92.31 337 GLN A CA 1
ATOM 2797 C C . GLN A 1 337 ? 3.275 12.999 15.194 1.00 92.31 337 GLN A C 1
ATOM 2799 O O . GLN A 1 337 ? 3.904 13.293 16.209 1.00 92.31 337 GLN A O 1
ATOM 2804 N N . ILE A 1 338 ? 3.564 13.535 14.003 1.00 90.44 338 ILE A N 1
ATOM 2805 C CA . ILE A 1 338 ? 4.675 14.468 13.773 1.00 90.44 338 ILE A CA 1
ATOM 2806 C C . ILE A 1 338 ? 4.277 15.918 14.099 1.00 90.44 338 ILE A C 1
ATOM 2808 O O . ILE A 1 338 ? 5.064 16.649 14.687 1.00 90.44 338 ILE A O 1
ATOM 2812 N N . LYS A 1 339 ? 3.045 16.360 13.794 1.00 76.38 339 LYS A N 1
ATOM 2813 C CA . LYS A 1 339 ? 2.577 17.734 14.096 1.00 76.38 339 LYS A CA 1
ATOM 2814 C C . LYS A 1 339 ? 2.609 18.088 15.575 1.00 76.38 339 LYS A C 1
ATOM 2816 O O . LYS A 1 339 ? 2.697 19.268 15.896 1.00 76.38 339 LYS A O 1
ATOM 2821 N N . LEU A 1 340 ? 2.549 17.098 16.461 1.00 56.72 340 LEU A N 1
ATOM 2822 C CA . LEU A 1 340 ? 2.678 17.322 17.899 1.00 56.72 340 LEU A CA 1
ATOM 2823 C C . LEU A 1 340 ? 4.049 17.903 18.297 1.00 56.72 340 LEU A C 1
ATOM 2825 O O . LEU A 1 340 ? 4.207 18.310 19.442 1.00 56.72 340 LEU A O 1
ATOM 2829 N N . SER A 1 341 ? 5.018 17.999 17.376 1.00 53.34 341 SER A N 1
ATOM 2830 C CA . SER A 1 341 ? 6.387 18.413 17.694 1.00 53.34 341 SER A CA 1
ATOM 2831 C C . SER A 1 341 ? 6.892 19.701 17.070 1.00 53.34 341 SER A C 1
ATOM 2833 O O . SER A 1 341 ? 7.869 20.263 17.560 1.00 53.34 341 SER A O 1
ATOM 2835 N N . GLN A 1 342 ? 6.270 20.175 15.991 1.00 52.25 342 GLN A N 1
ATOM 2836 C CA . GLN A 1 342 ? 6.831 21.256 15.188 1.00 52.25 342 GLN A CA 1
ATOM 2837 C C . GLN A 1 342 ? 5.831 22.394 15.001 1.00 52.25 342 GLN A C 1
ATOM 2839 O O . GLN A 1 342 ? 4.655 22.194 14.698 1.00 52.25 342 GLN A O 1
ATOM 2844 N N . SER A 1 343 ? 6.339 23.621 15.136 1.00 53.38 343 SER A N 1
ATOM 2845 C CA . SER A 1 343 ? 5.614 24.838 14.779 1.00 53.38 343 SER A CA 1
ATOM 2846 C C . SER A 1 343 ? 5.121 24.739 13.320 1.00 53.38 343 SER A C 1
ATOM 2848 O O . SER A 1 343 ? 5.894 24.315 12.452 1.00 53.38 343 SER A O 1
ATOM 2850 N N . PRO A 1 344 ? 3.864 25.122 13.011 1.00 55.19 344 PRO A N 1
ATOM 2851 C CA . PRO A 1 344 ? 3.201 24.865 11.724 1.00 55.19 344 PRO A CA 1
ATOM 2852 C C . PRO A 1 344 ? 3.930 25.404 10.481 1.00 55.19 344 PRO A C 1
ATOM 2854 O O . PRO A 1 344 ? 3.610 24.998 9.367 1.00 55.19 344 PRO A O 1
ATOM 2857 N N . ALA A 1 345 ? 4.925 26.275 10.654 1.00 54.31 345 ALA A N 1
ATOM 2858 C CA . ALA A 1 345 ? 5.736 26.828 9.577 1.00 54.31 345 ALA A CA 1
ATOM 2859 C C . ALA A 1 345 ? 6.912 25.934 9.120 1.00 54.31 345 ALA A C 1
ATOM 2861 O O . ALA A 1 345 ? 7.562 26.284 8.136 1.00 54.31 345 ALA A O 1
ATOM 2862 N N . LYS A 1 346 ? 7.225 24.816 9.803 1.00 57.88 346 LYS A N 1
ATOM 2863 C CA . LYS A 1 346 ? 8.514 24.120 9.600 1.00 57.88 346 LYS A CA 1
ATOM 2864 C C . LYS A 1 346 ? 8.476 22.602 9.407 1.00 57.88 346 LYS A C 1
ATOM 2866 O O . LYS A 1 346 ? 9.547 22.010 9.362 1.00 57.88 346 LYS A O 1
ATOM 2871 N N . SER A 1 347 ? 7.314 21.963 9.242 1.00 62.59 347 SER A N 1
ATOM 2872 C CA . SER A 1 347 ? 7.327 20.524 8.937 1.00 62.59 347 SER A CA 1
ATOM 2873 C C . SER A 1 347 ? 7.832 20.279 7.514 1.00 62.59 347 SER A C 1
ATOM 2875 O O . SER A 1 347 ? 7.085 20.386 6.539 1.00 62.59 347 SER A O 1
ATOM 2877 N N . THR A 1 348 ? 9.114 19.962 7.403 1.00 84.56 348 THR A N 1
ATOM 2878 C CA . THR A 1 348 ? 9.811 19.663 6.150 1.00 84.56 348 THR A CA 1
ATOM 2879 C C . THR A 1 348 ? 9.641 18.215 5.711 1.00 84.56 348 THR A C 1
ATOM 2881 O O . THR A 1 348 ? 10.257 17.825 4.727 1.00 84.56 348 THR A O 1
ATOM 2884 N N . VAL A 1 349 ? 8.816 17.422 6.409 1.00 92.50 349 VAL A N 1
ATOM 2885 C CA . VAL A 1 349 ? 8.664 15.994 6.113 1.00 92.50 349 VAL A CA 1
ATOM 2886 C C . VAL A 1 349 ? 8.129 15.790 4.702 1.00 92.50 349 VAL A C 1
ATOM 2888 O O . VAL A 1 349 ? 7.034 16.257 4.356 1.00 92.50 349 VAL A O 1
ATOM 2891 N N . VAL A 1 350 ? 8.915 15.080 3.903 1.00 94.44 350 VAL A N 1
ATOM 2892 C CA . VAL A 1 350 ? 8.601 14.717 2.526 1.00 94.44 350 VAL A CA 1
ATOM 2893 C C . VAL A 1 350 ? 7.965 13.331 2.507 1.00 94.44 350 VAL A C 1
ATOM 2895 O O . VAL A 1 350 ? 8.410 12.417 3.196 1.00 94.44 350 VAL A O 1
ATOM 2898 N N . TYR A 1 351 ? 6.910 13.178 1.716 1.00 95.50 351 TYR A N 1
ATOM 2899 C CA . TYR A 1 351 ? 6.366 11.887 1.329 1.00 95.50 351 TYR A CA 1
ATOM 2900 C C . TYR A 1 351 ? 6.771 11.569 -0.113 1.00 95.50 351 TYR A C 1
ATOM 2902 O O . TYR A 1 351 ? 6.482 12.361 -1.012 1.00 95.50 351 TYR A O 1
ATOM 2910 N N . GLU A 1 352 ? 7.402 10.419 -0.332 1.00 96.31 352 GLU A N 1
ATOM 2911 C CA . GLU A 1 352 ? 7.723 9.887 -1.656 1.00 96.31 352 GLU A CA 1
ATOM 2912 C C . GLU A 1 352 ? 6.737 8.776 -2.044 1.00 96.31 352 GLU A C 1
ATOM 2914 O O . GLU A 1 352 ? 6.619 7.750 -1.371 1.00 96.31 352 GLU A O 1
ATOM 2919 N N . SER A 1 353 ? 6.025 8.979 -3.151 1.00 95.19 353 SER A N 1
ATOM 2920 C CA . SER A 1 353 ? 5.159 7.977 -3.764 1.00 95.19 353 SER A CA 1
ATOM 2921 C C . SER A 1 353 ? 5.891 7.262 -4.899 1.00 95.19 353 SER A C 1
ATOM 2923 O O . SER A 1 353 ? 6.315 7.870 -5.886 1.00 95.19 353 SER A O 1
ATOM 2925 N N . HIS A 1 354 ? 5.983 5.944 -4.758 1.00 95.25 354 HIS A N 1
ATOM 2926 C CA . HIS A 1 354 ? 6.584 4.989 -5.683 1.00 95.25 354 HIS A CA 1
ATOM 2927 C C . HIS A 1 354 ? 5.529 4.212 -6.489 1.00 95.25 354 HIS A C 1
ATOM 2929 O O . HIS A 1 354 ? 5.852 3.201 -7.118 1.00 95.25 354 HIS A O 1
ATOM 2935 N N . ASP A 1 355 ? 4.279 4.685 -6.517 1.00 91.19 355 ASP A N 1
ATOM 2936 C CA . ASP A 1 355 ? 3.164 4.069 -7.254 1.00 91.19 355 ASP A CA 1
ATOM 2937 C C . ASP A 1 355 ? 3.490 3.865 -8.738 1.00 91.19 355 ASP A C 1
ATOM 2939 O O . ASP A 1 355 ? 3.084 2.876 -9.342 1.00 91.19 355 ASP A O 1
ATOM 2943 N N . ARG A 1 356 ? 4.251 4.807 -9.312 1.00 91.12 356 ARG A N 1
ATOM 2944 C CA . ARG A 1 356 ? 4.683 4.828 -10.719 1.00 91.12 356 ARG A CA 1
ATOM 2945 C C . ARG A 1 356 ? 6.184 4.588 -10.877 1.00 91.12 356 ARG A C 1
ATOM 2947 O O . ARG A 1 356 ? 6.773 4.927 -11.903 1.00 91.12 356 ARG A O 1
ATOM 2954 N N . ALA A 1 357 ? 6.828 3.978 -9.881 1.00 90.19 357 ALA A N 1
ATOM 2955 C CA . ALA A 1 357 ? 8.266 3.718 -9.935 1.00 90.19 357 ALA A CA 1
ATOM 2956 C C . ALA A 1 357 ? 8.653 2.761 -11.081 1.00 90.19 357 ALA A C 1
ATOM 2958 O O . ALA A 1 357 ? 9.758 2.848 -11.607 1.00 90.19 357 ALA A O 1
ATOM 2959 N N . ASN A 1 358 ? 7.742 1.881 -11.515 1.00 88.25 358 ASN A N 1
ATOM 2960 C CA . ASN A 1 358 ? 7.908 1.035 -12.708 1.00 88.25 358 ASN A CA 1
ATOM 2961 C C . ASN A 1 358 ? 7.979 1.834 -14.023 1.00 88.25 358 ASN A C 1
ATOM 2963 O O . ASN A 1 358 ? 8.524 1.342 -15.004 1.00 88.25 358 ASN A O 1
ATOM 2967 N N . GLU A 1 359 ? 7.454 3.058 -14.039 1.00 90.06 359 GLU A N 1
ATOM 2968 C CA . GLU A 1 359 ? 7.561 4.005 -15.152 1.00 90.06 359 GLU A CA 1
ATOM 2969 C C . GLU A 1 359 ? 8.775 4.941 -14.995 1.00 90.06 359 GLU A C 1
ATOM 2971 O O . GLU A 1 359 ? 8.962 5.858 -15.791 1.00 90.06 359 GLU A O 1
ATOM 2976 N N . GLY A 1 360 ? 9.598 4.737 -13.957 1.00 88.81 360 GLY A N 1
ATOM 2977 C CA . GLY A 1 360 ? 10.719 5.615 -13.617 1.00 88.81 360 GLY A CA 1
ATOM 2978 C C . GLY A 1 360 ? 10.295 6.942 -12.980 1.00 88.81 360 GLY A C 1
ATOM 2979 O O . GLY A 1 360 ? 11.070 7.897 -12.987 1.00 88.81 360 GLY A O 1
ATOM 2980 N N . ILE A 1 361 ? 9.071 7.027 -12.446 1.00 88.62 361 ILE A N 1
ATOM 2981 C CA . ILE A 1 361 ? 8.514 8.248 -11.856 1.00 88.62 361 ILE A CA 1
ATOM 2982 C C . ILE A 1 361 ? 8.350 8.053 -10.346 1.00 88.62 361 ILE A C 1
ATOM 2984 O O . ILE A 1 361 ? 7.604 7.183 -9.902 1.00 88.62 361 ILE A O 1
ATOM 2988 N N . ILE A 1 362 ? 9.016 8.905 -9.565 1.00 92.31 362 ILE A N 1
ATOM 2989 C CA . ILE A 1 362 ? 8.812 9.048 -8.118 1.00 92.31 362 ILE A CA 1
ATOM 2990 C C . ILE A 1 362 ? 8.224 10.435 -7.887 1.00 92.31 362 ILE A C 1
ATOM 2992 O O . ILE A 1 362 ? 8.763 11.432 -8.373 1.00 92.31 362 ILE A O 1
ATOM 2996 N N . LEU A 1 363 ? 7.095 10.495 -7.187 1.00 91.69 363 LEU A N 1
ATOM 2997 C CA . LEU A 1 363 ? 6.405 11.746 -6.892 1.00 91.69 363 LEU A CA 1
ATOM 2998 C C . LEU A 1 363 ? 6.696 12.145 -5.451 1.00 91.69 363 LEU A C 1
ATOM 3000 O O . LEU A 1 363 ? 6.543 11.330 -4.547 1.00 91.69 363 LEU A O 1
ATOM 3004 N N . THR A 1 364 ? 7.096 13.393 -5.231 1.00 92.31 364 THR A N 1
ATOM 3005 C CA . THR A 1 364 ? 7.419 13.901 -3.897 1.00 92.31 364 THR A CA 1
ATOM 3006 C C . THR A 1 364 ? 6.419 14.963 -3.469 1.00 92.31 364 THR A C 1
ATOM 3008 O O . THR A 1 364 ? 6.013 15.829 -4.246 1.00 92.31 364 THR A O 1
ATOM 3011 N N . TYR A 1 365 ? 6.008 14.893 -2.209 1.00 90.88 365 TYR A N 1
ATOM 3012 C CA . TYR A 1 365 ? 4.997 15.768 -1.636 1.00 90.88 365 TYR A CA 1
ATOM 3013 C C . TYR A 1 365 ? 5.410 16.221 -0.244 1.00 90.88 365 TYR A C 1
ATOM 3015 O O . TYR A 1 365 ? 6.114 15.509 0.463 1.00 90.88 365 TYR A O 1
ATOM 3023 N N . ARG A 1 366 ? 4.903 17.363 0.220 1.00 91.25 366 ARG A N 1
ATOM 3024 C CA . ARG A 1 366 ? 4.946 17.667 1.655 1.00 91.25 366 ARG A CA 1
ATOM 3025 C C . ARG A 1 366 ? 3.895 16.818 2.359 1.00 91.25 366 ARG A C 1
ATOM 3027 O O . ARG A 1 366 ? 2.723 16.853 1.980 1.00 91.25 366 ARG A O 1
ATOM 3034 N N . LEU A 1 367 ? 4.288 16.103 3.413 1.00 92.50 367 LEU A N 1
ATOM 3035 C CA . LEU A 1 367 ? 3.398 15.199 4.150 1.00 92.50 367 LEU A CA 1
ATOM 3036 C C . LEU A 1 367 ? 2.103 15.899 4.591 1.00 92.50 367 LEU A C 1
ATOM 3038 O O . LEU A 1 367 ? 1.008 15.355 4.460 1.00 92.50 367 LEU A O 1
ATOM 3042 N N . ASN A 1 368 ? 2.224 17.132 5.085 1.00 89.62 368 ASN A N 1
ATOM 3043 C CA . ASN A 1 368 ? 1.091 17.904 5.584 1.00 89.62 368 ASN A CA 1
ATOM 3044 C C . ASN A 1 368 ? 0.100 18.340 4.505 1.00 89.62 368 ASN A C 1
ATOM 3046 O O . ASN A 1 368 ? -1.072 18.517 4.839 1.00 89.62 368 ASN A O 1
ATOM 3050 N N . ASP A 1 369 ? 0.546 18.502 3.262 1.00 88.94 369 ASP A N 1
ATOM 3051 C CA . ASP A 1 369 ? -0.327 18.881 2.152 1.00 88.94 369 ASP A CA 1
ATOM 3052 C C . ASP A 1 369 ? -1.142 17.663 1.707 1.00 88.94 369 ASP A C 1
ATOM 3054 O O . ASP A 1 369 ? -2.364 17.743 1.587 1.00 88.94 369 ASP A O 1
ATOM 3058 N N . VAL A 1 370 ? -0.494 16.497 1.589 1.00 90.50 370 VAL A N 1
ATOM 3059 C CA . VAL A 1 370 ? -1.167 15.234 1.234 1.00 90.50 370 VAL A CA 1
ATOM 3060 C C . VAL A 1 370 ? -2.124 14.780 2.331 1.00 90.50 370 VAL A C 1
ATOM 3062 O O . VAL A 1 370 ? -3.242 14.365 2.045 1.00 90.50 370 VAL A O 1
ATOM 3065 N N . ALA A 1 371 ? -1.742 14.906 3.602 1.00 90.81 371 ALA A N 1
ATOM 3066 C CA . ALA A 1 371 ? -2.595 14.505 4.719 1.00 90.81 371 ALA A CA 1
ATOM 3067 C C . ALA A 1 371 ? -3.922 15.293 4.794 1.00 90.81 371 ALA A C 1
ATOM 3069 O O . ALA A 1 371 ? -4.891 14.802 5.374 1.00 90.81 371 ALA A O 1
ATOM 3070 N N . ARG A 1 372 ? -3.987 16.503 4.217 1.00 89.00 372 ARG A N 1
ATOM 3071 C CA . ARG A 1 372 ? -5.194 17.351 4.207 1.00 89.00 372 ARG A CA 1
ATOM 3072 C C . ARG A 1 372 ? -6.182 17.013 3.089 1.00 89.00 372 ARG A C 1
ATOM 3074 O O . ARG A 1 372 ? -7.301 17.511 3.140 1.00 89.00 372 ARG A O 1
ATOM 3081 N N . LEU A 1 373 ? -5.799 16.196 2.107 1.00 88.62 373 LEU A N 1
ATOM 3082 C CA . LEU A 1 373 ? -6.679 15.830 0.992 1.00 88.62 373 LEU A CA 1
ATOM 3083 C C . LEU A 1 373 ? -7.880 15.039 1.503 1.00 88.62 373 LEU A C 1
ATOM 3085 O O . LEU A 1 373 ? -7.699 14.105 2.282 1.00 88.62 373 LEU A O 1
ATOM 3089 N N . ASN A 1 374 ? -9.089 15.365 1.055 1.00 82.75 374 ASN A N 1
ATOM 3090 C CA . ASN A 1 374 ? -10.338 14.695 1.406 1.00 82.75 374 ASN A CA 1
ATOM 3091 C C . ASN A 1 374 ? -10.800 13.772 0.269 1.00 82.75 374 ASN A C 1
ATOM 3093 O O . ASN A 1 374 ? -11.735 14.056 -0.472 1.00 82.75 374 ASN A O 1
ATOM 3097 N N . GLY A 1 375 ? -10.153 12.610 0.162 1.00 76.69 375 GLY A N 1
ATOM 3098 C CA . GLY A 1 375 ? -10.569 11.545 -0.753 1.00 76.69 375 GLY A CA 1
ATOM 3099 C C . GLY A 1 375 ? -10.042 11.689 -2.185 1.00 76.69 375 GLY A C 1
ATOM 3100 O O . GLY A 1 375 ? -9.090 12.420 -2.456 1.00 76.69 375 GLY A O 1
ATOM 3101 N N . ALA A 1 376 ? -10.635 10.923 -3.105 1.00 72.62 376 ALA A N 1
ATOM 3102 C CA . ALA A 1 376 ? -10.099 10.719 -4.454 1.00 72.62 376 ALA A CA 1
ATOM 3103 C C . ALA A 1 376 ? -10.174 11.963 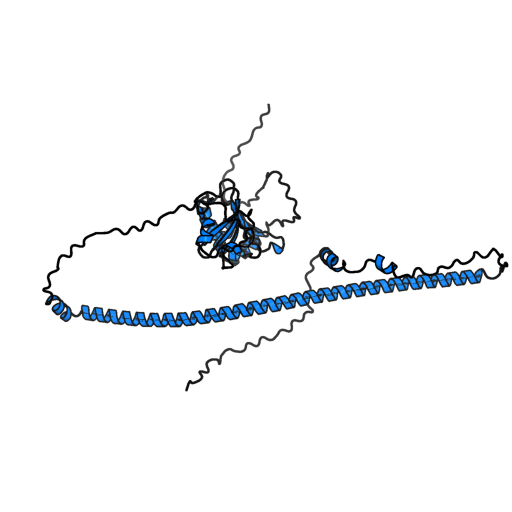-5.360 1.00 72.62 376 ALA A C 1
ATOM 3105 O O . ALA A 1 376 ? -9.291 12.165 -6.193 1.00 72.62 376 ALA A O 1
ATOM 3106 N N . GLN A 1 377 ? -11.196 12.811 -5.196 1.00 74.38 377 GLN A N 1
ATOM 3107 C CA . GLN A 1 377 ? -11.346 14.026 -6.008 1.00 74.38 377 GLN A CA 1
ATOM 3108 C C . GLN A 1 377 ? -10.217 15.029 -5.740 1.00 74.38 377 GLN A C 1
ATOM 3110 O O . GLN A 1 377 ? -9.605 15.534 -6.682 1.00 74.38 377 GLN A O 1
ATOM 3115 N N . ASP A 1 378 ? -9.872 15.240 -4.470 1.00 78.25 378 ASP A N 1
ATOM 3116 C CA . ASP A 1 378 ? -8.767 16.119 -4.080 1.00 78.25 378 ASP A CA 1
ATOM 3117 C C . ASP A 1 378 ? -7.421 15.595 -4.575 1.00 78.25 378 ASP A C 1
ATOM 3119 O O . ASP A 1 378 ? -6.584 16.371 -5.032 1.00 78.25 378 ASP A O 1
ATOM 3123 N N . ILE A 1 379 ? -7.231 14.274 -4.551 1.00 75.81 379 ILE A N 1
ATOM 3124 C CA . ILE A 1 379 ? -6.028 13.629 -5.079 1.00 75.81 379 ILE A CA 1
ATOM 3125 C C . ILE A 1 379 ? -5.852 13.918 -6.567 1.00 75.81 379 ILE A C 1
ATOM 3127 O O . ILE A 1 379 ? -4.765 14.327 -6.961 1.00 75.81 379 ILE A O 1
ATOM 3131 N N . ASN A 1 380 ? -6.891 13.760 -7.387 1.00 75.25 380 ASN A N 1
ATOM 3132 C CA . ASN A 1 380 ? -6.783 14.028 -8.823 1.00 75.25 380 ASN A CA 1
ATOM 3133 C C . ASN A 1 380 ? -6.479 15.505 -9.097 1.00 75.25 380 ASN A C 1
ATOM 3135 O O . ASN A 1 380 ? -5.604 15.819 -9.905 1.00 75.25 380 ASN A O 1
ATOM 3139 N N . ASN A 1 381 ? -7.128 16.411 -8.364 1.00 74.50 381 ASN A N 1
ATOM 3140 C CA . ASN A 1 381 ? -6.882 17.847 -8.480 1.00 74.50 381 ASN A CA 1
ATOM 3141 C C . ASN A 1 381 ? -5.444 18.215 -8.081 1.00 74.50 381 ASN A C 1
ATOM 3143 O O . ASN A 1 381 ? -4.790 19.014 -8.754 1.00 74.50 381 ASN A O 1
ATOM 3147 N N . VAL A 1 382 ? -4.923 17.607 -7.014 1.00 71.50 382 VAL A N 1
ATOM 3148 C CA . VAL A 1 382 ? -3.558 17.843 -6.535 1.00 71.50 382 VAL A CA 1
ATOM 3149 C C . VAL A 1 382 ? -2.512 17.163 -7.411 1.00 71.50 382 VAL A C 1
ATOM 3151 O O . VAL A 1 382 ? -1.480 17.772 -7.672 1.00 71.50 382 VAL A O 1
ATOM 3154 N N . LEU A 1 383 ? -2.784 15.977 -7.956 1.00 67.19 383 LEU A N 1
ATOM 3155 C CA . LEU A 1 383 ? -1.934 15.336 -8.959 1.00 67.19 383 LEU A CA 1
ATOM 3156 C C . LEU A 1 383 ? -1.818 16.203 -10.211 1.00 67.19 383 LEU A C 1
ATOM 3158 O O . LEU A 1 383 ? -0.705 16.423 -10.679 1.00 67.19 383 LEU A O 1
ATOM 3162 N N . HIS A 1 384 ? -2.921 16.773 -10.702 1.00 60.41 384 HIS A N 1
ATOM 3163 C CA . HIS A 1 384 ? -2.884 17.711 -11.825 1.00 60.41 384 HIS A CA 1
ATOM 3164 C C . HIS A 1 384 ? -2.108 18.991 -11.496 1.00 60.41 384 HIS A C 1
ATOM 3166 O O . HIS A 1 384 ? -1.344 19.472 -12.331 1.00 60.41 384 HIS A O 1
ATOM 3172 N N . LYS A 1 385 ? -2.252 19.528 -10.278 1.00 59.56 385 LYS A N 1
ATOM 3173 C CA . LYS A 1 385 ? -1.572 20.766 -9.866 1.00 59.56 385 LYS A CA 1
ATOM 3174 C C . LYS A 1 385 ? -0.077 20.565 -9.579 1.00 59.56 385 LYS A C 1
ATOM 3176 O O . LYS A 1 385 ? 0.714 21.462 -9.850 1.00 59.56 385 LYS A O 1
ATOM 3181 N N . LEU A 1 386 ? 0.321 19.394 -9.075 1.00 53.78 386 LEU A N 1
ATOM 3182 C CA . LEU A 1 386 ? 1.709 19.057 -8.734 1.00 53.78 386 LEU A CA 1
ATOM 3183 C C . LEU A 1 386 ? 2.484 18.389 -9.878 1.00 53.78 386 LEU A C 1
ATOM 3185 O O . LEU A 1 386 ? 3.703 18.542 -9.928 1.00 53.78 386 LEU A O 1
ATOM 3189 N N . MET A 1 387 ? 1.822 17.737 -10.846 1.00 47.28 387 MET A N 1
ATOM 3190 C CA . MET A 1 387 ? 2.483 17.272 -12.081 1.00 47.28 387 MET A CA 1
ATOM 3191 C C . MET A 1 387 ? 3.137 18.418 -12.858 1.00 47.28 387 MET A C 1
ATOM 3193 O O . MET A 1 387 ? 4.131 18.195 -13.540 1.00 47.28 387 MET A O 1
ATOM 3197 N N . VAL A 1 388 ? 2.645 19.650 -12.704 1.00 40.56 388 VAL A N 1
ATOM 3198 C CA . VAL A 1 388 ? 3.257 20.848 -13.302 1.00 40.56 388 VAL A CA 1
ATOM 3199 C C . VAL A 1 388 ? 4.624 21.181 -12.670 1.00 40.56 388 VAL A C 1
ATOM 3201 O O . VAL A 1 388 ? 5.410 21.915 -13.262 1.00 40.56 388 VAL A O 1
ATOM 3204 N N . MET A 1 389 ? 4.954 20.618 -11.500 1.00 40.22 389 MET A N 1
ATOM 3205 C CA . MET A 1 389 ? 6.185 20.910 -10.746 1.00 40.22 389 MET A CA 1
ATOM 3206 C C . MET A 1 389 ? 7.159 19.726 -10.614 1.00 40.22 389 MET A C 1
ATOM 3208 O O . MET A 1 389 ? 8.269 19.905 -10.110 1.00 40.22 389 MET A O 1
ATOM 3212 N N . GLY A 1 390 ? 6.786 18.523 -11.058 1.00 37.25 390 GLY A N 1
ATOM 3213 C CA . GLY A 1 390 ? 7.638 17.338 -10.956 1.00 37.25 390 GLY A CA 1
ATOM 3214 C C . GLY A 1 390 ? 8.790 17.365 -11.962 1.00 37.25 390 GLY A C 1
ATOM 3215 O O . GLY A 1 390 ? 8.569 17.295 -13.170 1.00 37.25 390 GLY A O 1
ATOM 3216 N N . LYS A 1 391 ? 10.041 17.404 -11.488 1.00 44.78 391 LYS A N 1
ATOM 3217 C CA . LYS A 1 391 ? 11.186 17.040 -12.335 1.00 44.78 391 LYS A CA 1
ATOM 3218 C C . LYS A 1 391 ? 11.120 15.536 -12.604 1.00 44.78 391 LYS A C 1
ATOM 3220 O O . LYS A 1 391 ? 11.218 14.748 -11.668 1.00 44.78 391 LYS A O 1
ATOM 3225 N N . GLN A 1 392 ? 11.014 15.132 -13.871 1.00 41.19 392 GLN A N 1
ATOM 3226 C CA . GLN A 1 392 ? 11.368 13.769 -14.266 1.00 41.19 392 GLN A CA 1
ATOM 3227 C C . GLN A 1 392 ? 12.838 13.543 -13.893 1.00 41.19 392 GLN A C 1
ATOM 3229 O O . GLN A 1 392 ? 13.732 14.182 -14.449 1.00 41.19 392 GLN A O 1
ATOM 3234 N N . SER A 1 393 ? 13.099 12.667 -12.923 1.00 41.22 393 SER A N 1
ATOM 3235 C CA . SER A 1 393 ? 14.459 12.231 -12.612 1.00 41.22 393 SER A CA 1
ATOM 3236 C C . SER A 1 393 ? 14.916 11.271 -13.707 1.00 41.22 393 SER A C 1
ATOM 3238 O O . SER A 1 393 ? 14.821 10.053 -13.588 1.00 41.22 393 SER A O 1
ATOM 3240 N N . THR A 1 394 ? 15.398 11.813 -14.824 1.00 34.97 394 THR A N 1
ATOM 3241 C CA . THR A 1 394 ? 16.126 11.022 -15.813 1.00 34.97 394 THR A CA 1
ATOM 3242 C C . THR A 1 394 ? 17.520 10.748 -15.257 1.00 34.97 394 THR A C 1
ATOM 3244 O O . THR A 1 394 ? 18.449 11.516 -15.508 1.00 34.97 394 THR A O 1
ATOM 3247 N N . LYS A 1 395 ? 17.717 9.681 -14.479 1.00 43.03 395 LYS A N 1
ATOM 3248 C CA . LYS A 1 395 ? 19.080 9.215 -14.193 1.00 43.03 395 LYS A CA 1
ATOM 3249 C C . LYS A 1 395 ? 19.237 7.717 -14.416 1.00 43.03 395 LYS A C 1
ATOM 3251 O O . LYS A 1 395 ? 18.837 6.903 -13.596 1.00 43.03 395 LYS A O 1
ATOM 3256 N N . LYS A 1 396 ? 20.009 7.394 -15.465 1.00 35.12 396 LYS A N 1
ATOM 3257 C CA . LYS A 1 396 ? 21.171 6.519 -15.275 1.00 35.12 396 LYS A CA 1
ATOM 3258 C C . LYS A 1 396 ? 22.030 7.153 -14.178 1.00 35.12 396 LYS A C 1
ATOM 3260 O O . LYS A 1 396 ? 22.446 8.307 -14.280 1.00 35.12 396 LYS A O 1
ATOM 3265 N N . THR A 1 397 ? 22.200 6.415 -13.098 1.00 36.16 397 THR A N 1
ATOM 3266 C CA . THR A 1 397 ? 22.923 6.780 -11.884 1.00 36.16 397 THR A CA 1
ATOM 3267 C C . THR A 1 397 ? 24.377 7.151 -12.164 1.00 36.16 397 THR A C 1
ATOM 3269 O O . THR A 1 397 ? 25.150 6.331 -12.640 1.00 36.16 397 THR A O 1
ATOM 3272 N N . ASN A 1 398 ? 24.735 8.379 -11.797 1.00 24.91 398 ASN A N 1
ATOM 3273 C CA . ASN A 1 398 ? 25.962 8.693 -11.073 1.00 24.91 398 ASN A CA 1
ATOM 3274 C C . ASN A 1 398 ? 25.563 9.714 -9.997 1.00 24.91 398 ASN A C 1
ATOM 3276 O O . ASN A 1 398 ? 25.089 10.821 -10.297 1.00 24.91 398 ASN A O 1
ATOM 3280 N N . VAL A 1 399 ? 25.649 9.283 -8.741 1.00 29.56 399 VAL A N 1
ATOM 3281 C CA . VAL A 1 399 ? 25.542 10.140 -7.561 1.00 29.56 399 VAL A CA 1
ATOM 3282 C C . VAL A 1 399 ? 26.973 10.522 -7.213 1.00 29.56 399 VAL A C 1
ATOM 3284 O O . VAL A 1 399 ? 27.709 9.731 -6.639 1.00 29.56 399 VAL A O 1
ATOM 3287 N N . VAL A 1 400 ? 27.378 11.717 -7.637 1.00 21.91 400 VAL A N 1
ATOM 3288 C CA . VAL A 1 400 ? 28.531 12.408 -7.063 1.00 21.91 400 VAL A CA 1
ATOM 3289 C C . VAL A 1 400 ? 27.954 13.363 -6.031 1.00 21.91 400 VAL A C 1
ATOM 3291 O O . VAL A 1 400 ? 27.160 14.245 -6.361 1.00 21.91 400 VAL A O 1
ATOM 3294 N N . SER A 1 401 ? 28.294 13.116 -4.773 1.00 34.44 401 SER A N 1
ATOM 3295 C CA . SER A 1 401 ? 28.017 13.988 -3.643 1.00 34.44 401 SER A CA 1
ATOM 3296 C C . SER A 1 401 ? 28.945 15.202 -3.711 1.00 34.44 401 SER A C 1
ATOM 3298 O O . SER A 1 401 ? 30.081 15.139 -3.248 1.00 34.44 401 SER A O 1
ATOM 3300 N N . GLU A 1 402 ? 28.468 16.313 -4.261 1.00 24.58 402 GLU A N 1
ATOM 3301 C CA . GLU A 1 402 ? 29.073 17.625 -4.031 1.00 24.58 402 GLU A CA 1
ATOM 3302 C C . GLU A 1 402 ? 27.998 18.615 -3.584 1.00 24.58 402 GLU A C 1
ATOM 3304 O O . GLU A 1 402 ? 27.030 18.877 -4.291 1.00 24.58 402 GLU A O 1
ATOM 3309 N N . GLY A 1 403 ? 28.194 19.125 -2.365 1.00 24.28 403 GLY A N 1
ATOM 3310 C CA . GLY A 1 403 ? 27.732 20.422 -1.874 1.00 24.28 403 GLY A CA 1
ATOM 3311 C C . GLY A 1 403 ? 26.288 20.812 -2.172 1.00 24.28 403 GLY A C 1
ATOM 3312 O O . GLY A 1 403 ? 26.007 21.482 -3.161 1.00 24.28 403 GLY A O 1
ATOM 3313 N N . ILE A 1 404 ? 25.389 20.548 -1.222 1.00 29.88 404 ILE A N 1
ATOM 3314 C CA . ILE A 1 404 ? 24.083 21.210 -1.165 1.00 29.88 404 ILE A CA 1
ATOM 3315 C C . ILE A 1 404 ? 24.318 22.714 -0.932 1.00 29.88 404 ILE A C 1
ATOM 3317 O O . ILE A 1 404 ? 24.494 23.175 0.195 1.00 29.88 404 ILE A O 1
ATOM 3321 N N . LYS A 1 405 ? 24.330 23.492 -2.017 1.00 28.42 405 LYS A N 1
ATOM 3322 C CA . LYS A 1 405 ? 24.140 24.945 -2.017 1.00 28.42 405 LYS A CA 1
ATOM 3323 C C . LYS A 1 405 ? 23.103 25.302 -3.075 1.00 28.42 405 LYS A C 1
ATOM 3325 O O . LYS A 1 405 ? 23.329 25.103 -4.261 1.00 28.42 405 LYS A O 1
ATOM 3330 N N . GLY A 1 406 ? 22.009 25.902 -2.611 1.00 27.02 406 GLY A N 1
ATOM 3331 C CA . GLY A 1 406 ? 21.065 26.651 -3.436 1.00 27.02 406 GLY A CA 1
ATOM 3332 C C . GLY A 1 406 ? 19.847 25.855 -3.897 1.00 27.02 406 GLY A C 1
ATOM 3333 O O . GLY A 1 406 ? 19.856 25.262 -4.968 1.00 27.02 406 GLY A O 1
ATOM 3334 N N . TYR A 1 407 ? 18.758 25.944 -3.134 1.00 28.02 407 TYR A N 1
ATOM 3335 C CA . TYR A 1 407 ? 17.415 25.803 -3.692 1.00 28.02 407 TYR A CA 1
ATOM 3336 C C . TYR A 1 407 ? 16.716 27.159 -3.585 1.00 28.02 407 TYR A C 1
ATOM 3338 O O . TYR A 1 407 ? 16.336 27.590 -2.498 1.00 28.02 407 TYR A O 1
ATOM 3346 N N . GLU A 1 408 ? 16.560 27.840 -4.721 1.00 23.81 408 GLU A N 1
ATOM 3347 C CA . GLU A 1 408 ? 15.574 28.910 -4.854 1.00 23.81 408 GLU A CA 1
ATOM 3348 C C . GLU A 1 408 ? 14.188 28.272 -4.889 1.00 23.81 408 GLU A C 1
ATOM 3350 O O . GLU A 1 408 ? 13.809 27.573 -5.830 1.00 23.81 408 GLU A O 1
ATOM 3355 N N . THR A 1 409 ? 13.426 28.516 -3.829 1.00 29.25 409 THR A N 1
ATOM 3356 C CA . THR A 1 409 ? 12.001 28.205 -3.789 1.00 29.25 409 THR A CA 1
ATOM 3357 C C . THR A 1 409 ? 11.290 29.373 -4.466 1.00 29.25 409 THR A C 1
ATOM 3359 O O . THR A 1 409 ? 11.249 30.463 -3.902 1.00 29.25 409 THR A O 1
ATOM 3362 N N . LYS A 1 410 ? 10.731 29.191 -5.670 1.00 24.52 410 LYS A N 1
ATOM 3363 C CA . LYS A 1 410 ? 9.753 30.158 -6.194 1.00 24.52 410 LYS A CA 1
ATOM 3364 C C . LYS A 1 410 ? 8.438 29.949 -5.448 1.00 24.52 410 LYS A C 1
ATOM 3366 O O . LYS A 1 410 ? 7.633 29.098 -5.814 1.00 24.52 410 LYS A O 1
ATOM 3371 N N . MET A 1 411 ? 8.274 30.700 -4.364 1.00 25.77 411 MET A N 1
ATOM 3372 C CA . MET A 1 411 ? 6.988 30.923 -3.712 1.00 25.77 411 MET A CA 1
ATOM 3373 C C . MET A 1 411 ? 6.187 31.871 -4.609 1.00 25.77 411 MET A C 1
ATOM 3375 O O . MET A 1 411 ? 6.689 32.931 -4.974 1.00 25.77 411 MET A O 1
ATOM 3379 N N . TYR A 1 412 ? 4.969 31.492 -4.988 1.00 26.78 412 TYR A N 1
ATOM 3380 C CA . TYR A 1 412 ? 3.994 32.473 -5.458 1.00 26.78 412 TYR A CA 1
ATOM 3381 C C . TYR A 1 412 ? 3.319 33.057 -4.214 1.00 26.78 412 TYR A C 1
ATOM 3383 O O . TYR A 1 412 ? 2.695 32.319 -3.452 1.00 26.78 412 TYR A O 1
ATOM 3391 N N . GLU A 1 413 ? 3.535 34.353 -3.986 1.00 31.61 413 GLU A N 1
ATOM 3392 C CA . GLU A 1 413 ? 2.866 35.148 -2.954 1.00 31.61 413 GLU A CA 1
ATOM 3393 C C . GLU A 1 413 ? 1.379 35.273 -3.300 1.00 31.61 413 GLU A C 1
ATOM 3395 O O . GLU A 1 413 ? 1.023 35.715 -4.392 1.00 31.61 413 GLU A O 1
ATOM 3400 N N . ASP A 1 414 ? 0.524 34.868 -2.363 1.00 34.91 414 ASP A N 1
ATOM 3401 C CA . ASP A 1 414 ? -0.879 35.264 -2.336 1.00 34.91 414 ASP A CA 1
ATOM 3402 C C . ASP A 1 414 ? -0.999 36.507 -1.442 1.00 34.91 414 ASP A C 1
ATOM 3404 O O . ASP A 1 414 ? -0.282 36.648 -0.448 1.00 34.91 414 ASP A O 1
ATOM 3408 N N . ASN A 1 415 ? -1.856 37.440 -1.847 1.00 36.66 415 ASN A N 1
ATOM 3409 C CA . ASN A 1 415 ? -1.884 38.820 -1.369 1.00 36.66 415 ASN A CA 1
ATOM 3410 C C . ASN A 1 415 ? -2.162 38.948 0.140 1.00 36.66 415 ASN A C 1
ATOM 3412 O O . ASN A 1 415 ? -3.300 38.804 0.582 1.00 36.66 415 ASN A O 1
ATOM 3416 N N . SER A 1 416 ? -1.161 39.373 0.910 1.00 27.14 416 SER A N 1
ATOM 3417 C CA . SER A 1 416 ? -1.371 40.168 2.125 1.00 27.14 416 SER A CA 1
ATOM 3418 C C . SER A 1 416 ? -0.118 40.987 2.422 1.00 27.14 416 SER A C 1
ATOM 3420 O O . SER A 1 416 ? 0.970 40.427 2.543 1.00 27.14 416 SER A O 1
ATOM 3422 N N . GLU A 1 417 ? -0.284 42.309 2.503 1.00 32.56 417 GLU A N 1
ATOM 3423 C CA . GLU A 1 417 ? 0.741 43.285 2.881 1.00 32.56 417 GLU A CA 1
ATOM 3424 C C . GLU A 1 417 ? 1.551 42.825 4.102 1.00 32.56 417 GLU A C 1
ATOM 3426 O O . GLU A 1 417 ? 0.965 42.344 5.067 1.00 32.56 417 GLU A O 1
ATOM 3431 N N . VAL A 1 418 ? 2.875 43.032 4.081 1.00 23.36 418 VAL A N 1
ATOM 3432 C CA . VAL A 1 418 ? 3.656 43.617 5.188 1.00 23.36 418 VAL A CA 1
ATOM 3433 C C . VAL A 1 418 ? 5.109 43.879 4.745 1.00 23.36 418 VAL A C 1
ATOM 3435 O O . VAL A 1 418 ? 5.695 43.218 3.894 1.00 23.36 418 VAL A O 1
ATOM 3438 N N . THR A 1 419 ? 5.627 44.944 5.336 1.00 23.83 419 THR A N 1
ATOM 3439 C CA . THR A 1 419 ? 6.791 45.796 5.096 1.00 23.83 419 THR A CA 1
ATOM 3440 C C . THR A 1 419 ? 8.169 45.115 5.036 1.00 23.83 419 THR A C 1
ATOM 3442 O O . THR A 1 419 ? 8.557 44.359 5.923 1.00 23.83 419 THR A O 1
ATOM 3445 N N . LEU A 1 420 ? 8.971 45.513 4.040 1.00 21.17 420 LEU A N 1
ATOM 3446 C CA . LEU A 1 420 ? 10.407 45.226 3.910 1.00 21.17 420 LEU A CA 1
ATOM 3447 C C . LEU A 1 420 ? 11.250 46.176 4.780 1.00 21.17 420 LEU A C 1
ATOM 3449 O O . LEU A 1 420 ? 11.217 47.390 4.581 1.00 21.17 420 LEU A O 1
ATOM 3453 N N . SER A 1 421 ? 12.105 45.631 5.648 1.00 22.28 421 SER A N 1
ATOM 3454 C CA . SER A 1 421 ? 13.274 46.338 6.188 1.00 22.28 421 SER A CA 1
ATOM 3455 C C . SER A 1 421 ? 14.565 45.635 5.749 1.00 22.28 421 SER A C 1
ATOM 3457 O O . SER A 1 421 ? 14.777 44.446 5.976 1.00 22.28 421 SER A O 1
ATOM 3459 N N . ARG A 1 422 ? 15.424 46.386 5.044 1.00 23.44 422 ARG A N 1
ATOM 3460 C CA . ARG A 1 422 ? 16.740 45.950 4.552 1.00 23.44 422 ARG A CA 1
ATOM 3461 C C . ARG A 1 422 ? 17.784 46.067 5.662 1.00 23.44 422 ARG A C 1
ATOM 3463 O O . ARG A 1 422 ? 17.981 47.162 6.180 1.00 23.44 422 ARG A O 1
ATOM 3470 N N . TYR A 1 423 ? 18.547 45.002 5.898 1.00 24.77 423 TYR A N 1
ATOM 3471 C CA . TYR A 1 423 ? 19.886 45.099 6.485 1.00 24.77 423 TYR A CA 1
ATOM 3472 C C . TYR A 1 423 ? 20.932 44.741 5.429 1.00 24.77 423 TYR A C 1
ATOM 3474 O O . TYR A 1 423 ? 20.917 43.652 4.859 1.00 24.77 423 TYR A O 1
ATOM 3482 N N . GLY A 1 424 ? 21.804 45.707 5.135 1.00 26.17 424 GLY A N 1
ATOM 3483 C CA . GLY A 1 424 ? 22.946 45.553 4.243 1.00 26.17 424 GLY A CA 1
ATOM 3484 C C . GLY A 1 424 ? 24.128 44.892 4.950 1.00 26.17 424 GLY A C 1
ATOM 3485 O O . GLY A 1 424 ? 24.409 45.181 6.110 1.00 26.17 424 GLY A O 1
ATOM 3486 N N . LEU A 1 425 ? 24.840 44.031 4.225 1.00 28.97 425 LEU A N 1
ATOM 3487 C CA . LEU A 1 425 ? 26.154 43.526 4.612 1.00 28.97 425 LEU A CA 1
ATOM 3488 C C . LEU A 1 425 ? 27.225 44.427 3.994 1.00 28.97 425 LEU A C 1
ATOM 3490 O O . LEU A 1 425 ? 27.415 44.444 2.778 1.00 28.97 425 LEU A O 1
ATOM 3494 N N . GLY A 1 426 ? 27.909 45.186 4.847 1.00 27.47 426 GLY A N 1
ATOM 3495 C CA . GLY A 1 426 ? 29.159 45.850 4.508 1.00 27.47 426 GLY A CA 1
ATOM 3496 C C . GLY A 1 426 ? 30.303 44.841 4.504 1.00 27.47 426 GLY A C 1
ATOM 3497 O O . GLY A 1 426 ? 30.507 44.115 5.473 1.00 27.47 426 GLY A O 1
ATOM 3498 N N . SER A 1 427 ? 31.062 44.809 3.412 1.00 30.94 427 SER A N 1
ATOM 3499 C CA . SER A 1 427 ? 32.382 44.188 3.369 1.00 30.94 427 SER A CA 1
ATOM 3500 C C . SER A 1 427 ? 33.396 45.100 4.060 1.00 30.94 427 SER A C 1
ATOM 3502 O O . SER A 1 427 ? 33.487 46.277 3.702 1.00 30.94 427 SER A O 1
ATOM 3504 N N . GLN A 1 428 ? 34.231 44.563 4.945 1.00 31.58 428 GLN A N 1
ATOM 3505 C CA . GLN A 1 428 ? 35.544 45.147 5.206 1.00 31.58 428 GLN A CA 1
ATOM 3506 C C . GLN A 1 428 ? 36.635 44.125 4.905 1.00 31.58 428 GLN A C 1
ATOM 3508 O O . GLN A 1 428 ? 36.598 42.986 5.363 1.00 31.58 428 GLN A O 1
ATOM 3513 N N . LYS A 1 429 ? 37.574 44.579 4.073 1.00 33.12 429 LYS A N 1
ATOM 3514 C CA . LYS A 1 429 ? 38.900 44.009 3.870 1.00 33.12 429 LYS A CA 1
ATOM 3515 C C . LYS A 1 429 ? 39.788 44.394 5.051 1.00 33.12 429 LYS A C 1
ATOM 3517 O O . LYS A 1 429 ? 39.773 45.562 5.436 1.00 33.12 429 LYS A O 1
ATOM 3522 N N . THR A 1 430 ? 40.648 43.469 5.452 1.00 43.91 430 THR A N 1
ATOM 3523 C CA . THR A 1 430 ? 42.089 43.709 5.628 1.00 43.91 430 THR A CA 1
ATOM 3524 C C . THR A 1 430 ? 42.822 42.478 5.147 1.00 43.91 430 THR A C 1
ATOM 3526 O O . THR A 1 430 ? 42.381 41.379 5.553 1.00 43.91 430 THR A O 1
#